Protein AF-0000000072581860 (afdb_homodimer)

Nearest PDB structures (foldseek):
  8js5-assembly1_B  TM=8.661E-01  e=1.898E-11  Bradyrhizobium diazoefficiens USDA 110
  1d06-assembly1_A  TM=8.920E-01  e=5.061E-11  Sinorhizobium meliloti
  9bkv-assembly1_A  TM=6.360E-01  e=1.213E-14  Escherichia coli
  1vb6-assembly1_A  TM=8.825E-01  e=1.194E-10  Escherichia coli K-12
  2vv6-assembly1_A  TM=8.727E-01  e=4.889E-10  Bradyrhizobium japonicum

Structure (mmCIF, N/CA/C/O backbone):
data_AF-0000000072581860-model_v1
#
loop_
_entity.id
_entity.type
_entity.pdbx_description
1 polymer 'Histidine kinase sensor protein'
#
loop_
_atom_site.group_PDB
_atom_site.id
_atom_site.type_symbol
_atom_site.label_atom_id
_atom_site.label_alt_id
_atom_site.label_comp_id
_atom_site.label_asym_id
_atom_site.label_entity_id
_atom_site.label_seq_id
_atom_site.pdbx_PDB_ins_code
_atom_site.Cartn_x
_atom_site.Cartn_y
_atom_site.Cartn_z
_atom_site.occupancy
_atom_site.B_iso_or_equiv
_atom_site.auth_seq_id
_atom_site.auth_comp_id
_atom_site.auth_asym_id
_atom_site.auth_atom_id
_atom_site.pdbx_PDB_model_num
ATOM 1 N N . MET A 1 1 ? -10.344 -34.844 -1.898 1 28.23 1 MET A N 1
ATOM 2 C CA . MET A 1 1 ? -9.594 -34.781 -3.148 1 28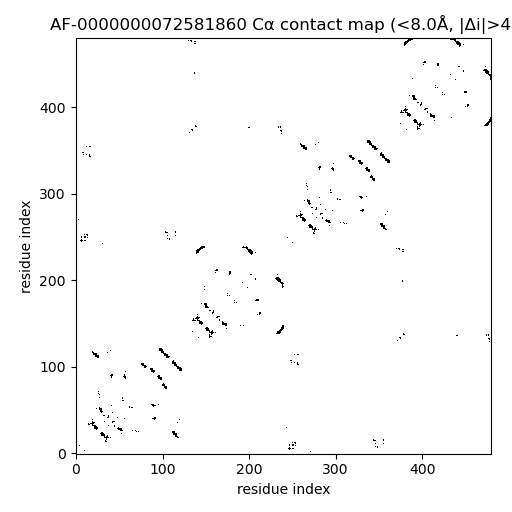.23 1 MET A CA 1
ATOM 3 C C . MET A 1 1 ? -8.805 -33.469 -3.258 1 28.23 1 MET A C 1
ATOM 5 O O . MET A 1 1 ? -9.391 -32.406 -3.234 1 28.23 1 MET A O 1
ATOM 9 N N . THR A 1 2 ? -7.711 -33.5 -2.703 1 37.47 2 THR A N 1
ATOM 10 C CA . THR A 1 2 ? -6.773 -32.406 -2.637 1 37.47 2 THR A CA 1
ATOM 11 C C . THR A 1 2 ? -6.559 -31.781 -4.02 1 37.47 2 THR A C 1
ATOM 13 O O . THR A 1 2 ? -6.109 -32.469 -4.941 1 37.47 2 THR A O 1
ATOM 16 N N . ILE A 1 3 ? -7.488 -31 -4.523 1 45.34 3 ILE A N 1
ATOM 17 C CA . ILE A 1 3 ? -7.477 -30.5 -5.895 1 45.34 3 ILE A CA 1
ATOM 18 C C . ILE A 1 3 ? -6.043 -30.219 -6.332 1 45.34 3 ILE A C 1
ATOM 20 O O . ILE A 1 3 ? -5.332 -29.438 -5.688 1 45.34 3 ILE A O 1
ATOM 24 N N . LYS A 1 4 ? -5.414 -31.25 -6.82 1 53.56 4 LYS A N 1
ATOM 25 C CA . LYS A 1 4 ? -4.145 -31.141 -7.535 1 53.56 4 LYS A CA 1
ATOM 26 C C . LYS A 1 4 ? -4.16 -29.969 -8.5 1 53.56 4 LYS A C 1
ATOM 28 O O . LYS A 1 4 ? -4.941 -29.938 -9.453 1 53.56 4 LYS A O 1
ATOM 33 N N . HIS A 1 5 ? -4.012 -28.812 -7.91 1 60.41 5 HIS A N 1
ATOM 34 C CA . HIS A 1 5 ? -4.027 -27.703 -8.859 1 60.41 5 HIS A CA 1
ATOM 35 C C . HIS A 1 5 ? -2.93 -27.859 -9.906 1 60.41 5 HIS A C 1
ATOM 37 O O . HIS A 1 5 ? -1.831 -28.328 -9.594 1 60.41 5 HIS A O 1
ATOM 43 N N . SER A 1 6 ? -3.408 -27.938 -11.203 1 69.94 6 SER A N 1
ATOM 44 C CA . SER A 1 6 ? -2.533 -28.125 -12.352 1 69.94 6 SER A CA 1
ATOM 45 C C . SER A 1 6 ? -1.514 -26.984 -12.453 1 69.94 6 SER A C 1
ATOM 47 O O . SER A 1 6 ? -1.664 -25.953 -11.812 1 69.94 6 SER A O 1
ATOM 49 N N . GLU A 1 7 ? -0.364 -27.328 -12.914 1 76 7 GLU A N 1
ATOM 50 C CA . GLU A 1 7 ? 0.67 -26.344 -13.242 1 76 7 GLU A CA 1
ATOM 51 C C . GLU A 1 7 ? 0.061 -25.078 -13.82 1 76 7 GLU A C 1
ATOM 53 O O . GLU A 1 7 ? 0.448 -23.969 -13.438 1 76 7 GLU A O 1
ATOM 58 N N . LEU A 1 8 ? -0.943 -25.281 -14.594 1 84.56 8 LEU A N 1
ATOM 59 C CA . LEU A 1 8 ? -1.575 -24.156 -15.266 1 84.56 8 LEU A CA 1
ATOM 60 C C . LEU A 1 8 ? -2.291 -23.25 -14.266 1 84.56 8 LEU A C 1
ATOM 62 O O . LEU A 1 8 ? -2.27 -22.031 -14.398 1 84.56 8 LEU A O 1
ATOM 66 N N . THR A 1 9 ? -2.816 -23.828 -13.297 1 87.81 9 THR A N 1
ATOM 67 C CA . THR A 1 9 ? -3.555 -23.047 -12.312 1 87.81 9 THR A CA 1
ATOM 68 C C . THR A 1 9 ? -2.617 -22.109 -11.547 1 87.81 9 THR A C 1
ATOM 70 O O . THR A 1 9 ? -2.908 -20.922 -11.375 1 87.81 9 THR A O 1
ATOM 73 N N . PHE A 1 10 ? -1.45 -22.578 -11.188 1 91.12 10 PHE A N 1
ATOM 74 C CA . PHE A 1 10 ? -0.504 -21.766 -10.422 1 91.12 10 PHE A CA 1
ATOM 75 C C . PHE A 1 10 ? 0.075 -20.656 -11.289 1 91.12 10 PHE A C 1
ATOM 77 O O . PHE A 1 10 ? 0.302 -19.547 -10.812 1 91.12 10 PHE A O 1
ATOM 84 N N . GLN A 1 11 ? 0.354 -21.016 -12.484 1 92.25 11 GLN A N 1
ATOM 85 C CA . GLN A 1 11 ? 0.83 -19.984 -13.398 1 92.25 11 GLN A CA 1
ATOM 86 C C . GLN A 1 11 ? -0.194 -18.859 -13.547 1 92.25 11 GLN A C 1
ATOM 88 O O . GLN A 1 11 ? 0.161 -17.672 -13.523 1 92.25 11 GLN A O 1
ATOM 93 N N . LEU A 1 12 ? -1.451 -19.219 -13.703 1 92 12 LEU A N 1
ATOM 94 C CA . LEU A 1 12 ? -2.521 -18.234 -13.836 1 92 12 LEU A CA 1
ATOM 95 C C . LEU A 1 12 ? -2.658 -17.406 -12.562 1 92 12 LEU A C 1
ATOM 97 O O . LEU A 1 12 ? -2.947 -16.203 -12.633 1 92 12 LEU A O 1
ATOM 101 N N . MET A 1 13 ? -2.414 -18 -11.445 1 93.38 13 MET A N 1
ATOM 102 C CA . MET A 1 13 ? -2.443 -17.266 -10.18 1 93.38 13 MET A CA 1
ATOM 103 C C . MET A 1 13 ? -1.354 -16.203 -10.148 1 93.38 13 MET A C 1
ATOM 105 O O . MET A 1 13 ? -1.616 -15.047 -9.797 1 93.38 13 MET A O 1
ATOM 109 N N . VAL A 1 14 ? -0.14 -16.562 -10.523 1 94.38 14 VAL A N 1
ATOM 110 C CA . VAL A 1 14 ? 0.977 -15.625 -10.531 1 94.38 14 VAL A CA 1
ATOM 111 C C . VAL A 1 14 ? 0.667 -14.461 -11.469 1 94.38 14 VAL A C 1
ATOM 113 O O . VAL A 1 14 ? 0.916 -13.297 -11.133 1 94.38 14 VAL A O 1
ATOM 116 N N . GLU A 1 15 ? 0.03 -14.781 -12.555 1 94 15 GLU A N 1
ATOM 117 C CA . GLU A 1 15 ? -0.323 -13.758 -13.539 1 94 15 GLU A CA 1
ATOM 118 C C . GLU A 1 15 ? -1.391 -12.812 -13 1 94 15 GLU A C 1
ATOM 120 O O . GLU A 1 15 ? -1.472 -11.656 -13.414 1 94 15 GLU A O 1
ATOM 125 N N . SER A 1 16 ? -2.135 -13.281 -12.062 1 91.94 16 SER A N 1
ATOM 126 C CA . SER A 1 16 ? -3.309 -12.539 -11.609 1 91.94 16 SER A CA 1
ATOM 127 C C . SER A 1 16 ? -2.998 -11.711 -10.367 1 91.94 16 SER A C 1
ATOM 129 O O . SER A 1 16 ? -3.809 -10.883 -9.945 1 91.94 16 SER A O 1
ATOM 131 N N . VAL A 1 17 ? -1.854 -11.953 -9.789 1 91.94 17 VAL A N 1
ATOM 132 C CA . VAL A 1 17 ? -1.47 -11.156 -8.625 1 91.94 17 VAL A CA 1
ATOM 133 C C . VAL A 1 17 ? -1.389 -9.68 -9.008 1 91.94 17 VAL A C 1
ATOM 135 O O . VAL A 1 17 ? -0.87 -9.336 -10.07 1 91.94 17 VAL A O 1
ATOM 138 N N . PRO A 1 18 ? -1.861 -8.812 -8.133 1 88.62 18 PRO A N 1
ATOM 139 C CA . PRO A 1 18 ? -1.9 -7.387 -8.484 1 88.62 18 PRO A CA 1
ATOM 140 C C . PRO A 1 18 ? -0.533 -6.715 -8.383 1 88.62 18 PRO A C 1
ATOM 142 O O . PRO A 1 18 ? -0.385 -5.547 -8.75 1 88.62 18 PRO A O 1
ATOM 145 N N . ASN A 1 19 ? 0.444 -7.363 -7.934 1 91.12 19 ASN A N 1
ATOM 146 C CA . ASN A 1 19 ? 1.793 -6.82 -7.828 1 91.12 19 ASN A CA 1
ATOM 147 C C . ASN A 1 19 ? 2.664 -7.246 -9.008 1 91.12 19 ASN A C 1
ATOM 149 O O . ASN A 1 19 ? 2.486 -8.336 -9.547 1 91.12 19 ASN A O 1
ATOM 153 N N . ALA A 1 20 ? 3.523 -6.355 -9.281 1 96.88 20 ALA A N 1
ATOM 154 C CA . ALA A 1 20 ? 4.52 -6.742 -10.273 1 96.88 20 ALA A CA 1
ATOM 155 C C . ALA A 1 20 ? 5.504 -7.758 -9.703 1 96.88 20 ALA A C 1
ATOM 157 O O . ALA A 1 20 ? 6.035 -7.562 -8.602 1 96.88 20 ALA A O 1
ATOM 158 N N . ILE A 1 21 ? 5.758 -8.781 -10.469 1 97.19 21 ILE A N 1
ATOM 159 C CA . ILE A 1 21 ? 6.617 -9.883 -10.031 1 97.19 21 ILE A CA 1
ATOM 160 C C . ILE A 1 21 ? 7.699 -10.141 -11.078 1 97.19 21 ILE A C 1
ATOM 162 O O . ILE A 1 21 ? 7.402 -10.242 -12.273 1 97.19 21 ILE A O 1
ATOM 166 N N . LEU A 1 22 ? 8.922 -10.242 -10.641 1 97.88 22 LEU A N 1
ATOM 167 C CA . LEU A 1 22 ? 10.055 -10.727 -11.422 1 97.88 22 LEU A CA 1
ATOM 168 C C . LEU A 1 22 ? 10.664 -11.977 -10.789 1 97.88 22 LEU A C 1
ATOM 170 O O . LEU A 1 22 ? 10.805 -12.047 -9.562 1 97.88 22 LEU A O 1
ATOM 174 N N . LEU A 1 23 ? 10.969 -12.906 -11.609 1 97.06 23 LEU A N 1
ATOM 175 C CA . LEU A 1 23 ? 11.781 -14.039 -11.172 1 97.06 23 LEU A CA 1
ATOM 176 C C . LEU A 1 23 ? 13.172 -13.969 -11.789 1 97.06 23 LEU A C 1
ATOM 178 O O . LEU A 1 23 ? 13.312 -13.852 -13.008 1 97.06 23 LEU A O 1
ATOM 182 N N . LEU A 1 24 ? 14.156 -14.039 -10.922 1 96.94 24 LEU A N 1
ATOM 183 C CA . LEU A 1 24 ? 15.531 -13.867 -11.367 1 96.94 24 LEU A CA 1
ATOM 184 C C . LEU A 1 24 ? 16.359 -15.109 -11.062 1 96.94 24 LEU A C 1
ATOM 186 O O . LEU A 1 24 ? 16.188 -15.734 -10.016 1 96.94 24 LEU A O 1
ATOM 190 N N . ASN A 1 25 ? 17.266 -15.414 -11.961 1 95.12 25 ASN A N 1
ATOM 191 C CA . ASN A 1 25 ? 18.234 -16.469 -11.648 1 95.12 25 ASN A CA 1
ATOM 192 C C . ASN A 1 25 ? 19.5 -15.891 -11 1 95.12 25 ASN A C 1
ATOM 194 O O . ASN A 1 25 ? 19.562 -14.695 -10.719 1 95.12 25 ASN A O 1
ATOM 198 N N . ARG A 1 26 ? 20.438 -16.688 -10.711 1 92.69 26 ARG A N 1
ATOM 199 C CA . ARG A 1 26 ? 21.625 -16.328 -9.945 1 92.69 26 ARG A CA 1
ATOM 200 C C . ARG A 1 26 ? 22.469 -15.305 -10.688 1 92.69 26 ARG A C 1
ATOM 202 O O . ARG A 1 26 ? 23.188 -14.516 -10.078 1 92.69 26 ARG A O 1
ATOM 209 N N . ASP A 1 27 ? 22.359 -15.305 -11.977 1 93.62 27 ASP A N 1
ATOM 210 C CA . ASP A 1 27 ? 23.141 -14.391 -12.797 1 93.62 27 ASP A CA 1
ATOM 211 C C . ASP A 1 27 ? 22.453 -13.031 -12.922 1 93.62 27 ASP A C 1
ATOM 213 O O . ASP A 1 27 ? 22.969 -12.117 -13.562 1 93.62 27 ASP A O 1
ATOM 217 N N . GLY A 1 28 ? 21.266 -12.891 -12.359 1 95.38 28 GLY A N 1
ATOM 218 C CA . GLY A 1 28 ? 20.531 -11.633 -12.414 1 95.38 28 GLY A CA 1
ATOM 219 C C . GLY A 1 28 ? 19.672 -11.5 -13.648 1 95.38 28 GLY A C 1
ATOM 220 O O . GLY A 1 28 ? 19.141 -10.422 -13.93 1 95.38 28 GLY A O 1
ATOM 221 N N . LYS A 1 29 ? 19.562 -12.594 -14.336 1 97.44 29 LYS A N 1
ATOM 222 C CA . LYS A 1 29 ? 18.719 -12.586 -15.531 1 97.44 29 LYS A CA 1
ATOM 223 C C . LYS A 1 29 ? 17.25 -12.812 -15.18 1 97.44 29 LYS A C 1
ATOM 225 O O . LYS A 1 29 ? 16.938 -13.641 -14.32 1 97.44 29 LYS A O 1
ATOM 230 N N . ILE A 1 30 ? 16.438 -12.086 -15.828 1 97.81 30 ILE A N 1
ATOM 231 C CA . ILE A 1 30 ? 14.992 -12.234 -15.641 1 97.81 30 ILE A CA 1
ATOM 232 C C . ILE A 1 30 ? 14.516 -13.492 -16.359 1 97.81 30 ILE A C 1
ATOM 234 O O . ILE A 1 30 ? 14.672 -13.617 -17.578 1 97.81 30 ILE A O 1
ATOM 238 N N . VAL A 1 31 ? 13.906 -14.406 -15.633 1 96.19 31 VAL A N 1
ATOM 239 C CA . VAL A 1 31 ? 13.5 -15.664 -16.25 1 96.19 31 VAL A CA 1
ATOM 240 C C . VAL A 1 31 ? 11.977 -15.734 -16.328 1 96.19 31 VAL A C 1
ATOM 242 O O . VAL A 1 31 ? 11.422 -16.578 -17.031 1 96.19 31 VAL A O 1
ATOM 245 N N . TYR A 1 32 ? 11.32 -14.812 -15.602 1 96.06 32 TYR A N 1
ATOM 246 C CA . TYR A 1 32 ? 9.867 -14.727 -15.656 1 96.06 32 TYR A CA 1
ATOM 247 C C . TYR A 1 32 ? 9.383 -13.352 -15.195 1 96.06 32 TYR A C 1
ATOM 249 O O . TYR A 1 32 ? 9.992 -12.734 -14.32 1 96.06 32 TYR A O 1
ATOM 257 N N . ILE A 1 33 ? 8.359 -12.867 -15.766 1 97.31 33 ILE A N 1
ATOM 258 C CA . ILE A 1 33 ? 7.633 -11.703 -15.273 1 97.31 33 ILE A CA 1
ATOM 259 C C . ILE A 1 33 ? 6.133 -11.93 -15.438 1 97.31 33 ILE A C 1
ATOM 261 O O . ILE A 1 33 ? 5.703 -12.688 -16.312 1 97.31 33 ILE A O 1
ATOM 265 N N . ASN A 1 34 ? 5.375 -11.359 -14.562 1 96.19 34 ASN A N 1
ATOM 266 C CA . ASN A 1 34 ? 3.93 -11.477 -14.727 1 96.19 34 ASN A CA 1
ATOM 267 C C . ASN A 1 34 ? 3.348 -10.281 -15.469 1 96.19 34 ASN A C 1
ATOM 269 O O . ASN A 1 34 ? 4.086 -9.383 -15.883 1 96.19 34 ASN A O 1
ATOM 273 N N . ASN A 1 35 ? 2.01 -10.273 -15.672 1 95.62 35 ASN A N 1
ATOM 274 C CA . ASN A 1 35 ? 1.307 -9.234 -16.422 1 95.62 35 ASN A CA 1
ATOM 275 C C . ASN A 1 35 ? 1.498 -7.859 -15.781 1 95.62 35 ASN A C 1
ATOM 277 O O . ASN A 1 35 ? 1.717 -6.871 -16.484 1 95.62 35 ASN A O 1
ATOM 281 N N . GLN A 1 36 ? 1.477 -7.832 -14.484 1 95.81 36 GLN A N 1
ATOM 282 C CA . GLN A 1 36 ? 1.598 -6.559 -13.781 1 95.81 36 GLN A CA 1
ATOM 283 C C . GLN A 1 36 ? 2.98 -5.945 -13.984 1 95.81 36 GLN A C 1
ATOM 285 O O . GLN A 1 36 ? 3.119 -4.723 -14.055 1 95.81 36 GLN A O 1
ATOM 290 N N . ALA A 1 37 ? 3.979 -6.766 -14.031 1 97.94 37 ALA A N 1
ATOM 291 C CA . ALA A 1 37 ? 5.328 -6.258 -14.281 1 97.94 37 ALA A CA 1
ATOM 292 C C . ALA A 1 37 ? 5.43 -5.625 -15.664 1 97.94 37 ALA A C 1
ATOM 294 O O . ALA A 1 37 ? 6.082 -4.594 -15.836 1 97.94 37 ALA A O 1
ATOM 295 N N . GLU A 1 38 ? 4.805 -6.293 -16.641 1 97.94 38 GLU A N 1
ATOM 296 C CA . GLU A 1 38 ? 4.77 -5.711 -17.984 1 97.94 38 GLU A CA 1
ATOM 297 C C . GLU A 1 38 ? 4.141 -4.32 -17.969 1 97.94 38 GLU A C 1
ATOM 299 O O . GLU A 1 38 ? 4.68 -3.383 -18.547 1 97.94 38 GLU A O 1
ATOM 304 N N . LYS A 1 39 ? 3.027 -4.227 -17.312 1 96.81 39 LYS A N 1
ATOM 305 C CA . LYS A 1 39 ? 2.301 -2.965 -17.25 1 96.81 39 LYS A CA 1
ATOM 306 C C . LYS A 1 39 ? 3.104 -1.906 -16.5 1 96.81 39 LYS A C 1
ATOM 308 O O . LYS A 1 39 ? 3.203 -0.762 -16.953 1 96.81 39 LYS A O 1
ATOM 313 N N . LEU A 1 40 ? 3.689 -2.277 -15.445 1 97.44 40 LEU A N 1
ATOM 314 C CA . LEU A 1 40 ? 4.406 -1.354 -14.57 1 97.44 40 LEU A CA 1
ATOM 315 C C . LEU A 1 40 ? 5.617 -0.762 -15.281 1 97.44 40 LEU A C 1
ATOM 317 O O . LEU A 1 40 ? 5.828 0.453 -15.242 1 97.44 40 LEU A O 1
ATOM 321 N N . PHE A 1 41 ? 6.359 -1.577 -15.93 1 98.25 41 PHE A N 1
ATOM 322 C CA . PHE A 1 41 ? 7.621 -1.14 -16.516 1 98.25 41 PHE A CA 1
ATOM 323 C C . PHE A 1 41 ? 7.445 -0.802 -17.984 1 98.25 41 PHE A C 1
ATOM 325 O O . PHE A 1 41 ? 8.352 -0.261 -18.625 1 98.25 41 PHE A O 1
ATOM 332 N N . LYS A 1 42 ? 6.246 -1.17 -18.547 1 98.06 42 LYS A N 1
ATOM 333 C CA . LYS A 1 42 ? 5.879 -0.866 -19.938 1 98.06 42 LYS A CA 1
ATOM 334 C C . LYS A 1 42 ? 6.766 -1.628 -20.922 1 98.06 42 LYS A C 1
ATOM 336 O O . LYS A 1 42 ? 7.227 -1.062 -21.906 1 98.06 42 LYS A O 1
ATOM 341 N N . TYR A 1 43 ? 7.094 -2.881 -20.562 1 97.69 43 TYR A N 1
ATOM 342 C CA . TYR A 1 43 ? 7.809 -3.818 -21.406 1 97.69 43 TYR A CA 1
ATOM 343 C C . TYR A 1 43 ? 6.93 -5.012 -21.766 1 97.69 43 TYR A C 1
ATOM 345 O O . TYR A 1 43 ? 6.125 -5.465 -20.953 1 97.69 43 TYR A O 1
ATOM 353 N N . GLU A 1 44 ? 7.117 -5.469 -22.938 1 96.69 44 GLU A N 1
ATOM 354 C CA . GLU A 1 44 ? 6.613 -6.812 -23.203 1 96.69 44 GLU A CA 1
ATOM 355 C C . GLU A 1 44 ? 7.504 -7.875 -22.578 1 96.69 44 GLU A C 1
ATOM 357 O O . GLU A 1 44 ? 8.727 -7.703 -22.5 1 96.69 44 GLU A O 1
ATOM 362 N N . ARG A 1 45 ? 6.883 -8.93 -22.203 1 95.81 45 ARG A N 1
ATOM 363 C CA . ARG A 1 45 ? 7.621 -10.008 -21.547 1 95.81 45 ARG A CA 1
ATOM 364 C C . ARG A 1 45 ? 8.781 -10.469 -22.422 1 95.81 45 ARG A C 1
ATOM 366 O O . ARG A 1 45 ? 9.859 -10.789 -21.906 1 95.81 45 ARG A O 1
ATOM 373 N N . THR A 1 46 ? 8.633 -10.492 -23.75 1 96.19 46 THR A N 1
ATOM 374 C CA . THR A 1 46 ? 9.641 -10.984 -24.688 1 96.19 46 THR A CA 1
ATOM 375 C C . THR A 1 46 ? 10.867 -10.07 -24.688 1 96.19 46 THR A C 1
ATOM 377 O O . THR A 1 46 ? 11.969 -10.508 -25.016 1 96.19 46 THR A O 1
ATOM 380 N N . GLU A 1 47 ? 10.672 -8.828 -24.266 1 97 47 GLU A N 1
ATOM 381 C CA . GLU A 1 47 ? 11.766 -7.863 -24.25 1 97 47 GLU A CA 1
ATOM 382 C C . GLU A 1 47 ? 12.602 -8.016 -22.984 1 97 47 GLU A C 1
ATOM 384 O O . GLU A 1 47 ? 13.789 -7.668 -22.969 1 97 47 GLU A O 1
ATOM 389 N N . LEU A 1 48 ? 12 -8.547 -21.938 1 96.75 48 LEU A N 1
ATOM 390 C CA . LEU A 1 48 ? 12.656 -8.516 -20.625 1 96.75 48 LEU A CA 1
ATOM 391 C C . LEU A 1 48 ? 13.258 -9.875 -20.297 1 96.75 48 LEU A C 1
ATOM 393 O O . LEU A 1 48 ? 14.273 -9.953 -19.594 1 96.75 48 LEU A O 1
ATOM 397 N N . ILE A 1 49 ? 12.648 -10.906 -20.781 1 96.81 49 ILE A N 1
ATOM 398 C CA . ILE A 1 49 ? 13.133 -12.242 -20.453 1 96.81 49 ILE A CA 1
ATOM 399 C C . ILE A 1 49 ? 14.539 -12.43 -21.016 1 96.81 49 ILE A C 1
ATOM 401 O O . ILE A 1 49 ? 14.781 -12.164 -22.203 1 96.81 49 ILE A O 1
ATOM 405 N N . GLY A 1 50 ? 15.422 -12.82 -20.219 1 97.06 50 GLY A N 1
ATOM 406 C CA . GLY A 1 50 ? 16.812 -13.023 -20.609 1 97.06 50 GLY A CA 1
ATOM 407 C C . GLY A 1 50 ? 17.703 -11.836 -20.312 1 97.06 50 GLY A C 1
ATOM 408 O O . GLY A 1 50 ? 18.922 -11.961 -20.312 1 97.06 50 GLY A O 1
ATOM 409 N N . GLN A 1 51 ? 17.125 -10.695 -20.094 1 97.56 51 GLN A N 1
ATOM 410 C CA . GLN A 1 51 ? 17.875 -9.492 -19.766 1 97.56 51 GLN A CA 1
ATOM 411 C C . GLN A 1 51 ? 18.266 -9.484 -18.281 1 97.56 51 GLN A C 1
ATOM 413 O O . GLN A 1 51 ? 17.656 -10.188 -17.469 1 97.56 51 GLN A O 1
ATOM 418 N N . VAL A 1 52 ? 19.312 -8.711 -18 1 97.69 52 VAL A N 1
ATOM 419 C CA . VAL A 1 52 ? 19.688 -8.539 -16.594 1 97.69 52 VAL A CA 1
ATOM 420 C C . VAL A 1 52 ? 18.734 -7.555 -15.922 1 97.69 52 VAL A C 1
ATOM 422 O O . VAL A 1 52 ? 18.281 -6.59 -16.547 1 97.69 52 VAL A O 1
ATOM 425 N N . VAL A 1 53 ? 18.438 -7.711 -14.648 1 98.12 53 VAL A N 1
ATOM 426 C CA . VAL A 1 53 ? 17.453 -6.926 -13.914 1 98.12 53 VAL A CA 1
ATOM 427 C C . VAL A 1 53 ? 17.906 -5.469 -13.844 1 98.12 53 VAL A C 1
ATOM 429 O O . VAL A 1 53 ? 17.094 -4.562 -13.711 1 98.12 53 VAL A O 1
ATOM 432 N N . GLU A 1 54 ? 19.188 -5.199 -13.914 1 97.75 54 GLU A N 1
ATOM 433 C CA . GLU A 1 54 ? 19.75 -3.85 -13.844 1 97.75 54 GLU A CA 1
ATOM 434 C C . GLU A 1 54 ? 19.188 -2.965 -14.953 1 97.75 54 GLU A C 1
ATOM 436 O O . GLU A 1 54 ? 19.234 -1.737 -14.859 1 97.75 54 GLU A O 1
ATOM 441 N N . GLU A 1 55 ? 18.641 -3.564 -16.016 1 97.44 55 GLU A N 1
ATOM 442 C CA . GLU A 1 55 ? 18 -2.797 -17.094 1 97.44 55 GLU A CA 1
ATOM 443 C C . GLU A 1 55 ? 16.797 -2.018 -16.578 1 97.44 55 GLU A C 1
ATOM 445 O O . GLU A 1 55 ? 16.375 -1.043 -17.203 1 97.44 55 GLU A O 1
ATOM 450 N N . LEU A 1 56 ? 16.266 -2.428 -15.438 1 98.25 56 LEU A N 1
ATOM 451 C CA . LEU A 1 56 ? 15.062 -1.808 -14.891 1 98.25 56 LEU A CA 1
ATOM 452 C C . LEU A 1 56 ? 15.422 -0.777 -13.828 1 98.25 56 LEU A C 1
ATOM 454 O O . LEU A 1 56 ? 14.539 -0.268 -13.133 1 98.25 56 LEU A O 1
ATOM 458 N N . LEU A 1 57 ? 16.672 -0.444 -13.688 1 97.38 57 LEU A N 1
ATOM 459 C CA . LEU A 1 57 ? 17.156 0.551 -12.734 1 97.38 57 LEU A CA 1
ATOM 460 C C . LEU A 1 57 ? 17.641 1.805 -13.461 1 97.38 57 LEU A C 1
ATOM 462 O O . LEU A 1 57 ? 18.188 1.721 -14.555 1 97.38 57 LEU A O 1
ATOM 466 N N . PRO A 1 58 ? 17.422 2.908 -12.758 1 97.44 58 PRO A N 1
ATOM 467 C CA . PRO A 1 58 ? 18.141 4.074 -13.281 1 97.44 58 PRO A CA 1
ATOM 468 C C . PRO A 1 58 ? 19.641 3.832 -13.438 1 97.44 58 PRO A C 1
ATOM 470 O O . PRO A 1 58 ? 20.234 3.127 -12.625 1 97.44 58 PRO A O 1
ATOM 473 N N . HIS A 1 59 ? 20.25 4.469 -14.398 1 96.75 59 HIS A N 1
ATOM 474 C CA . HIS A 1 59 ? 21.625 4.215 -14.781 1 96.75 59 HIS A CA 1
ATOM 475 C C . HIS A 1 59 ? 22.578 4.402 -13.594 1 96.75 59 HIS A C 1
ATOM 477 O O . HIS A 1 59 ? 23.516 3.625 -13.422 1 96.75 59 HIS A O 1
ATOM 483 N N . ARG A 1 60 ? 22.266 5.348 -12.797 1 95.44 60 ARG A N 1
ATOM 484 C CA . ARG A 1 60 ? 23.156 5.719 -11.695 1 95.44 60 ARG A CA 1
ATOM 485 C C . ARG A 1 60 ? 23.25 4.598 -10.672 1 95.44 60 ARG A C 1
ATOM 487 O O . ARG A 1 60 ? 24.172 4.559 -9.859 1 95.44 60 ARG A O 1
ATOM 494 N N . TYR A 1 61 ? 22.391 3.654 -10.664 1 94.56 61 TYR A N 1
ATOM 495 C CA . TYR A 1 61 ? 22.375 2.594 -9.664 1 94.56 61 TYR A CA 1
ATOM 496 C C . TYR A 1 61 ? 22.906 1.288 -10.242 1 94.56 61 TYR A C 1
ATOM 498 O O . TYR A 1 61 ? 23.125 0.315 -9.516 1 94.56 61 TYR A O 1
ATOM 506 N N . ARG A 1 62 ? 23.156 1.152 -11.531 1 96.38 62 ARG A N 1
ATOM 507 C CA . ARG A 1 62 ? 23.422 -0.1 -12.227 1 96.38 62 ARG A CA 1
ATOM 508 C C . ARG A 1 62 ? 24.797 -0.645 -11.859 1 96.38 62 ARG A C 1
ATOM 510 O O . ARG A 1 62 ? 24.984 -1.857 -11.727 1 96.38 62 ARG A O 1
ATOM 517 N N . LYS A 1 63 ? 25.703 0.21 -11.719 1 95.31 63 LYS A N 1
ATOM 518 C CA . LYS A 1 63 ? 27.094 -0.199 -11.516 1 95.31 63 LYS A CA 1
ATOM 519 C C . LYS A 1 63 ? 27.25 -0.981 -10.2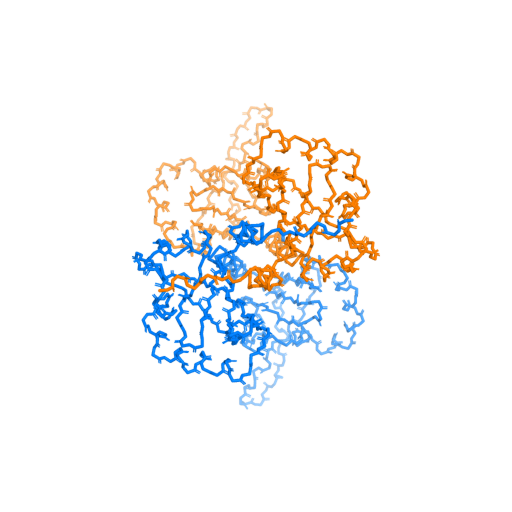19 1 95.31 63 LYS A C 1
ATOM 521 O O . LYS A 1 63 ? 27.938 -2.008 -10.18 1 95.31 63 LYS A O 1
ATOM 526 N N . ASN A 1 64 ? 26.609 -0.539 -9.18 1 93.75 64 ASN A N 1
ATOM 527 C CA . ASN A 1 64 ? 26.812 -1.132 -7.859 1 93.75 64 ASN A CA 1
ATOM 528 C C . ASN A 1 64 ? 25.797 -2.246 -7.594 1 93.75 64 ASN A C 1
ATOM 530 O O . ASN A 1 64 ? 26 -3.059 -6.688 1 93.75 64 ASN A O 1
ATOM 534 N N . HIS A 1 65 ? 24.797 -2.359 -8.32 1 94.44 65 HIS A N 1
ATOM 535 C CA . HIS A 1 65 ? 23.672 -3.248 -8.023 1 94.44 65 HIS A CA 1
ATOM 536 C C . HIS A 1 65 ? 24.109 -4.711 -8.07 1 94.44 65 HIS A C 1
ATOM 538 O O . HIS A 1 65 ? 23.672 -5.52 -7.25 1 94.44 65 HIS A O 1
ATOM 544 N N . PRO A 1 66 ? 25 -5.129 -9.016 1 95.12 66 PRO A N 1
ATOM 545 C CA . PRO A 1 66 ? 25.422 -6.531 -9.031 1 95.12 66 PRO A CA 1
ATOM 546 C C . PRO A 1 66 ? 26.062 -6.969 -7.719 1 95.12 66 PRO A C 1
ATOM 548 O O . PRO A 1 66 ? 25.906 -8.117 -7.301 1 95.12 66 PRO A O 1
ATOM 551 N N . THR A 1 67 ? 26.75 -6.07 -7.133 1 93.94 67 THR A N 1
ATOM 552 C CA . THR A 1 67 ? 27.359 -6.383 -5.844 1 93.94 67 THR A CA 1
ATOM 553 C C . THR A 1 67 ? 26.297 -6.699 -4.801 1 93.94 67 THR A C 1
ATOM 555 O O . THR A 1 67 ? 26.406 -7.672 -4.055 1 93.94 67 THR A O 1
ATOM 558 N N . PHE A 1 68 ? 25.25 -5.93 -4.785 1 90.94 68 PHE A N 1
ATOM 559 C CA . PHE A 1 68 ? 24.141 -6.16 -3.871 1 90.94 68 PHE A CA 1
ATOM 560 C C . PHE A 1 68 ? 23.422 -7.461 -4.207 1 90.94 68 PHE A C 1
ATOM 562 O O . PHE A 1 68 ? 23.094 -8.25 -3.314 1 90.94 68 PHE A O 1
ATOM 569 N N . ARG A 1 69 ? 23.172 -7.668 -5.43 1 92.19 69 ARG A N 1
ATOM 570 C CA . ARG A 1 69 ? 22.5 -8.875 -5.902 1 92.19 69 ARG A CA 1
ATOM 571 C C . ARG A 1 69 ? 23.266 -10.125 -5.516 1 92.19 69 ARG A C 1
ATOM 573 O O . ARG A 1 69 ? 22.703 -11.078 -4.984 1 92.19 69 ARG A O 1
ATOM 580 N N . ASN A 1 70 ? 24.578 -10.109 -5.77 1 92.38 70 ASN A N 1
ATOM 581 C CA . ASN A 1 70 ? 25.422 -11.242 -5.434 1 92.38 70 ASN A CA 1
ATOM 582 C C . ASN A 1 70 ? 25.438 -11.516 -3.934 1 92.38 70 ASN A C 1
ATOM 584 O O . ASN A 1 70 ? 25.422 -12.672 -3.508 1 92.38 70 ASN A O 1
ATOM 588 N N . SER A 1 71 ? 25.438 -10.414 -3.238 1 90.44 71 SER A N 1
ATOM 589 C CA . SER A 1 71 ? 25.406 -10.555 -1.786 1 90.44 71 SER A CA 1
ATOM 590 C C . SER A 1 71 ? 24.125 -11.234 -1.319 1 90.44 71 SER A C 1
ATOM 592 O O . SER A 1 71 ? 24.156 -12.047 -0.393 1 90.44 71 SER A O 1
ATOM 594 N N . PHE A 1 72 ? 23.031 -10.945 -1.885 1 90.25 72 PHE A N 1
ATOM 595 C CA . PHE A 1 72 ? 21.766 -11.586 -1.537 1 90.25 72 PHE A CA 1
ATOM 596 C C . PHE A 1 72 ? 21.844 -13.086 -1.789 1 90.25 72 PHE A C 1
ATOM 598 O O . PHE A 1 72 ? 21.375 -13.875 -0.962 1 90.25 72 PHE A O 1
ATOM 605 N N . PHE A 1 73 ? 22.406 -13.492 -2.871 1 90.38 73 PHE A N 1
ATOM 606 C CA . PHE A 1 73 ? 22.422 -14.898 -3.26 1 90.38 73 PHE A CA 1
ATOM 607 C C . PHE A 1 73 ? 23.344 -15.703 -2.346 1 90.38 73 PHE A C 1
ATOM 609 O O . PHE A 1 73 ? 23.219 -16.922 -2.256 1 90.38 73 PHE A O 1
ATOM 616 N N . LEU A 1 74 ? 24.234 -15.047 -1.699 1 89.19 74 LEU A N 1
ATOM 617 C CA . LEU A 1 74 ? 25.109 -15.711 -0.75 1 89.19 74 LEU A CA 1
ATOM 618 C C . LEU A 1 74 ? 24.359 -16.094 0.52 1 89.19 74 LEU A C 1
ATOM 620 O O . LEU A 1 74 ? 24.688 -17.094 1.168 1 89.19 74 LEU A O 1
ATOM 624 N N . SER A 1 75 ? 23.375 -15.273 0.859 1 89.88 75 SER A N 1
ATOM 625 C CA . SER A 1 75 ? 22.531 -15.547 2.012 1 89.88 75 SER A CA 1
ATOM 626 C C . SER A 1 75 ? 21.078 -15.164 1.732 1 89.88 75 SER A C 1
ATOM 628 O O . SER A 1 75 ? 20.562 -1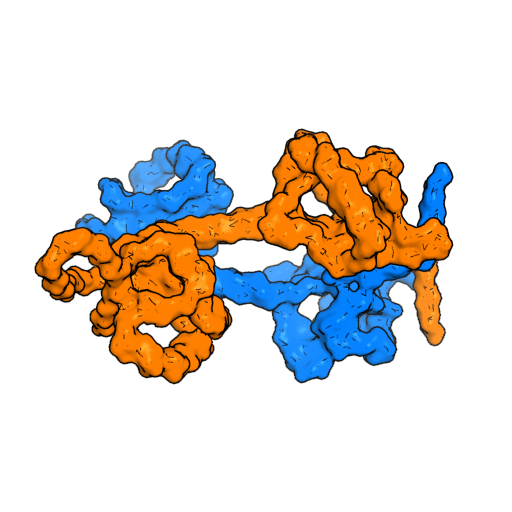4.195 2.303 1 89.88 75 SER A O 1
ATOM 630 N N . PRO A 1 76 ? 20.5 -16.016 0.948 1 87.5 76 PRO A N 1
ATOM 631 C CA . PRO A 1 76 ? 19.141 -15.664 0.53 1 87.5 76 PRO A CA 1
ATOM 632 C C . PRO A 1 76 ? 18.141 -15.75 1.672 1 87.5 76 PRO A C 1
ATOM 634 O O . PRO A 1 76 ? 18.109 -16.734 2.406 1 87.5 76 PRO A O 1
ATOM 637 N N . LYS A 1 77 ? 17.469 -14.641 1.914 1 88.69 77 LYS A N 1
ATOM 638 C CA . LYS A 1 77 ? 16.422 -14.586 2.926 1 88.69 77 LYS A CA 1
ATOM 639 C C . LYS A 1 77 ? 15.289 -13.648 2.5 1 88.69 77 LYS A C 1
ATOM 641 O O . LYS A 1 77 ? 15.508 -12.742 1.697 1 88.69 77 LYS A O 1
ATOM 646 N N . VAL A 1 78 ? 14.156 -13.945 3.023 1 87.56 78 VAL A N 1
ATOM 647 C CA . VAL A 1 78 ? 13.031 -13.047 2.795 1 87.56 78 VAL A CA 1
ATOM 648 C C . VAL A 1 78 ? 13.32 -11.688 3.438 1 87.56 78 VAL A C 1
ATOM 650 O O . VAL A 1 78 ? 13.602 -11.609 4.637 1 87.56 78 VAL A O 1
ATOM 653 N N . ARG A 1 79 ? 13.258 -10.688 2.643 1 84.69 79 ARG A N 1
ATOM 654 C CA . ARG A 1 79 ? 13.508 -9.359 3.201 1 84.69 79 ARG A CA 1
ATOM 655 C C . ARG A 1 79 ? 13.094 -8.266 2.229 1 84.69 79 ARG A C 1
ATOM 657 O O . ARG A 1 79 ? 13.047 -8.484 1.018 1 84.69 79 ARG A O 1
ATOM 664 N N . PRO A 1 80 ? 12.68 -7.094 2.883 1 81.81 80 PRO A N 1
ATOM 665 C CA . PRO A 1 80 ? 12.578 -5.926 2.004 1 81.81 80 PRO A CA 1
ATOM 666 C C . PRO A 1 80 ? 13.93 -5.473 1.461 1 81.81 80 PRO A C 1
ATOM 668 O O . PRO A 1 80 ? 14.961 -5.707 2.094 1 81.81 80 PRO A O 1
ATOM 671 N N . MET A 1 81 ? 13.812 -5.02 0.224 1 79.19 81 MET A N 1
ATOM 672 C CA . MET A 1 81 ? 15.031 -4.422 -0.314 1 79.19 81 MET A CA 1
ATOM 673 C C . MET A 1 81 ? 15.203 -2.992 0.19 1 79.19 81 MET A C 1
ATOM 675 O O . MET A 1 81 ? 14.227 -2.254 0.322 1 79.19 81 MET A O 1
ATOM 679 N N . GLY A 1 82 ? 16.438 -2.588 0.363 1 66.56 82 GLY A N 1
ATOM 680 C CA . GLY A 1 82 ? 16.812 -1.193 0.538 1 66.56 82 GLY A CA 1
ATOM 681 C C . GLY A 1 82 ? 16.422 -0.637 1.896 1 66.56 82 GLY A C 1
ATOM 682 O O . GLY A 1 82 ? 16.109 0.547 2.02 1 66.56 82 GLY A O 1
ATOM 683 N N . ALA A 1 83 ? 16.359 -1.488 2.904 1 64.12 83 ALA A N 1
ATOM 684 C CA . ALA A 1 83 ? 16.078 -0.946 4.23 1 64.12 83 ALA A CA 1
ATOM 685 C C . ALA A 1 83 ? 16.828 0.364 4.457 1 64.12 83 ALA A C 1
ATOM 687 O O . ALA A 1 83 ? 18.062 0.415 4.328 1 64.12 83 ALA A O 1
ATOM 688 N N . GLY A 1 84 ? 15.992 1.437 4.453 1 61.81 84 GLY A N 1
ATOM 689 C CA . GLY A 1 84 ? 16.484 2.764 4.797 1 61.81 84 GLY A CA 1
ATOM 690 C C . GLY A 1 84 ? 16.797 3.617 3.582 1 61.81 84 GLY A C 1
ATOM 691 O O . GLY A 1 84 ? 17.219 4.77 3.719 1 61.81 84 GLY A O 1
ATOM 692 N N . ARG A 1 85 ? 16.797 3.014 2.35 1 78.25 85 ARG A N 1
ATOM 693 C CA . ARG A 1 85 ? 17.125 3.809 1.172 1 78.25 85 ARG A CA 1
ATOM 694 C C . ARG A 1 85 ? 15.953 3.865 0.204 1 78.25 85 ARG A C 1
ATOM 696 O O . ARG A 1 85 ? 15.148 2.936 0.147 1 78.25 85 ARG A O 1
ATOM 703 N N . ASP A 1 86 ? 15.953 4.957 -0.501 1 88.56 86 ASP A N 1
ATOM 704 C CA . ASP A 1 86 ? 14.953 5.094 -1.558 1 88.56 86 ASP A CA 1
ATOM 705 C C . ASP A 1 86 ? 15.344 4.281 -2.789 1 88.56 86 ASP A C 1
ATOM 707 O O . ASP A 1 86 ? 16.5 4.312 -3.223 1 88.56 86 ASP A O 1
ATOM 711 N N . LEU A 1 87 ? 14.461 3.545 -3.264 1 95.69 87 LEU A N 1
ATOM 712 C CA . LEU A 1 87 ? 14.648 2.75 -4.473 1 95.69 87 LEU A CA 1
ATOM 713 C C . LEU A 1 87 ? 13.836 3.318 -5.629 1 95.69 87 LEU A C 1
ATOM 715 O O . LEU A 1 87 ? 12.766 3.885 -5.422 1 95.69 87 LEU A O 1
ATOM 719 N N . PHE A 1 88 ? 14.406 3.131 -6.816 1 97.19 88 PHE A N 1
ATOM 720 C CA . PHE A 1 88 ? 13.719 3.625 -8 1 97.19 88 PHE A CA 1
ATOM 721 C C . PHE A 1 88 ? 13.734 2.58 -9.109 1 97.19 88 PHE A C 1
ATOM 723 O O . PHE A 1 88 ? 14.727 1.871 -9.297 1 97.19 88 PHE A O 1
ATOM 730 N N . GLY A 1 89 ? 12.648 2.498 -9.828 1 97.75 89 GLY A N 1
ATOM 731 C CA . GLY A 1 89 ? 12.57 1.741 -11.062 1 97.75 89 GLY A CA 1
ATOM 732 C C . GLY A 1 89 ? 12.656 2.613 -12.305 1 97.75 89 GLY A C 1
ATOM 733 O O . GLY A 1 89 ? 12.516 3.836 -12.219 1 97.75 89 GLY A O 1
ATOM 734 N N . LEU A 1 90 ? 12.914 1.98 -13.391 1 98.5 90 LEU A N 1
ATOM 735 C CA . LEU A 1 90 ? 13 2.658 -14.68 1 98.5 90 LEU A CA 1
ATOM 736 C C . LEU A 1 90 ? 12.078 2.004 -15.703 1 98.5 90 LEU A C 1
ATOM 738 O O . LEU A 1 90 ? 12.242 0.825 -16.031 1 98.5 90 LEU A O 1
ATOM 742 N N . LYS A 1 91 ? 11.141 2.764 -16.172 1 98.25 91 LYS A N 1
ATOM 743 C CA . LYS A 1 91 ? 10.25 2.268 -17.219 1 98.25 91 LYS A CA 1
ATOM 744 C C . LYS A 1 91 ? 10.938 2.293 -18.578 1 98.25 91 LYS A C 1
ATOM 746 O O . LYS A 1 91 ? 11.961 2.959 -18.75 1 98.25 91 LYS A O 1
ATOM 751 N N . LYS A 1 92 ? 10.367 1.604 -19.484 1 97.81 92 LYS A N 1
ATOM 752 C CA . LYS A 1 92 ? 10.914 1.541 -20.844 1 97.81 92 LYS A CA 1
ATOM 753 C C . LYS A 1 92 ? 11.031 2.934 -21.453 1 97.81 92 LYS A C 1
ATOM 755 O O . LYS A 1 92 ? 11.961 3.209 -22.219 1 97.81 92 LYS A O 1
ATOM 760 N N . ASP A 1 93 ? 10.141 3.891 -21.125 1 97.06 93 ASP A N 1
ATOM 761 C CA . ASP A 1 93 ? 10.109 5.223 -21.719 1 97.06 93 ASP A CA 1
ATOM 762 C C . ASP A 1 93 ? 11.078 6.164 -21 1 97.06 93 ASP A C 1
ATOM 764 O O . ASP A 1 93 ? 11.133 7.355 -21.312 1 97.06 93 ASP A O 1
ATOM 768 N N . GLY A 1 94 ? 11.75 5.633 -20.031 1 97.12 94 GLY A N 1
ATOM 769 C CA . GLY A 1 94 ? 12.758 6.434 -19.359 1 97.12 94 GLY A CA 1
ATOM 770 C C . GLY A 1 94 ? 12.258 7.078 -18.094 1 97.12 94 GLY A C 1
ATOM 771 O O . GLY A 1 94 ? 13.031 7.711 -17.359 1 97.12 94 GLY A O 1
ATOM 772 N N . THR A 1 95 ? 11.047 6.844 -17.766 1 97.44 95 THR A N 1
ATOM 773 C CA . THR A 1 95 ? 10.484 7.422 -16.547 1 97.44 95 THR A CA 1
ATOM 774 C C . THR A 1 95 ? 10.984 6.684 -15.312 1 97.44 95 THR A C 1
ATOM 776 O O . THR A 1 95 ? 10.891 5.457 -15.242 1 97.44 95 THR A O 1
ATOM 779 N N . GLU A 1 96 ? 11.539 7.469 -14.367 1 98.06 96 GLU A N 1
ATOM 780 C CA . GLU A 1 96 ? 11.898 6.906 -13.062 1 98.06 96 GLU A CA 1
ATOM 781 C C . GLU A 1 96 ? 10.742 7.027 -12.078 1 98.06 96 GLU A C 1
ATOM 783 O O . GLU A 1 96 ? 10.008 8.016 -12.086 1 98.06 96 GLU A O 1
ATOM 788 N N . PHE A 1 97 ? 10.625 6.039 -11.281 1 97.38 97 PHE A N 1
ATOM 789 C CA . PHE A 1 97 ? 9.578 6.09 -10.273 1 97.38 97 PHE A CA 1
ATOM 790 C C . PHE A 1 97 ? 10 5.352 -9.008 1 97.38 97 PHE A C 1
ATOM 792 O O . PHE A 1 97 ? 10.75 4.371 -9.078 1 97.38 97 PHE A O 1
ATOM 799 N N . PRO A 1 98 ? 9.594 5.879 -7.801 1 96.69 98 PRO A N 1
ATOM 800 C CA . PRO A 1 98 ? 9.953 5.215 -6.547 1 96.69 98 PRO A CA 1
ATOM 801 C C . PRO A 1 98 ? 9.266 3.861 -6.375 1 96.69 98 PRO A C 1
ATOM 803 O O . PRO A 1 98 ? 8.102 3.707 -6.75 1 96.69 98 PRO A O 1
ATOM 806 N N . ILE A 1 99 ? 10.039 2.914 -5.785 1 96.06 99 ILE A N 1
ATOM 807 C CA . ILE A 1 99 ? 9.477 1.573 -5.652 1 96.06 99 ILE A CA 1
ATOM 808 C C . ILE A 1 99 ? 9.852 0.992 -4.289 1 96.06 99 ILE A C 1
ATOM 810 O O . ILE A 1 99 ? 10.773 1.479 -3.633 1 96.06 99 ILE A O 1
ATOM 814 N N . GLU A 1 100 ? 9.109 0.13 -3.85 1 93.94 100 GLU A N 1
ATOM 815 C CA . GLU A 1 100 ? 9.422 -0.811 -2.779 1 93.94 100 GLU A CA 1
ATOM 816 C C . GLU A 1 100 ? 9.57 -2.232 -3.318 1 93.94 100 GLU A C 1
ATOM 818 O O . GLU A 1 100 ? 8.789 -2.656 -4.176 1 93.94 100 GLU A O 1
ATOM 823 N N . ILE A 1 101 ? 10.539 -2.93 -2.848 1 95.44 101 ILE A N 1
ATOM 824 C CA . ILE A 1 101 ? 10.805 -4.262 -3.379 1 95.44 101 ILE A CA 1
ATOM 825 C C . ILE A 1 101 ? 10.875 -5.27 -2.236 1 95.44 101 ILE A C 1
ATOM 827 O O . ILE A 1 101 ? 11.531 -5.023 -1.221 1 95.44 101 ILE A O 1
ATOM 831 N N . GLY A 1 102 ? 10.148 -6.301 -2.367 1 94.19 102 GLY A N 1
ATOM 832 C CA . GLY A 1 102 ? 10.336 -7.48 -1.534 1 94.19 102 GLY A CA 1
ATOM 833 C C . GLY A 1 102 ? 11.07 -8.602 -2.242 1 94.19 102 GLY A C 1
ATOM 834 O O . GLY A 1 102 ? 10.734 -8.953 -3.377 1 94.19 102 GLY A O 1
ATOM 835 N N . LEU A 1 103 ? 12.086 -9.133 -1.573 1 95 103 LEU A N 1
ATOM 836 C CA . LEU A 1 103 ? 12.859 -10.227 -2.148 1 95 103 LEU A CA 1
ATOM 837 C C . LEU A 1 103 ? 12.578 -11.531 -1.423 1 95 103 LEU A C 1
ATOM 839 O O . LEU A 1 103 ? 12.602 -11.586 -0.191 1 95 103 LEU A O 1
ATOM 843 N N . ASN A 1 104 ? 12.312 -12.516 -2.184 1 94.88 104 ASN A N 1
ATOM 844 C CA . ASN A 1 104 ? 12.008 -13.836 -1.637 1 94.88 104 ASN A CA 1
ATOM 845 C C . ASN A 1 104 ? 12.742 -14.938 -2.385 1 94.88 104 ASN A C 1
ATOM 847 O O . ASN A 1 104 ? 12.547 -15.117 -3.586 1 94.88 104 ASN A O 1
ATOM 851 N N . PRO A 1 105 ? 13.539 -15.711 -1.702 1 94.5 105 PRO A N 1
ATOM 852 C CA . PRO A 1 105 ? 14.18 -16.844 -2.377 1 94.5 105 PRO A CA 1
ATOM 853 C C . PRO A 1 105 ? 13.195 -17.938 -2.76 1 94.5 105 PRO A C 1
ATOM 855 O O . PRO A 1 105 ? 12.266 -18.234 -2.008 1 94.5 105 PRO A O 1
ATOM 858 N N . VAL A 1 106 ? 13.328 -18.391 -3.959 1 93.88 106 VAL A N 1
ATOM 859 C CA . VAL A 1 106 ? 12.578 -19.531 -4.477 1 93.88 106 VAL A CA 1
ATOM 860 C C . VAL A 1 106 ? 13.531 -20.688 -4.762 1 93.88 106 VAL A C 1
ATOM 862 O O . VAL A 1 106 ? 14.234 -20.688 -5.773 1 93.88 106 VAL A O 1
ATOM 865 N N . VAL A 1 107 ? 13.477 -21.656 -3.93 1 90.44 107 VAL A N 1
ATOM 866 C CA . VAL A 1 107 ? 14.43 -22.75 -4.027 1 90.44 107 VAL A CA 1
ATOM 867 C C . VAL A 1 107 ? 13.852 -23.875 -4.895 1 90.44 107 VAL A C 1
ATOM 869 O O . VAL A 1 107 ? 12.828 -24.469 -4.539 1 90.44 107 VAL A O 1
ATOM 872 N N . THR A 1 108 ? 14.484 -24.094 -5.992 1 87 108 THR A N 1
ATOM 873 C CA . THR A 1 108 ? 14.078 -25.156 -6.902 1 87 108 THR A CA 1
ATOM 874 C C . THR A 1 108 ? 15.125 -26.266 -6.957 1 87 108 THR A C 1
ATOM 876 O O . THR A 1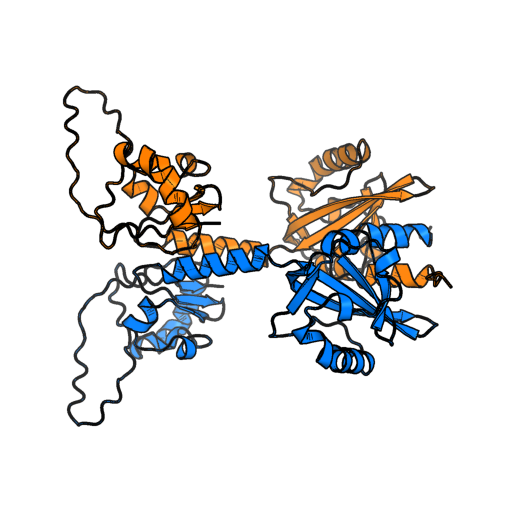 108 ? 16.188 -26.141 -6.34 1 87 108 THR A O 1
ATOM 879 N N . ALA A 1 109 ? 14.758 -27.391 -7.672 1 83.81 109 ALA A N 1
ATOM 880 C CA . ALA A 1 109 ? 15.703 -28.484 -7.824 1 83.81 109 ALA A CA 1
ATOM 881 C C . ALA A 1 109 ? 16.922 -28.047 -8.617 1 83.81 109 ALA A C 1
ATOM 883 O O . ALA A 1 109 ? 18.031 -28.562 -8.398 1 83.81 109 ALA A O 1
ATOM 884 N N . ASP A 1 110 ? 16.75 -27.062 -9.531 1 83.06 110 ASP A N 1
ATOM 885 C CA . ASP A 1 110 ? 17.812 -26.625 -10.422 1 83.06 110 ASP A CA 1
ATOM 886 C C . ASP A 1 110 ? 18.609 -25.484 -9.797 1 83.06 110 ASP A C 1
ATOM 888 O O . ASP A 1 110 ? 19.594 -25.016 -10.375 1 83.06 110 ASP A O 1
ATOM 892 N N . GLY A 1 111 ? 18.219 -25.062 -8.625 1 87.69 111 GLY A N 1
ATOM 893 C CA . GLY A 1 111 ? 18.906 -23.969 -7.957 1 87.69 111 GLY A CA 1
ATOM 894 C C . GLY A 1 111 ? 17.969 -22.953 -7.332 1 87.69 111 GLY A C 1
ATOM 895 O O . GLY A 1 111 ? 16.75 -23.109 -7.418 1 87.69 111 GLY A O 1
ATOM 896 N N . THR A 1 112 ? 18.656 -21.953 -6.75 1 92.06 112 THR A N 1
ATOM 897 C CA . THR A 1 112 ? 17.875 -20.938 -6.062 1 92.06 112 THR A CA 1
ATOM 898 C C . THR A 1 112 ? 17.594 -19.75 -6.992 1 92.06 112 THR A C 1
ATOM 900 O O . THR A 1 112 ? 18.5 -19.234 -7.648 1 92.06 112 THR A O 1
ATOM 903 N N . LEU A 1 113 ? 16.328 -19.438 -7.129 1 95.12 113 LEU A N 1
ATOM 904 C CA . LEU A 1 113 ? 15.875 -18.219 -7.797 1 95.12 113 LEU A CA 1
ATOM 905 C C . LEU A 1 113 ? 15.453 -17.156 -6.785 1 95.12 113 LEU A C 1
ATOM 907 O O . LEU A 1 113 ? 15.406 -17.438 -5.582 1 95.12 113 LEU A O 1
ATOM 911 N N . VAL A 1 114 ? 15.195 -15.961 -7.277 1 95.62 114 VAL A N 1
ATOM 912 C CA . VAL A 1 114 ? 14.711 -14.891 -6.414 1 95.62 114 VAL A CA 1
ATOM 913 C C . VAL A 1 114 ? 13.453 -14.273 -7.02 1 95.62 114 VAL A C 1
ATOM 915 O O . VAL A 1 114 ? 13.445 -13.898 -8.195 1 95.62 114 VAL A O 1
ATOM 918 N N . LEU A 1 115 ? 12.438 -14.273 -6.242 1 96.62 115 LEU A N 1
ATOM 919 C CA . LEU A 1 115 ? 11.234 -13.539 -6.617 1 96.62 115 LEU A CA 1
ATOM 920 C C . LEU A 1 115 ? 11.273 -12.117 -6.07 1 96.62 115 LEU A C 1
ATOM 922 O O . LEU A 1 115 ? 11.391 -11.914 -4.859 1 96.62 115 LEU A O 1
ATOM 926 N N . ALA A 1 116 ? 11.258 -11.164 -6.918 1 96.88 116 ALA A N 1
ATOM 927 C CA . ALA A 1 116 ? 11.164 -9.758 -6.539 1 96.88 116 ALA A CA 1
ATOM 928 C C . ALA A 1 116 ? 9.742 -9.234 -6.746 1 96.88 116 ALA A C 1
ATOM 930 O O . ALA A 1 116 ? 9.219 -9.273 -7.859 1 96.88 116 ALA A O 1
ATOM 931 N N . SER A 1 117 ? 9.133 -8.828 -5.707 1 96.38 117 SER A N 1
ATOM 932 C CA . SER A 1 117 ? 7.855 -8.125 -5.773 1 96.38 117 SER A CA 1
ATOM 933 C C . SER A 1 117 ? 8.055 -6.613 -5.758 1 96.38 117 SER A C 1
ATOM 935 O O . SER A 1 117 ? 8.695 -6.074 -4.859 1 96.38 117 SER A O 1
ATOM 937 N N . ILE A 1 118 ? 7.473 -5.93 -6.727 1 96.38 118 ILE A N 1
ATOM 938 C CA . ILE A 1 118 ? 7.727 -4.504 -6.898 1 96.38 118 ILE A CA 1
ATOM 939 C C . ILE A 1 118 ? 6.426 -3.725 -6.727 1 96.38 118 ILE A C 1
ATOM 941 O O . ILE A 1 118 ? 5.406 -4.059 -7.336 1 96.38 118 ILE A O 1
ATOM 945 N N . ILE A 1 119 ? 6.527 -2.701 -5.973 1 93.25 119 ILE A N 1
ATOM 946 C CA . ILE A 1 119 ? 5.371 -1.843 -5.738 1 93.25 119 ILE A CA 1
ATOM 947 C C . ILE A 1 119 ? 5.715 -0.402 -6.109 1 93.25 119 ILE A C 1
ATOM 949 O O . ILE A 1 119 ? 6.73 0.135 -5.664 1 93.25 119 ILE A O 1
ATOM 953 N N . ASP A 1 120 ? 4.883 0.162 -6.98 1 95.75 120 ASP A N 1
ATOM 954 C CA . ASP A 1 120 ? 4.977 1.594 -7.25 1 95.75 120 ASP A CA 1
ATOM 955 C C . ASP A 1 120 ? 4.434 2.406 -6.074 1 95.75 120 ASP A C 1
ATOM 957 O O . ASP A 1 120 ? 3.238 2.35 -5.773 1 95.75 120 ASP A O 1
ATOM 961 N N . ILE A 1 121 ? 5.336 3.166 -5.457 1 93.44 121 ILE A N 1
ATOM 962 C CA . ILE A 1 121 ? 4.887 3.885 -4.27 1 93.44 121 ILE A CA 1
ATOM 963 C C . ILE A 1 121 ? 4.805 5.379 -4.57 1 93.44 121 ILE A C 1
ATOM 965 O O . ILE A 1 121 ? 4.949 6.211 -3.67 1 93.44 121 ILE A O 1
ATOM 969 N N . THR A 1 122 ? 4.625 5.723 -5.809 1 93.81 122 THR A N 1
ATOM 970 C CA . THR A 1 122 ? 4.539 7.113 -6.242 1 93.81 122 THR A CA 1
ATOM 971 C C . THR A 1 122 ? 3.441 7.852 -5.48 1 93.81 122 THR A C 1
ATOM 973 O O . THR A 1 122 ? 3.689 8.906 -4.898 1 93.81 122 THR A O 1
ATOM 976 N N . GLU A 1 123 ? 2.268 7.293 -5.453 1 88.12 123 GLU A N 1
ATOM 977 C CA . GLU A 1 123 ? 1.135 7.953 -4.809 1 88.12 123 GLU A CA 1
ATOM 978 C C . GLU A 1 123 ? 1.341 8.055 -3.301 1 88.12 123 GLU A C 1
ATOM 980 O O . GLU A 1 123 ? 0.953 9.055 -2.684 1 88.12 123 GLU A O 1
ATOM 985 N N . ARG A 1 124 ? 1.934 7.094 -2.783 1 88.31 124 ARG A N 1
ATOM 986 C CA . ARG A 1 124 ? 2.232 7.121 -1.354 1 88.31 124 ARG A CA 1
ATOM 987 C C .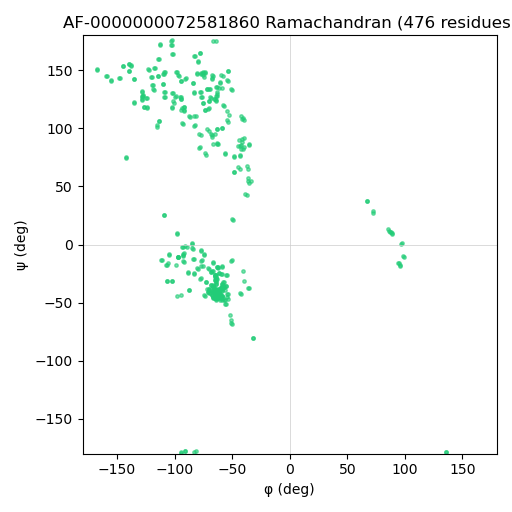 ARG A 1 124 ? 3.225 8.234 -1.023 1 88.31 124 ARG A C 1
ATOM 989 O O . ARG A 1 124 ? 3.039 8.969 -0.052 1 88.31 124 ARG A O 1
ATOM 996 N N . LYS A 1 125 ? 4.23 8.312 -1.793 1 90.38 125 LYS A N 1
ATOM 997 C CA . LYS A 1 125 ? 5.227 9.359 -1.584 1 90.38 125 LYS A CA 1
ATOM 998 C C . LYS A 1 125 ? 4.605 10.75 -1.733 1 90.38 125 LYS A C 1
ATOM 1000 O O . LYS A 1 125 ? 4.918 11.664 -0.964 1 90.38 125 LYS A O 1
ATOM 1005 N N . LYS A 1 126 ? 3.756 10.898 -2.641 1 85.5 126 LYS A N 1
ATOM 1006 C CA . LYS A 1 126 ? 3.059 12.164 -2.836 1 85.5 126 LYS A CA 1
ATOM 1007 C C . LYS A 1 126 ? 2.193 12.508 -1.627 1 85.5 126 LYS A C 1
ATOM 1009 O O . LYS A 1 126 ? 2.184 13.648 -1.168 1 85.5 126 LYS A O 1
ATOM 1014 N N . ALA A 1 127 ? 1.496 11.562 -1.182 1 82.81 127 ALA A N 1
ATOM 1015 C CA . ALA A 1 127 ? 0.647 11.758 -0.009 1 82.81 127 ALA A CA 1
ATOM 1016 C C . ALA A 1 127 ? 1.478 12.156 1.209 1 82.81 127 ALA A C 1
ATOM 1018 O O . ALA A 1 127 ? 1.096 13.047 1.965 1 82.81 127 ALA A O 1
ATOM 1019 N N . GLU A 1 128 ? 2.572 11.5 1.385 1 84.25 128 GLU A N 1
ATOM 1020 C CA . GLU A 1 128 ? 3.473 11.805 2.492 1 84.25 128 GLU A CA 1
ATOM 1021 C C . GLU A 1 128 ? 4.008 13.234 2.395 1 84.25 128 GLU A C 1
ATOM 1023 O O . GLU A 1 128 ? 4.082 13.945 3.398 1 84.25 128 GLU A O 1
ATOM 1028 N N . GLN A 1 129 ? 4.371 13.555 1.278 1 84.44 129 GLN A N 1
ATOM 1029 C CA . GLN A 1 129 ? 4.875 14.906 1.053 1 84.44 129 GLN A CA 1
ATOM 1030 C C . GLN A 1 129 ? 3.797 15.945 1.342 1 84.44 129 GLN A C 1
ATOM 1032 O O . GLN A 1 129 ? 4.074 16.984 1.96 1 84.44 129 GLN A O 1
ATOM 1037 N N . ARG A 1 130 ? 2.643 15.641 0.897 1 78.56 130 ARG A N 1
ATOM 1038 C CA . ARG A 1 130 ? 1.528 16.547 1.163 1 78.56 130 ARG A CA 1
ATOM 1039 C C . ARG A 1 130 ? 1.296 16.703 2.662 1 78.56 130 ARG A C 1
ATOM 1041 O O . ARG A 1 130 ? 1.068 17.812 3.146 1 78.56 130 ARG A O 1
ATOM 1048 N N . PHE A 1 131 ? 1.363 15.695 3.309 1 82.31 131 PHE A N 1
ATOM 1049 C CA . PHE A 1 131 ? 1.207 15.703 4.758 1 82.31 131 PHE A CA 1
ATOM 1050 C C . PHE A 1 131 ? 2.266 16.578 5.41 1 82.31 131 PHE A C 1
ATOM 1052 O O . PHE A 1 131 ? 1.949 17.422 6.258 1 82.31 131 PHE A O 1
ATOM 1059 N N . ARG A 1 132 ? 3.414 16.438 5.023 1 83.56 132 ARG A N 1
ATOM 1060 C CA . ARG A 1 132 ? 4.512 17.219 5.578 1 83.56 132 ARG A CA 1
ATOM 1061 C C . ARG A 1 132 ? 4.312 18.703 5.309 1 83.56 132 ARG A C 1
ATOM 1063 O O . ARG A 1 132 ? 4.566 19.547 6.18 1 83.56 132 ARG A O 1
ATOM 1070 N N . LEU A 1 133 ? 3.881 18.953 4.176 1 80.06 133 LEU A N 1
ATOM 1071 C CA . LEU A 1 133 ? 3.67 20.344 3.793 1 80.06 133 LEU A CA 1
ATOM 1072 C C . LEU A 1 133 ? 2.561 20.969 4.629 1 80.06 133 LEU A C 1
ATOM 1074 O O . LEU A 1 133 ? 2.668 22.141 5.039 1 80.06 133 LEU A O 1
ATOM 1078 N N . VAL A 1 134 ? 1.59 20.25 4.832 1 77.56 134 VAL A N 1
ATOM 1079 C CA . VAL A 1 134 ? 0.479 20.734 5.641 1 77.56 134 VAL A CA 1
ATOM 1080 C C . VAL A 1 134 ? 0.964 21.031 7.055 1 77.56 134 VAL A C 1
ATOM 1082 O O . VAL A 1 134 ? 0.668 22.094 7.605 1 77.56 134 VAL A O 1
ATOM 1085 N N . VAL A 1 135 ? 1.698 20.172 7.625 1 81.56 135 VAL A N 1
ATOM 1086 C CA . VAL A 1 135 ? 2.227 20.344 8.977 1 81.56 135 VAL A CA 1
ATOM 1087 C C . VAL A 1 135 ? 3.154 21.562 9.008 1 81.56 135 VAL A C 1
ATOM 1089 O O . VAL A 1 135 ? 3.059 22.391 9.914 1 81.56 135 VAL A O 1
ATOM 1092 N N . GLU A 1 136 ? 3.928 21.656 8.039 1 82.56 136 GLU A N 1
ATOM 1093 C CA . GLU A 1 136 ? 4.906 22.734 7.953 1 82.56 136 GLU A CA 1
ATOM 1094 C C . GLU A 1 136 ? 4.219 24.094 7.82 1 82.56 136 GLU A C 1
ATOM 1096 O O . GLU A 1 136 ? 4.727 25.094 8.312 1 82.56 136 GLU A O 1
ATOM 1101 N N . SER A 1 137 ? 3.104 24.062 7.227 1 73.75 137 SER A N 1
ATOM 1102 C CA . SER A 1 137 ? 2.432 25.328 6.902 1 73.75 137 SER A CA 1
ATOM 1103 C C . SER A 1 137 ? 1.639 25.844 8.094 1 73.75 137 SER A C 1
ATOM 1105 O O . SER A 1 137 ? 1.21 27 8.102 1 73.75 137 SER A O 1
ATOM 1107 N N . ALA A 1 138 ? 1.469 25.047 9.031 1 73.5 138 ALA A N 1
ATOM 1108 C CA . ALA A 1 138 ? 0.7 25.469 10.195 1 73.5 138 ALA A CA 1
ATOM 1109 C C . ALA A 1 138 ? 1.396 26.625 10.922 1 73.5 138 ALA A C 1
ATOM 1111 O O . ALA A 1 138 ? 2.617 26.594 11.109 1 73.5 138 ALA A O 1
ATOM 1112 N N . PRO A 1 139 ? 0.676 27.656 11.32 1 69.12 139 PRO A N 1
ATOM 1113 C CA . PRO A 1 139 ? 1.269 28.797 12 1 69.12 139 PRO A CA 1
ATOM 1114 C C . PRO A 1 139 ? 1.638 28.5 13.453 1 69.12 139 PRO A C 1
ATOM 1116 O O . PRO A 1 139 ? 2.289 29.328 14.109 1 69.12 139 PRO A O 1
ATOM 1119 N N . ASN A 1 140 ? 1.24 27.391 13.906 1 70.38 140 ASN A N 1
ATOM 1120 C CA . ASN A 1 140 ? 1.536 27 15.281 1 70.38 140 ASN A CA 1
ATOM 1121 C C . ASN A 1 140 ? 2.469 25.797 15.328 1 70.38 140 ASN A C 1
ATOM 1123 O O . ASN A 1 140 ? 2.588 25.062 14.344 1 70.38 140 ASN A O 1
ATOM 1127 N N . ALA A 1 141 ? 3.078 25.672 16.453 1 73.94 141 ALA A N 1
ATOM 1128 C CA . ALA A 1 141 ? 3.938 24.516 16.656 1 73.94 141 ALA A CA 1
ATOM 1129 C C . ALA A 1 141 ? 3.129 23.219 16.594 1 73.94 141 ALA A C 1
ATOM 1131 O O . ALA A 1 141 ? 2.045 23.125 17.172 1 73.94 141 ALA A O 1
ATOM 1132 N N . MET A 1 142 ? 3.604 22.344 15.82 1 80.19 142 MET A N 1
ATOM 1133 C CA . MET A 1 142 ? 2.977 21.031 15.727 1 80.19 142 MET A CA 1
ATOM 1134 C C . MET A 1 142 ? 4 19.922 15.938 1 80.19 142 MET A C 1
ATOM 1136 O O . MET A 1 142 ? 5.07 19.938 15.336 1 80.19 142 MET A O 1
ATOM 1140 N N . VAL A 1 143 ? 3.668 19.016 16.875 1 80.44 143 VAL A N 1
ATOM 1141 C CA . VAL A 1 143 ? 4.504 17.859 17.172 1 80.44 143 VAL A CA 1
ATOM 1142 C C . VAL A 1 143 ? 3.691 16.578 17.016 1 80.44 143 VAL A C 1
ATOM 1144 O O . VAL A 1 143 ? 2.645 16.422 17.656 1 80.44 143 VAL A O 1
ATOM 1147 N N . LEU A 1 144 ? 4.137 15.789 16.109 1 83.06 144 LEU A N 1
ATOM 1148 C CA . LEU A 1 144 ? 3.512 14.477 15.953 1 83.06 144 LEU A CA 1
ATOM 1149 C C . LEU A 1 144 ? 4.332 13.398 16.641 1 83.06 144 LEU A C 1
ATOM 1151 O O . LEU A 1 144 ? 5.539 13.289 16.422 1 83.06 144 LEU A O 1
ATOM 1155 N N . VAL A 1 145 ? 3.645 12.656 17.484 1 79.56 145 VAL A N 1
ATOM 1156 C CA . VAL A 1 145 ? 4.328 11.617 18.25 1 79.56 145 VAL A CA 1
ATOM 1157 C C . VAL A 1 145 ? 3.688 10.266 17.969 1 79.56 145 VAL A C 1
ATOM 1159 O O . VAL A 1 145 ? 2.52 10.188 17.578 1 79.56 145 VAL A O 1
ATOM 1162 N N . ASN A 1 146 ? 4.527 9.234 18.062 1 74.56 146 ASN A N 1
ATOM 1163 C CA . ASN A 1 146 ? 3.971 7.895 17.953 1 74.56 146 ASN A CA 1
ATOM 1164 C C . ASN A 1 146 ? 3.375 7.426 19.281 1 74.56 146 ASN A C 1
ATOM 1166 O O . ASN A 1 146 ? 3.279 8.203 20.234 1 74.56 146 ASN A O 1
ATOM 1170 N N . SER A 1 147 ? 2.898 6.172 19.219 1 70.94 147 SER A N 1
ATOM 1171 C CA . SER A 1 147 ? 2.182 5.641 20.375 1 70.94 147 SER A CA 1
ATOM 1172 C C . SER A 1 147 ? 3.086 5.566 21.594 1 70.94 147 SER A C 1
ATOM 1174 O O . SER A 1 147 ? 2.602 5.559 22.734 1 70.94 147 SER A O 1
ATOM 1176 N N . GLU A 1 148 ? 4.355 5.582 21.359 1 73.81 148 GLU A N 1
ATOM 1177 C CA . GLU A 1 148 ? 5.309 5.488 22.469 1 73.81 148 GLU A CA 1
ATOM 1178 C C . GLU A 1 148 ? 5.73 6.875 22.953 1 73.81 148 GLU A C 1
ATOM 1180 O O . GLU A 1 148 ? 6.523 6.996 23.891 1 73.81 148 GLU A O 1
ATOM 1185 N N . GLY A 1 149 ? 5.246 7.902 22.312 1 76.88 149 GLY A N 1
ATOM 1186 C CA . GLY A 1 149 ? 5.566 9.266 22.703 1 76.88 149 GLY A CA 1
ATOM 1187 C C . GLY A 1 149 ? 6.82 9.797 22.031 1 76.88 149 GLY A C 1
ATOM 1188 O O . GLY A 1 149 ? 7.355 10.828 22.453 1 76.88 149 GLY A O 1
ATOM 1189 N N . THR A 1 150 ? 7.289 9.078 21.125 1 85.69 150 THR A N 1
ATOM 1190 C CA . THR A 1 150 ? 8.469 9.5 20.391 1 85.69 150 THR A CA 1
ATOM 1191 C C . THR A 1 150 ? 8.094 10.461 19.266 1 85.69 150 THR A C 1
ATOM 1193 O O . THR A 1 150 ? 7.145 10.211 18.516 1 85.69 150 THR A O 1
ATOM 1196 N N . ILE A 1 151 ? 8.82 11.555 19.234 1 85.5 151 ILE A N 1
ATOM 1197 C CA . ILE A 1 151 ? 8.523 12.594 18.25 1 85.5 151 ILE A CA 1
ATOM 1198 C C . ILE A 1 151 ? 8.875 12.094 16.844 1 85.5 151 ILE A C 1
ATOM 1200 O O . ILE A 1 151 ? 10.008 11.672 16.594 1 85.5 151 ILE A O 1
ATOM 1204 N N . ALA A 1 152 ? 7.906 12.188 15.961 1 85.25 152 ALA A N 1
ATOM 1205 C CA . ALA A 1 152 ? 8.078 11.688 14.594 1 85.25 152 ALA A CA 1
ATOM 1206 C C . ALA A 1 152 ? 8.227 12.844 13.609 1 85.25 152 ALA A C 1
ATOM 1208 O O . ALA A 1 152 ? 8.859 12.688 12.562 1 85.25 152 ALA A O 1
ATOM 1209 N N . LEU A 1 153 ? 7.59 13.898 13.945 1 85.94 153 LEU A N 1
ATOM 1210 C CA . LEU A 1 153 ? 7.586 15.047 13.039 1 85.94 153 LEU A CA 1
ATOM 1211 C C . LEU A 1 153 ? 7.344 16.344 13.805 1 85.94 153 LEU A C 1
ATOM 1213 O O . LEU A 1 153 ? 6.543 16.375 14.742 1 85.94 153 LEU A O 1
ATOM 1217 N N . VAL A 1 154 ? 8.039 17.375 13.391 1 86.31 154 VAL A N 1
ATOM 1218 C CA . VAL A 1 154 ? 7.82 18.703 13.922 1 86.31 154 VAL A CA 1
ATOM 1219 C C . VAL A 1 154 ? 7.855 19.734 12.789 1 86.31 154 VAL A C 1
ATOM 1221 O O . VAL A 1 154 ? 8.438 19.469 11.734 1 86.31 154 VAL A O 1
ATOM 1224 N N . ASN A 1 155 ? 7.203 20.766 13 1 84.19 155 ASN A N 1
ATOM 1225 C CA . ASN A 1 155 ? 7.273 21.828 11.992 1 84.19 155 ASN A CA 1
ATOM 1226 C C . ASN A 1 155 ? 8.195 22.953 12.43 1 84.19 155 ASN A C 1
ATOM 1228 O O . ASN A 1 155 ? 8.758 22.922 13.531 1 84.19 155 ASN A O 1
ATOM 1232 N N . THR A 1 156 ? 8.375 23.891 11.539 1 87.81 156 THR A N 1
ATOM 1233 C CA . THR A 1 156 ? 9.289 25 11.758 1 87.81 156 THR A CA 1
ATOM 1234 C C . THR A 1 156 ? 8.883 25.797 12.992 1 87.81 156 THR A C 1
ATOM 1236 O O . THR A 1 156 ? 9.734 26.25 13.758 1 87.81 156 THR A O 1
ATOM 1239 N N . GLN A 1 157 ? 7.602 25.938 13.227 1 79.19 157 GLN A N 1
ATOM 1240 C CA . GLN A 1 157 ? 7.109 26.703 14.375 1 79.19 157 GLN A CA 1
ATOM 1241 C C . GLN A 1 157 ? 7.527 26.047 15.688 1 79.19 157 GLN A C 1
ATOM 1243 O O . GLN A 1 157 ? 7.793 26.734 16.672 1 79.19 157 GLN A O 1
ATOM 1248 N N . THR A 1 158 ? 7.625 24.781 15.664 1 82.31 158 THR A N 1
ATOM 1249 C CA . THR A 1 158 ? 8.086 24.047 16.844 1 82.31 158 THR A CA 1
ATOM 1250 C C . THR A 1 158 ? 9.555 24.375 17.125 1 82.31 158 THR A C 1
ATOM 1252 O O . THR A 1 158 ? 9.93 24.609 18.281 1 82.31 158 THR A O 1
ATOM 1255 N N . GLU A 1 159 ? 10.305 24.359 16.078 1 87.88 159 GLU A N 1
ATOM 1256 C CA . GLU A 1 159 ? 11.711 24.703 16.234 1 87.88 159 GLU A CA 1
ATOM 1257 C C . GLU A 1 159 ? 11.875 26.109 16.812 1 87.88 159 GLU A C 1
ATOM 1259 O O . GLU A 1 159 ? 12.664 26.312 17.734 1 87.88 159 GLU A O 1
ATOM 1264 N N . LYS A 1 160 ? 11.156 26.984 16.328 1 81.94 160 LYS A N 1
ATOM 1265 C CA . LYS A 1 160 ? 11.242 28.391 16.75 1 81.94 160 LYS A CA 1
ATOM 1266 C C . LYS A 1 160 ? 10.766 28.547 18.188 1 81.94 160 LYS A C 1
ATOM 1268 O O . LYS A 1 160 ? 11.398 29.25 18.984 1 81.94 160 LYS A O 1
ATOM 1273 N N . LEU A 1 161 ? 9.789 27.875 18.469 1 78.31 161 LEU A N 1
ATOM 1274 C CA . LEU A 1 161 ? 9.164 28 19.781 1 78.31 161 LEU A CA 1
ATOM 1275 C C . LEU A 1 161 ? 10.055 27.422 20.875 1 78.31 161 LEU A C 1
ATOM 1277 O O . LEU A 1 161 ? 10.211 28.016 21.938 1 78.31 161 LEU A O 1
ATOM 1281 N N . PHE A 1 162 ? 10.672 26.312 20.516 1 80.12 162 PHE A N 1
ATOM 1282 C CA . PHE A 1 162 ? 11.367 25.594 21.578 1 80.12 162 PHE A CA 1
ATOM 1283 C C . PHE A 1 162 ? 12.875 25.75 21.438 1 80.12 162 PHE A C 1
ATOM 1285 O O . PHE A 1 162 ? 13.625 25.438 22.359 1 80.12 162 PHE A O 1
ATOM 1292 N N . GLY A 1 163 ? 13.281 26.141 20.281 1 84.69 163 GLY A N 1
ATOM 1293 C CA . GLY A 1 163 ? 14.695 26.453 20.078 1 84.69 163 GLY A CA 1
ATOM 1294 C C . GLY A 1 163 ? 15.531 25.234 19.75 1 84.69 163 GLY A C 1
ATOM 1295 O O . GLY A 1 163 ? 16.75 25.25 19.906 1 84.69 163 GLY A O 1
ATOM 1296 N N . TYR A 1 164 ? 14.922 24.156 19.422 1 87.56 164 TYR A N 1
ATOM 1297 C CA . TYR A 1 164 ? 15.617 22.938 19 1 87.56 164 TYR A CA 1
ATOM 1298 C C . TYR A 1 164 ? 15.672 22.844 17.484 1 87.56 164 TYR A C 1
ATOM 1300 O O . TYR A 1 164 ? 14.758 23.297 16.797 1 87.56 164 TYR A O 1
ATOM 1308 N N . GLU A 1 165 ? 16.719 22.312 17.047 1 92.31 165 GLU A N 1
ATOM 1309 C CA . GLU A 1 165 ? 16.703 21.875 15.664 1 92.31 165 GLU A CA 1
ATOM 1310 C C . GLU A 1 165 ? 15.852 20.609 15.492 1 92.31 165 GLU A C 1
ATOM 1312 O O . GLU A 1 165 ? 15.812 19.766 16.375 1 92.31 165 GLU A O 1
ATOM 1317 N N . ARG A 1 166 ? 15.234 20.531 14.328 1 91.62 166 ARG A N 1
ATOM 1318 C CA . ARG A 1 166 ? 14.328 19.406 14.109 1 91.62 166 ARG A CA 1
ATOM 1319 C C . ARG A 1 166 ? 15.055 18.078 14.258 1 91.62 166 ARG A C 1
ATOM 1321 O O . ARG A 1 166 ? 14.484 17.109 14.75 1 91.62 166 ARG A O 1
ATOM 1328 N N . GLU A 1 167 ? 16.297 18.047 13.875 1 92.56 167 GLU A N 1
ATOM 1329 C CA . GLU A 1 167 ? 17.078 16.812 13.961 1 92.56 167 GLU A CA 1
ATOM 1330 C C . GLU A 1 167 ? 17.25 16.375 15.406 1 92.56 167 GLU A C 1
ATOM 1332 O O . GLU A 1 167 ? 17.406 15.188 15.688 1 92.56 167 GLU A O 1
ATOM 1337 N N . GLU A 1 168 ? 17.219 17.375 16.266 1 91.56 168 GLU A N 1
ATOM 1338 C CA . GLU A 1 168 ? 17.344 17.078 17.703 1 91.56 168 GLU A CA 1
ATOM 1339 C C . GLU A 1 168 ? 16.047 16.531 18.266 1 91.56 168 GLU A C 1
ATOM 1341 O O . GLU A 1 168 ? 16.047 15.812 19.266 1 91.56 168 GLU A O 1
ATOM 1346 N N . LEU A 1 169 ? 15.039 16.906 17.719 1 89.5 169 LEU A N 1
ATOM 1347 C CA . LEU A 1 169 ? 13.719 16.578 18.25 1 89.5 169 LEU A CA 1
ATOM 1348 C C . LEU A 1 169 ? 13.227 15.25 17.719 1 89.5 169 LEU A C 1
ATOM 1350 O O . LEU A 1 169 ? 12.656 14.445 18.453 1 89.5 169 LEU A O 1
ATOM 1354 N N . ILE A 1 170 ? 13.477 14.945 16.438 1 91.44 170 ILE A N 1
ATOM 1355 C CA . ILE A 1 170 ? 12.969 13.734 15.805 1 91.44 170 ILE A CA 1
ATOM 1356 C C . ILE A 1 170 ? 13.609 12.508 16.453 1 91.44 170 ILE A C 1
ATOM 1358 O O . ILE A 1 170 ? 14.836 12.422 16.562 1 91.44 170 ILE A O 1
ATOM 1362 N N . GLY A 1 171 ? 12.789 11.648 16.906 1 90.69 171 GLY A N 1
ATOM 1363 C CA . GLY A 1 171 ? 13.273 10.445 17.578 1 90.69 171 GLY A CA 1
ATOM 1364 C C . GLY A 1 171 ? 13.344 10.586 19.078 1 90.69 171 GLY A C 1
ATOM 1365 O O . GLY A 1 171 ? 13.445 9.586 19.797 1 90.69 171 GLY A O 1
ATOM 1366 N N . ALA A 1 172 ? 13.289 11.758 19.578 1 88.25 172 ALA A N 1
ATOM 1367 C CA . ALA A 1 172 ? 13.312 12.008 21.016 1 88.25 172 ALA A CA 1
ATOM 1368 C C . ALA A 1 172 ? 11.914 11.852 21.625 1 88.25 172 ALA A C 1
ATOM 1370 O O . ALA A 1 172 ? 10.922 11.82 20.906 1 88.25 172 ALA A O 1
ATOM 1371 N N . LYS A 1 173 ? 11.922 11.695 22.969 1 85.44 173 LYS A N 1
ATOM 1372 C CA . LYS A 1 173 ? 10.648 11.664 23.688 1 85.44 173 LYS A CA 1
ATOM 1373 C C . LYS A 1 173 ? 10.039 13.062 23.797 1 85.44 173 LYS A C 1
ATOM 1375 O O . LYS A 1 173 ? 10.766 14.047 23.953 1 85.44 173 LYS A O 1
ATOM 1380 N N . LEU A 1 174 ? 8.773 13.164 23.734 1 83.56 174 LEU A N 1
ATOM 1381 C CA . LEU A 1 174 ? 8.023 14.414 23.797 1 83.56 174 LEU A CA 1
ATOM 1382 C C . LEU A 1 174 ? 8.383 15.203 25.047 1 83.56 174 LEU A C 1
ATOM 1384 O O . LEU A 1 174 ? 8.359 16.438 25.031 1 83.56 174 LEU A O 1
ATOM 1388 N N . GLU A 1 175 ? 8.812 14.57 26.078 1 75.38 175 GLU A N 1
ATOM 1389 C CA . GLU A 1 175 ? 9.109 15.164 27.391 1 75.38 175 GLU A CA 1
ATOM 1390 C C . GLU A 1 175 ? 10.227 16.203 27.281 1 75.38 175 GLU A C 1
ATOM 1392 O O . GLU A 1 175 ? 10.352 17.062 28.141 1 75.38 175 GLU A O 1
ATOM 1397 N N . ILE A 1 176 ? 11.031 16.047 26.266 1 80.75 176 ILE A N 1
ATOM 1398 C CA . ILE A 1 176 ? 12.133 16.984 26.078 1 80.75 176 ILE A CA 1
ATOM 1399 C C . ILE A 1 176 ? 11.578 18.406 25.922 1 80.75 176 ILE A C 1
ATOM 1401 O O . ILE A 1 176 ? 12.289 19.375 26.188 1 80.75 176 ILE A O 1
ATOM 1405 N N . LEU A 1 177 ? 10.367 18.516 25.484 1 76.94 177 LEU A N 1
ATOM 1406 C CA . LEU A 1 177 ? 9.758 19.812 25.219 1 76.94 177 LEU A CA 1
ATOM 1407 C C . LEU A 1 177 ? 8.992 20.312 26.453 1 76.94 177 LEU A C 1
ATOM 1409 O O . LEU A 1 177 ? 8.523 21.453 26.469 1 76.94 177 LEU A O 1
ATOM 1413 N N . LEU A 1 178 ? 8.852 19.469 27.391 1 71.25 178 LEU A N 1
ATOM 1414 C CA . LEU A 1 178 ? 8.086 19.828 28.578 1 71.25 178 LEU A CA 1
ATOM 1415 C C . LEU A 1 178 ? 9 20.359 29.688 1 71.25 178 LEU A C 1
ATOM 1417 O O . LEU A 1 178 ? 10.141 19.891 29.812 1 71.25 178 LEU A O 1
ATOM 1421 N N . PRO A 1 179 ? 8.461 21.391 30.344 1 54.12 179 PRO A N 1
ATOM 1422 C CA . PRO A 1 179 ? 9.25 21.844 31.5 1 54.12 179 PRO A CA 1
ATOM 1423 C C . PRO A 1 179 ? 9.547 20.719 32.469 1 54.12 179 PRO A C 1
ATOM 1425 O O . PRO A 1 179 ? 8.781 19.75 32.594 1 54.12 179 PRO A O 1
ATOM 1428 N N . GLU A 1 180 ? 10.789 20.734 33.031 1 52.22 180 GLU A N 1
ATOM 1429 C CA . GLU A 1 180 ? 11.305 19.734 33.969 1 52.22 180 GLU A CA 1
ATOM 1430 C C . GLU A 1 180 ? 10.242 19.344 35 1 52.22 180 GLU A C 1
ATOM 1432 O O . GLU A 1 180 ? 10.109 18.172 35.375 1 52.22 180 GLU A O 1
ATOM 1437 N N . ARG A 1 181 ? 9.555 20.359 35.469 1 48.5 181 ARG A N 1
ATOM 1438 C CA . ARG A 1 181 ? 8.617 20.062 36.562 1 48.5 181 ARG A CA 1
ATOM 1439 C C . ARG A 1 181 ? 7.508 19.141 36.094 1 48.5 181 ARG A C 1
ATOM 1441 O O . ARG A 1 181 ? 6.914 18.406 36.875 1 48.5 181 ARG A O 1
ATOM 1448 N N . PHE A 1 182 ? 7.215 19.219 34.875 1 46.03 182 PHE A N 1
ATOM 1449 C CA . PHE A 1 182 ? 6.105 18.422 34.375 1 46.03 182 PHE A CA 1
ATOM 1450 C C . PHE A 1 182 ? 6.598 17.078 33.844 1 46.03 182 PHE A C 1
ATOM 1452 O O . PHE A 1 182 ? 5.797 16.203 33.5 1 46.03 182 PHE A O 1
ATOM 1459 N N . ARG A 1 183 ? 7.82 16.906 33.75 1 49.25 183 ARG A N 1
ATOM 1460 C CA . ARG A 1 183 ? 8.398 15.664 33.219 1 49.25 183 ARG A CA 1
ATOM 1461 C C . ARG A 1 183 ? 8.008 14.477 34.094 1 49.25 183 ARG A C 1
ATOM 1463 O O . ARG A 1 183 ? 7.789 13.375 33.594 1 49.25 183 ARG A O 1
ATOM 1470 N N . GLU A 1 184 ? 8.117 14.734 35.312 1 48.97 184 GLU A N 1
ATOM 1471 C CA . GLU A 1 184 ? 7.891 13.625 36.219 1 48.97 184 GLU A CA 1
ATOM 1472 C C . GLU A 1 184 ? 6.43 13.18 36.188 1 48.97 184 GLU A C 1
ATOM 1474 O O . GLU A 1 184 ? 6.137 11.992 36.344 1 48.97 184 GLU A O 1
ATOM 1479 N N . ALA A 1 185 ? 5.551 14.109 36.188 1 44.28 185 ALA A N 1
ATOM 1480 C CA . ALA A 1 185 ? 4.141 13.75 36.281 1 44.28 185 ALA A CA 1
ATOM 1481 C C . ALA A 1 185 ? 3.594 13.227 34.969 1 44.28 185 ALA A C 1
ATOM 1483 O O . ALA A 1 185 ? 2.545 12.578 34.938 1 44.28 185 ALA A O 1
ATOM 1484 N N . HIS A 1 186 ? 4.121 13.328 34 1 49.03 186 HIS A N 1
ATOM 1485 C CA . HIS A 1 186 ? 3.555 13.125 32.688 1 49.03 186 HIS A CA 1
ATOM 1486 C C . HIS A 1 186 ? 3.67 11.672 32.25 1 49.03 186 HIS A C 1
ATOM 1488 O O . HIS A 1 186 ? 3.133 11.281 31.203 1 49.03 186 HIS A O 1
ATOM 1494 N N . PRO A 1 187 ? 4.652 10.992 32.844 1 46.75 187 PRO A N 1
ATOM 1495 C CA . PRO A 1 187 ? 4.496 9.633 32.312 1 46.75 187 PRO A CA 1
ATOM 1496 C C . PRO A 1 187 ? 3.109 9.055 32.594 1 46.75 187 PRO A C 1
ATOM 1498 O O . PRO A 1 187 ? 2.578 8.305 31.766 1 46.75 187 PRO A O 1
ATOM 1501 N N . ASP A 1 188 ? 2.648 9.336 33.656 1 44.44 188 ASP A N 1
ATOM 1502 C CA . ASP A 1 188 ? 1.337 8.828 34.062 1 44.44 188 ASP A CA 1
ATOM 1503 C C . ASP A 1 188 ? 0.228 9.477 33.219 1 44.44 188 ASP A C 1
ATOM 1505 O O . ASP A 1 188 ? -0.753 8.812 32.875 1 44.44 188 ASP A O 1
ATOM 1509 N N . ARG A 1 189 ? 0.341 10.703 33 1 40.44 189 ARG A N 1
ATOM 1510 C CA . ARG A 1 189 ? -0.666 11.43 32.25 1 40.44 189 ARG A CA 1
ATOM 1511 C C . ARG A 1 189 ? -0.521 11.156 30.75 1 40.44 189 ARG A C 1
ATOM 1513 O O . ARG A 1 189 ? -1.423 11.461 29.969 1 40.44 189 ARG A O 1
ATOM 1520 N N . ARG A 1 190 ? 0.601 10.695 30.391 1 45.47 190 ARG A N 1
ATOM 1521 C CA . ARG A 1 190 ? 0.804 10.195 29.031 1 45.47 190 ARG A CA 1
ATOM 1522 C C . ARG A 1 190 ? -0.231 9.133 28.688 1 45.47 190 ARG A C 1
ATOM 1524 O O . ARG A 1 190 ? -0.721 9.086 27.547 1 45.47 190 ARG A O 1
ATOM 1531 N N . ASN A 1 191 ? -0.344 8.273 29.703 1 42.56 191 ASN A N 1
ATOM 1532 C CA . ASN A 1 191 ? -1.303 7.191 29.484 1 42.56 191 ASN A CA 1
ATOM 1533 C C . ASN A 1 191 ? -2.678 7.734 29.109 1 42.56 191 ASN A C 1
ATOM 1535 O O . ASN A 1 191 ? -3.371 7.145 28.281 1 42.56 191 ASN A O 1
ATOM 1539 N N . GLN A 1 192 ? -2.961 8.719 29.828 1 37.72 192 GLN A N 1
ATOM 1540 C CA . GLN A 1 192 ? -4.281 9.258 29.5 1 37.72 192 GLN A CA 1
ATOM 1541 C C . GLN A 1 192 ? -4.258 10.023 28.188 1 37.72 192 GLN A C 1
ATOM 1543 O O . GLN A 1 192 ? -5.227 9.984 27.422 1 37.72 192 GLN A O 1
ATOM 1548 N N . PHE A 1 193 ? -3.236 10.758 28.109 1 39.09 193 PHE A N 1
ATOM 1549 C CA . PHE A 1 193 ? -3.064 11.562 26.906 1 39.09 193 PHE A CA 1
ATOM 1550 C C . PHE A 1 193 ? -3.008 10.68 25.656 1 39.09 193 PHE A C 1
ATOM 1552 O O . PHE A 1 193 ? -3.504 11.062 24.594 1 39.09 193 PHE A O 1
ATOM 1559 N N . PHE A 1 194 ? -2.336 9.531 25.734 1 39.72 194 PHE A N 1
ATOM 1560 C CA . PHE A 1 194 ? -2.08 8.656 24.594 1 39.72 194 PHE A CA 1
ATOM 1561 C C . PHE A 1 194 ? -3.301 7.797 24.297 1 39.72 194 PHE A C 1
ATOM 1563 O O . PHE A 1 194 ? -3.33 7.082 23.297 1 39.72 194 PHE A O 1
ATOM 1570 N N . LEU A 1 195 ? -4.09 7.676 25.203 1 37.28 195 LEU A N 1
ATOM 1571 C CA . LEU A 1 195 ? -5.195 6.77 24.906 1 37.28 195 LEU A CA 1
ATOM 1572 C C . LEU A 1 195 ? -6.082 7.324 23.797 1 37.28 195 LEU A C 1
ATOM 1574 O O . LEU A 1 195 ? -6.812 6.574 23.156 1 37.28 195 LEU A O 1
ATOM 1578 N N . SER A 1 196 ? -6.281 8.789 23.781 1 36.28 196 SER A N 1
ATOM 1579 C CA . SER A 1 196 ? -7.145 9.297 22.719 1 36.28 196 SER A CA 1
ATOM 1580 C C . SER A 1 196 ? -6.371 10.188 21.766 1 36.28 196 SER A C 1
ATOM 1582 O O . SER A 1 196 ? -5.707 11.141 22.172 1 36.28 196 SER A O 1
ATOM 1584 N N . PRO A 1 197 ? -6.012 9.672 20.594 1 38.78 197 PRO A N 1
ATOM 1585 C CA . PRO A 1 197 ? -5.406 10.547 19.594 1 38.78 197 PRO A CA 1
ATOM 1586 C C . PRO A 1 197 ? -5.98 11.961 19.609 1 38.78 197 PRO A C 1
ATOM 1588 O O . PRO A 1 197 ? -7.164 12.156 19.328 1 38.78 197 PRO A O 1
ATOM 1591 N N . THR A 1 198 ? -6.012 12.625 20.672 1 40.66 198 THR A N 1
ATOM 1592 C CA . THR A 1 198 ? -6.641 13.945 20.734 1 40.66 198 THR A CA 1
ATOM 1593 C C . THR A 1 198 ? -5.695 15.023 20.203 1 40.66 198 THR A C 1
ATOM 1595 O O . THR A 1 198 ? -4.477 14.922 20.375 1 40.66 198 THR A O 1
ATOM 1598 N N . VAL A 1 199 ? -6.07 15.586 19.016 1 42.97 199 VAL A N 1
ATOM 1599 C CA . VAL A 1 199 ? -5.551 16.906 18.672 1 42.97 199 VAL A CA 1
ATOM 1600 C C . VAL A 1 199 ? -5.656 17.828 19.891 1 42.97 199 VAL A C 1
ATOM 1602 O O . VAL A 1 199 ? -6.734 17.969 20.469 1 42.97 199 VAL A O 1
ATOM 1605 N N . ARG A 1 200 ? -4.773 17.859 20.797 1 42.12 200 ARG A N 1
ATOM 1606 C CA . ARG A 1 200 ? -4.891 18.812 21.906 1 42.12 200 ARG A CA 1
ATOM 1607 C C . ARG A 1 200 ? -4.129 20.094 21.594 1 42.12 200 ARG A C 1
ATOM 1609 O O . ARG A 1 200 ? -3.066 20.062 20.969 1 42.12 200 ARG A O 1
ATOM 1616 N N . SER A 1 201 ? -4.973 21.062 21.547 1 38.91 201 SER A N 1
ATOM 1617 C CA . SER A 1 201 ? -4.34 22.375 21.609 1 38.91 201 SER A CA 1
ATOM 1618 C C . SER A 1 201 ? -3.479 22.516 22.859 1 38.91 201 SER A C 1
ATOM 1620 O O . SER A 1 201 ? -3.957 22.312 23.969 1 38.91 201 SER A O 1
ATOM 1622 N N . MET A 1 202 ? -2.344 21.984 22.875 1 36.44 202 MET A N 1
ATOM 1623 C CA . MET A 1 202 ? -1.611 22.156 24.141 1 36.44 202 MET A CA 1
ATOM 1624 C C . MET A 1 202 ? -1.823 23.547 24.703 1 36.44 202 MET A C 1
ATOM 1626 O O . MET A 1 202 ? -1.681 23.766 25.906 1 36.44 202 MET A O 1
ATOM 1630 N N . GLY A 1 203 ? -2.021 24.578 23.875 1 33.06 203 GLY A N 1
ATOM 1631 C CA . GLY A 1 203 ? -1.977 25.953 24.328 1 33.06 203 GLY A CA 1
ATOM 1632 C C . GLY A 1 203 ? -3.352 26.547 24.594 1 33.06 203 GLY A C 1
ATOM 1633 O O . GLY A 1 203 ? -3.477 27.719 24.922 1 33.06 203 GLY A O 1
ATOM 1634 N N . ALA A 1 204 ? -4.398 26.047 24.141 1 35.09 204 ALA A N 1
ATOM 1635 C CA . ALA A 1 204 ? -5.523 26.953 24.328 1 35.09 204 ALA A CA 1
ATOM 1636 C C . ALA A 1 204 ? -5.621 27.422 25.781 1 35.09 204 ALA A C 1
ATOM 1638 O O . ALA A 1 204 ? -5.902 28.594 26.047 1 35.09 204 ALA A O 1
ATOM 1639 N N . GLY A 1 205 ? -5.793 26.547 26.688 1 31.64 205 GLY A N 1
ATOM 1640 C CA . GLY A 1 205 ? -6.062 27 28.047 1 31.64 205 GLY A CA 1
ATOM 1641 C C . GLY A 1 205 ? -4.828 27.016 28.922 1 31.64 205 GLY A C 1
ATOM 1642 O O . GLY A 1 205 ? -4.828 27.625 30 1 31.64 205 GLY A O 1
ATOM 1643 N N . ARG A 1 206 ? -3.986 25.969 28.891 1 33.09 206 ARG A N 1
ATOM 1644 C CA . ARG A 1 206 ? -2.941 25.984 29.906 1 33.09 206 ARG A CA 1
ATOM 1645 C C . ARG A 1 206 ? -1.618 26.469 29.328 1 33.09 206 ARG A C 1
ATOM 1647 O O . ARG A 1 206 ? -1.336 26.25 28.141 1 33.09 206 ARG A O 1
ATOM 1654 N N . ASP A 1 207 ? -0.998 27.531 29.844 1 32.59 207 ASP A N 1
ATOM 1655 C CA . ASP A 1 207 ? 0.332 28.094 29.641 1 32.59 207 ASP A CA 1
ATOM 1656 C C . ASP A 1 207 ? 1.375 27 29.438 1 32.59 207 ASP A C 1
ATOM 1658 O O . ASP A 1 207 ? 1.63 26.203 30.344 1 32.59 207 ASP A O 1
ATOM 1662 N N . LEU A 1 208 ? 1.277 26.281 28.406 1 37.12 208 LEU A N 1
ATOM 1663 C CA . LEU A 1 208 ? 2.385 25.344 28.266 1 37.12 208 LEU A CA 1
ATOM 1664 C C . LEU A 1 208 ? 3.717 26.078 28.188 1 37.12 208 LEU A C 1
ATOM 1666 O O . LEU A 1 208 ? 3.85 27.047 27.438 1 37.12 208 LEU A O 1
ATOM 1670 N N . PHE A 1 209 ? 4.5 26.172 29.25 1 34.69 209 PHE A N 1
ATOM 1671 C CA . PHE A 1 209 ? 5.852 26.719 29.312 1 34.69 209 PHE A CA 1
ATOM 1672 C C . PHE A 1 209 ? 6.809 25.891 28.453 1 34.69 209 PHE A C 1
ATOM 1674 O O . PHE A 1 209 ? 6.898 24.672 28.609 1 34.69 209 PHE A O 1
ATOM 1681 N N . ALA A 1 210 ? 6.902 26.203 27.219 1 43.41 210 ALA A N 1
ATOM 1682 C CA . ALA A 1 210 ? 7.895 25.609 26.344 1 43.41 210 ALA A CA 1
ATOM 1683 C C . ALA A 1 210 ? 9.297 25.734 26.922 1 43.41 210 ALA A C 1
ATOM 1685 O O . ALA A 1 210 ? 9.641 26.766 27.5 1 43.41 210 ALA A O 1
ATOM 1686 N N . ARG A 1 211 ? 9.984 24.797 27.328 1 45.5 211 ARG A N 1
ATOM 1687 C CA . ARG A 1 211 ? 11.398 24.875 27.672 1 45.5 211 ARG A CA 1
ATOM 1688 C C . ARG A 1 211 ? 12.242 25.188 26.438 1 45.5 211 ARG A C 1
ATOM 1690 O O . ARG A 1 211 ? 12.289 24.391 25.5 1 45.5 211 ARG A O 1
ATOM 1697 N N . LYS A 1 212 ? 12.516 26.469 26.266 1 45.75 212 LYS A N 1
ATOM 1698 C CA . LYS A 1 212 ? 13.477 26.812 25.219 1 45.75 212 LYS A CA 1
ATOM 1699 C C . LYS A 1 212 ? 14.836 26.188 25.5 1 45.75 212 LYS A C 1
ATOM 1701 O O . LYS A 1 212 ? 15.219 25.984 26.656 1 45.75 212 LYS A O 1
ATOM 1706 N N . LYS A 1 213 ? 15.383 25.609 24.438 1 48.44 213 LYS A N 1
ATOM 1707 C CA . LYS A 1 213 ? 16.766 25.156 24.547 1 48.44 213 LYS A CA 1
ATOM 1708 C C . LYS A 1 213 ? 17.625 26.188 25.297 1 48.44 213 LYS A C 1
ATOM 1710 O O . LYS A 1 213 ? 17.531 27.375 25.016 1 48.44 213 LYS A O 1
ATOM 1715 N N . LYS A 1 214 ? 18.047 25.953 26.5 1 45.88 214 LYS A N 1
ATOM 1716 C CA . LYS A 1 214 ? 19 26.812 27.188 1 45.88 214 LYS A CA 1
ATOM 1717 C C . LYS A 1 214 ? 20.109 27.266 26.25 1 45.88 214 LYS A C 1
ATOM 1719 O O . LYS A 1 214 ? 20.797 26.438 25.641 1 45.88 214 LYS A O 1
ATOM 1724 N N . ARG A 1 215 ? 19.953 28.375 25.516 1 40.31 215 ARG A N 1
ATOM 1725 C CA . ARG A 1 215 ? 21.156 28.953 24.922 1 40.31 215 ARG A CA 1
ATOM 1726 C C . ARG A 1 215 ? 22.328 28.922 25.891 1 40.31 215 ARG A C 1
ATOM 1728 O O . ARG A 1 215 ? 22.219 29.453 27 1 40.31 215 ARG A O 1
ATOM 1735 N N . LEU A 1 216 ? 23.156 27.891 25.906 1 37.44 216 LEU A N 1
ATOM 1736 C CA . LEU A 1 216 ? 24.422 28.141 26.578 1 37.44 216 LEU A CA 1
ATOM 1737 C C . LEU A 1 216 ? 25.047 29.438 26.109 1 37.44 216 LEU A C 1
ATOM 1739 O O . LEU A 1 216 ? 25.594 29.5 25 1 37.44 216 LEU A O 1
ATOM 1743 N N . ARG A 1 217 ? 24.469 30.688 26.281 1 34.62 217 ARG A N 1
ATOM 1744 C CA . ARG A 1 217 ? 25.344 31.844 26.094 1 34.62 217 ARG A CA 1
ATOM 1745 C C . ARG A 1 217 ? 26.625 31.688 26.906 1 34.62 217 ARG A C 1
ATOM 1747 O O . ARG A 1 217 ? 26.625 31.078 27.984 1 34.62 217 ARG A O 1
ATOM 1754 N N . SER A 1 218 ? 27.875 31.938 26.359 1 33.94 218 SER A N 1
ATOM 1755 C CA . SER A 1 218 ? 29.109 32.188 27.094 1 33.94 218 SER A CA 1
ATOM 1756 C C . SER A 1 218 ? 28.844 32.906 28.406 1 33.94 218 SER A C 1
ATOM 1758 O O . SER A 1 218 ? 29.484 32.625 29.422 1 33.94 218 SER A O 1
ATOM 1760 N N . SER A 1 219 ? 28.625 34.375 28.406 1 34.06 219 SER A N 1
ATOM 1761 C CA . SER A 1 219 ? 28.812 35.125 29.641 1 34.06 219 SER A CA 1
ATOM 1762 C C . SER A 1 219 ? 27.812 34.719 30.703 1 34.06 219 SER A C 1
ATOM 1764 O O . SER A 1 219 ? 26.812 34.062 30.406 1 34.06 219 SER A O 1
ATOM 1766 N N . GLY A 1 220 ? 27.875 35.281 32.125 1 35.38 220 GLY A N 1
ATOM 1767 C CA . GLY A 1 220 ? 27.422 35.188 33.5 1 35.38 220 GLY A CA 1
ATOM 1768 C C . GLY A 1 220 ? 25.906 35.125 33.625 1 35.38 220 GLY A C 1
ATOM 1769 O O . GLY A 1 220 ? 25.375 34.469 34.5 1 35.38 220 GLY A O 1
ATOM 1770 N N . ARG A 1 221 ? 25.125 36.312 33.25 1 33.44 221 ARG A N 1
ATOM 1771 C CA . ARG A 1 221 ? 23.859 36.594 33.938 1 33.44 221 ARG A CA 1
ATOM 1772 C C . ARG A 1 221 ? 22.75 35.719 33.375 1 33.44 221 ARG A C 1
ATOM 1774 O O . ARG A 1 221 ? 22.391 35.812 32.188 1 33.44 221 ARG A O 1
ATOM 1781 N N . ASN A 1 222 ? 22.562 34.469 33.781 1 36.12 222 ASN A N 1
ATOM 1782 C CA . ASN A 1 222 ? 21.625 33.375 33.562 1 36.12 222 ASN A CA 1
ATOM 1783 C C . ASN A 1 222 ? 20.172 33.844 33.719 1 36.12 222 ASN A C 1
ATOM 1785 O O . ASN A 1 222 ? 19.562 33.688 34.75 1 36.12 222 ASN A O 1
ATOM 1789 N N . ARG A 1 223 ? 19.766 35.156 33.594 1 32.19 223 ARG A N 1
ATOM 1790 C CA . ARG A 1 223 ? 18.391 35.406 34.062 1 32.19 223 ARG A CA 1
ATOM 1791 C C . ARG A 1 223 ? 17.391 34.719 33.156 1 32.19 223 ARG A C 1
ATOM 1793 O O . ARG A 1 223 ? 17.391 34.938 31.938 1 32.19 223 ARG A O 1
ATOM 1800 N N . SER A 1 224 ? 16.984 33.469 33.5 1 35.31 224 SER A N 1
ATOM 1801 C CA . SER A 1 224 ? 15.844 32.75 32.969 1 35.31 224 SER A CA 1
ATOM 1802 C C . SER A 1 224 ? 14.68 33.719 32.688 1 35.31 224 SER A C 1
ATOM 1804 O O . SER A 1 224 ? 14.156 34.344 33.594 1 35.31 224 SER A O 1
ATOM 1806 N N . GLN A 1 225 ? 14.797 34.781 31.875 1 28.7 225 GLN A N 1
ATOM 1807 C CA . GLN A 1 225 ? 13.594 35.594 31.703 1 28.7 225 GLN A CA 1
ATOM 1808 C C . GLN A 1 225 ? 12.414 34.719 31.25 1 28.7 225 GLN A C 1
ATOM 1810 O O . GLN A 1 225 ? 12.547 33.938 30.312 1 28.7 225 GLN A O 1
ATOM 1815 N N . PRO A 1 226 ? 11.43 34.438 32.125 1 34 226 PRO A N 1
ATOM 1816 C CA . PRO A 1 226 ? 10.172 33.75 31.766 1 34 226 PRO A CA 1
ATOM 1817 C C . PRO A 1 226 ? 9.57 34.312 30.484 1 34 226 PRO A C 1
ATOM 1819 O O . PRO A 1 226 ? 9.383 35.5 30.344 1 34 226 PRO A O 1
ATOM 1822 N N . ASP A 1 227 ? 10.18 34.156 29.375 1 33.69 227 ASP A N 1
ATOM 1823 C CA . ASP A 1 227 ? 9.562 34.719 28.188 1 33.69 227 ASP A CA 1
ATOM 1824 C C . ASP A 1 227 ? 8.055 34.469 28.172 1 33.69 227 ASP A C 1
ATOM 1826 O O . ASP A 1 227 ? 7.613 33.312 28.219 1 33.69 227 ASP A O 1
ATOM 1830 N N . ARG A 1 228 ? 7.207 35.281 28.781 1 31.66 228 ARG A N 1
ATOM 1831 C CA . ARG A 1 228 ? 5.766 35.406 28.953 1 31.66 228 ARG A CA 1
ATOM 1832 C C . ARG A 1 228 ? 5.047 35.344 27.609 1 31.66 228 ARG A C 1
ATOM 1834 O O . ARG A 1 228 ? 3.869 35.688 27.516 1 31.66 228 ARG A O 1
ATOM 1841 N N . HIS A 1 229 ? 5.707 35.469 26.516 1 29.83 229 HIS A N 1
ATOM 1842 C CA . HIS A 1 229 ? 4.785 35.531 25.391 1 29.83 229 HIS A CA 1
ATOM 1843 C C . HIS A 1 229 ? 3.977 34.25 25.25 1 29.83 229 HIS A C 1
ATOM 1845 O O . HIS A 1 229 ? 4.543 33.156 25.125 1 29.83 229 HIS A O 1
ATOM 1851 N N . ARG A 1 230 ? 2.855 34.125 25.938 1 29.69 230 ARG A N 1
ATOM 1852 C CA . ARG A 1 230 ? 1.782 33.156 25.859 1 29.69 230 ARG A CA 1
ATOM 1853 C C . ARG A 1 230 ? 1.499 32.75 24.422 1 29.69 230 ARG A C 1
ATOM 1855 O O . ARG A 1 230 ? 0.738 33.438 23.719 1 29.69 230 ARG A O 1
ATOM 1862 N N . ARG A 1 231 ? 2.521 32.531 23.672 1 33.34 231 ARG A N 1
ATOM 1863 C CA . ARG A 1 231 ? 2.152 32.156 22.312 1 33.34 231 ARG A CA 1
ATOM 1864 C C . ARG A 1 231 ? 1.386 30.844 22.312 1 33.34 231 ARG A C 1
ATOM 1866 O O . ARG A 1 231 ? 1.785 29.875 22.969 1 33.34 231 ARG A O 1
ATOM 1873 N N . ARG A 1 232 ? 0.063 30.906 22.234 1 30.53 232 ARG A N 1
ATOM 1874 C CA . ARG A 1 232 ? -0.886 29.812 22.078 1 30.53 232 ARG A CA 1
ATOM 1875 C C . ARG A 1 232 ? -0.375 28.797 21.047 1 30.53 232 ARG A C 1
ATOM 1877 O O . ARG A 1 232 ? -0.026 29.172 19.922 1 30.53 232 ARG A O 1
ATOM 1884 N N . TYR A 1 233 ? 0.501 27.953 21.641 1 32.22 233 TYR A N 1
ATOM 1885 C CA . TYR A 1 233 ? 1.057 26.922 20.781 1 32.22 233 TYR A CA 1
ATOM 1886 C C . TYR A 1 233 ? 0.046 25.797 20.547 1 32.22 233 TYR A C 1
ATOM 1888 O O . TYR A 1 233 ? -0.681 25.406 21.469 1 32.22 233 TYR A O 1
ATOM 1896 N N . TYR A 1 234 ? -0.64 25.906 19.516 1 32.31 234 TYR A N 1
ATOM 1897 C CA . TYR A 1 234 ? -1.494 24.781 19.156 1 32.31 234 TYR A CA 1
ATOM 1898 C C . TYR A 1 234 ? -0.666 23.625 18.625 1 32.31 234 TYR A C 1
ATOM 1900 O O . TYR A 1 234 ? 0.17 23.797 17.734 1 32.31 234 TYR A O 1
ATOM 1908 N N . GLY A 1 235 ? -0.029 22.938 19.656 1 36.28 235 GLY A N 1
ATOM 1909 C CA . GLY A 1 235 ? 0.671 21.766 19.188 1 36.28 235 GLY A CA 1
ATOM 1910 C C . GLY A 1 235 ? -0.237 20.547 19.031 1 36.28 235 GLY A C 1
ATOM 1911 O O . GLY A 1 235 ? -1.188 20.375 19.797 1 36.28 235 GLY A O 1
ATOM 1912 N N . SER A 1 236 ? -0.62 20.234 17.906 1 35.34 236 SER A N 1
ATOM 1913 C CA . SER A 1 236 ? -1.342 18.984 17.719 1 35.34 236 SER A CA 1
ATOM 1914 C C . SER A 1 236 ? -0.416 17.781 17.906 1 35.34 236 SER A C 1
ATOM 1916 O O . SER A 1 236 ? 0.692 17.766 17.359 1 35.34 236 SER A O 1
ATOM 1918 N N . CYS A 1 237 ? -0.427 17.172 19.141 1 34.28 237 CYS A N 1
ATOM 1919 C CA . CYS A 1 237 ? 0.296 15.922 19.359 1 34.28 237 CYS A CA 1
ATOM 1920 C C . CYS A 1 237 ? -0.562 14.727 18.984 1 34.28 237 CYS A C 1
ATOM 1922 O O . CYS A 1 237 ? -1.747 14.672 19.312 1 34.28 237 CYS A O 1
ATOM 1924 N N . PHE A 1 238 ? -0.195 14.047 17.875 1 32.81 238 PHE A N 1
ATOM 1925 C CA . PHE A 1 238 ? -0.961 12.883 17.453 1 32.81 238 PHE A CA 1
ATOM 1926 C C . PHE A 1 238 ? -0.372 11.602 18.031 1 32.81 238 PHE A C 1
ATOM 1928 O O . PHE A 1 238 ? 0.845 11.406 18.016 1 32.81 238 PHE A O 1
ATOM 1935 N N . ASP A 1 239 ? -0.968 11.047 19.031 1 33.22 239 ASP A N 1
ATOM 1936 C CA . ASP A 1 239 ? -0.506 9.82 19.672 1 33.22 239 ASP A CA 1
ATOM 1937 C C . ASP A 1 239 ? -0.707 8.617 18.75 1 33.22 239 ASP A C 1
ATOM 1939 O O . ASP A 1 239 ? -1.69 8.555 18.016 1 33.22 239 ASP A O 1
ATOM 1943 N N . HIS A 1 240 ? 0.26 7.859 18.281 1 33.44 240 HIS A N 1
ATOM 1944 C CA . HIS A 1 240 ? 0.145 6.57 17.609 1 33.44 240 HIS A CA 1
ATOM 1945 C C . HIS A 1 240 ? -0.281 5.48 18.578 1 33.44 240 HIS A C 1
ATOM 1947 O O . HIS A 1 240 ? 0.13 5.484 19.75 1 33.44 240 HIS A O 1
ATOM 1953 N N . MET B 1 1 ? 15.875 -21.891 -24.812 1 28.23 1 MET B N 1
ATOM 1954 C CA . MET B 1 1 ? 15.234 -22.906 -23.984 1 28.23 1 MET B CA 1
ATOM 1955 C C . MET B 1 1 ? 14.289 -22.266 -22.969 1 28.23 1 MET B C 1
ATOM 1957 O O . MET B 1 1 ? 14.719 -21.469 -22.141 1 28.23 1 MET B O 1
ATOM 1961 N N . THR B 1 2 ? 13.188 -22 -23.422 1 37.78 2 THR B N 1
ATOM 1962 C CA . THR B 1 2 ? 12.102 -21.359 -22.672 1 37.78 2 THR B CA 1
ATOM 1963 C C . THR B 1 2 ? 11.891 -22.047 -21.328 1 37.78 2 THR B C 1
ATOM 1965 O O . THR B 1 2 ? 11.578 -23.25 -21.281 1 37.78 2 THR B O 1
ATOM 1968 N N . ILE B 1 3 ? 12.758 -21.812 -20.344 1 45.62 3 ILE B N 1
ATOM 1969 C CA . ILE B 1 3 ? 12.773 -22.531 -19.078 1 45.62 3 ILE B CA 1
ATOM 1970 C C . ILE B 1 3 ? 11.344 -22.875 -18.656 1 45.62 3 ILE B C 1
ATOM 1972 O O . ILE B 1 3 ? 10.492 -21.984 -18.547 1 45.62 3 ILE B O 1
ATOM 1976 N N . LYS B 1 4 ? 10.891 -24 -19.172 1 54.44 4 LYS B N 1
ATOM 1977 C CA . LYS B 1 4 ? 9.664 -24.641 -18.703 1 54.44 4 LYS B CA 1
ATOM 1978 C C . LYS B 1 4 ? 9.578 -24.641 -17.172 1 54.44 4 LYS B C 1
ATOM 1980 O O . LYS B 1 4 ? 10.406 -25.25 -16.5 1 54.44 4 LYS B O 1
ATOM 1985 N N . HIS B 1 5 ? 9.242 -23.5 -16.688 1 60.41 5 HIS B N 1
ATOM 1986 C CA . HIS B 1 5 ? 9.164 -23.516 -15.227 1 60.41 5 HIS B CA 1
ATOM 1987 C C . HIS B 1 5 ? 8.18 -24.578 -14.742 1 60.41 5 HIS B C 1
ATOM 1989 O O . HIS B 1 5 ? 7.141 -24.797 -15.367 1 60.41 5 HIS B O 1
ATOM 1995 N N . SER B 1 6 ? 8.75 -25.562 -13.938 1 70.44 6 SER B N 1
ATOM 1996 C CA . SER B 1 6 ? 8 -26.672 -13.383 1 70.44 6 SER B CA 1
ATOM 1997 C C . SER B 1 6 ? 6.832 -26.188 -12.523 1 70.44 6 SER B C 1
ATOM 1999 O O . SER B 1 6 ? 6.785 -25.031 -12.133 1 70.44 6 SER B O 1
ATOM 2001 N N . GLU B 1 7 ? 5.766 -26.922 -12.57 1 76.12 7 GLU B N 1
ATOM 2002 C CA . GLU B 1 7 ? 4.625 -26.703 -11.688 1 76.12 7 GLU B CA 1
ATOM 2003 C C . GLU B 1 7 ? 5.074 -26.25 -10.305 1 76.12 7 GLU B C 1
ATOM 2005 O O . GLU B 1 7 ? 4.504 -25.312 -9.734 1 76.12 7 GLU B O 1
ATOM 2010 N N . LEU B 1 8 ? 6.148 -26.828 -9.898 1 84.81 8 LEU B N 1
ATOM 2011 C CA . LEU B 1 8 ? 6.652 -26.531 -8.562 1 84.81 8 LEU B CA 1
ATOM 2012 C C . LEU B 1 8 ? 7.156 -25.094 -8.477 1 84.81 8 LEU B C 1
ATOM 2014 O O . LEU B 1 8 ? 6.957 -24.422 -7.461 1 84.81 8 LEU B O 1
ATOM 2018 N N . THR B 1 9 ? 7.695 -24.641 -9.5 1 87.94 9 THR B N 1
ATOM 2019 C CA . THR B 1 9 ? 8.234 -23.281 -9.484 1 87.94 9 THR B CA 1
ATOM 2020 C C . THR B 1 9 ? 7.121 -22.25 -9.336 1 87.94 9 THR B C 1
ATOM 2022 O O . THR B 1 9 ? 7.219 -21.328 -8.523 1 87.94 9 THR B O 1
ATOM 2025 N N . PHE B 1 10 ? 6.016 -22.438 -10 1 91.25 10 PHE B N 1
ATOM 2026 C CA . PHE B 1 10 ? 4.906 -21.484 -9.945 1 91.25 10 PHE B CA 1
ATOM 2027 C C . PHE B 1 10 ? 4.23 -21.531 -8.578 1 91.25 10 PHE B C 1
ATOM 2029 O O . PHE B 1 10 ? 3.809 -20.5 -8.055 1 91.25 10 PHE B O 1
ATOM 2036 N N . GLN B 1 11 ? 4.094 -22.719 -8.102 1 92.38 11 GLN B N 1
ATOM 2037 C CA . GLN B 1 11 ? 3.535 -22.828 -6.758 1 92.38 11 GLN B CA 1
ATOM 2038 C C . GLN B 1 11 ? 4.391 -22.078 -5.738 1 92.38 11 GLN B C 1
ATOM 2040 O O . GLN B 1 11 ? 3.859 -21.375 -4.879 1 92.38 11 GLN B O 1
ATOM 2045 N N . LEU B 1 12 ? 5.688 -22.234 -5.824 1 92.12 12 LEU B N 1
ATOM 2046 C CA . LEU B 1 12 ? 6.605 -21.562 -4.918 1 92.12 12 LEU B CA 1
ATOM 2047 C C . LEU B 1 12 ? 6.523 -20.047 -5.098 1 92.12 12 LEU B C 1
ATOM 2049 O O . LEU B 1 12 ? 6.633 -19.297 -4.125 1 92.12 12 LEU B O 1
ATOM 2053 N N . MET B 1 13 ? 6.297 -19.594 -6.289 1 93.5 13 MET B N 1
ATOM 2054 C CA . MET B 1 13 ? 6.129 -18.172 -6.543 1 93.5 13 MET B CA 1
ATOM 2055 C C . MET B 1 13 ? 4.891 -17.641 -5.828 1 93.5 13 MET B C 1
ATOM 2057 O O . MET B 1 13 ? 4.953 -16.594 -5.168 1 93.5 13 MET B O 1
ATOM 2061 N N . VAL B 1 14 ? 3.777 -18.328 -5.949 1 94.44 14 VAL B N 1
ATOM 2062 C CA . VAL B 1 14 ? 2.537 -17.906 -5.309 1 94.44 14 VAL B CA 1
ATOM 2063 C C . VAL B 1 14 ? 2.734 -17.844 -3.795 1 94.44 14 VAL B C 1
ATOM 2065 O O . VAL B 1 14 ? 2.289 -16.891 -3.146 1 94.44 14 VAL B O 1
ATOM 2068 N N . GLU B 1 15 ? 3.488 -18.781 -3.285 1 94 15 GLU B N 1
ATOM 2069 C CA . GLU B 1 15 ? 3.754 -18.828 -1.852 1 94 15 GLU B CA 1
ATOM 2070 C C . GLU B 1 15 ? 4.625 -17.656 -1.41 1 94 15 GLU B C 1
ATOM 2072 O O . GLU B 1 15 ? 4.562 -17.234 -0.257 1 94 15 GLU B O 1
ATOM 2077 N N . SER B 1 16 ? 5.359 -17.125 -2.322 1 92.06 16 SER B N 1
ATOM 2078 C CA . SER B 1 16 ? 6.375 -16.141 -1.969 1 92.06 16 SER B CA 1
ATOM 2079 C C . SER B 1 16 ? 5.859 -14.719 -2.168 1 92.06 16 SER B C 1
ATOM 2081 O O . SER B 1 16 ? 6.504 -13.758 -1.746 1 92.06 16 SER B O 1
ATOM 2083 N N . VAL B 1 17 ? 4.73 -14.602 -2.797 1 92.12 17 VAL B N 1
ATOM 2084 C CA . VAL B 1 17 ? 4.152 -13.273 -2.973 1 92.12 17 VAL B CA 1
ATOM 2085 C C . VAL B 1 17 ? 3.875 -12.648 -1.61 1 92.12 17 VAL B C 1
ATOM 2087 O O . VAL B 1 17 ? 3.379 -13.312 -0.7 1 92.12 17 VAL B O 1
ATOM 2090 N N . PRO B 1 18 ? 4.152 -11.359 -1.467 1 88.88 18 PRO B N 1
ATOM 2091 C CA . PRO B 1 18 ? 4.004 -10.727 -0.154 1 88.88 18 PRO B CA 1
ATOM 2092 C C . PRO B 1 18 ? 2.549 -10.43 0.194 1 88.88 18 PRO B C 1
ATOM 2094 O O . PRO B 1 18 ? 2.252 -9.992 1.311 1 88.88 18 PRO B O 1
ATOM 2097 N N . ASN B 1 19 ? 1.644 -10.648 -0.65 1 91.25 19 ASN B N 1
ATOM 2098 C CA . ASN B 1 19 ? 0.224 -10.422 -0.397 1 91.25 19 ASN B CA 1
ATOM 2099 C C . ASN B 1 19 ? -0.492 -11.711 -0.025 1 91.25 19 ASN B C 1
ATOM 2101 O O . ASN B 1 19 ? -0.116 -12.789 -0.489 1 91.25 19 ASN B O 1
ATOM 2105 N N . ALA B 1 20 ? -1.446 -11.484 0.765 1 96.88 20 ALA B N 1
ATOM 2106 C CA . ALA B 1 20 ? -2.305 -12.633 1.045 1 96.88 20 ALA B CA 1
ATOM 2107 C C . ALA B 1 20 ? -3.164 -12.984 -0.167 1 96.88 20 ALA B C 1
ATOM 2109 O O . ALA B 1 20 ? -3.795 -12.109 -0.763 1 96.88 20 ALA B O 1
ATOM 2110 N N . ILE B 1 21 ? -3.209 -14.258 -0.468 1 97.12 21 ILE B N 1
ATOM 2111 C CA . ILE B 1 21 ? -3.92 -14.742 -1.644 1 97.12 21 ILE B CA 1
ATOM 2112 C C . ILE B 1 21 ? -4.871 -15.867 -1.24 1 97.12 21 ILE B C 1
ATOM 2114 O O . ILE B 1 21 ? -4.484 -16.797 -0.521 1 97.12 21 ILE B O 1
ATOM 2118 N N . LEU B 1 22 ? -6.102 -15.781 -1.696 1 97.88 22 LEU B N 1
ATOM 2119 C CA . LEU B 1 22 ? -7.086 -16.859 -1.636 1 97.88 22 LEU B CA 1
ATOM 2120 C C . LEU B 1 22 ? -7.547 -17.25 -3.035 1 97.88 22 LEU B C 1
ATOM 2122 O O . LEU B 1 22 ? -7.762 -16.391 -3.889 1 97.88 22 LEU B O 1
ATOM 2126 N N . LEU B 1 23 ? -7.637 -18.5 -3.232 1 97.06 23 LEU B N 1
ATOM 2127 C CA . LEU B 1 23 ? -8.297 -19.016 -4.43 1 97.06 23 LEU B CA 1
ATOM 2128 C C . LEU B 1 23 ? -9.641 -19.641 -4.082 1 97.06 23 LEU B C 1
ATOM 2130 O O . LEU B 1 23 ? -9.711 -20.516 -3.215 1 97.06 23 LEU B O 1
ATOM 2134 N N . LEU B 1 24 ? -10.664 -19.188 -4.766 1 96.94 24 LEU B N 1
ATOM 2135 C CA . LEU B 1 24 ? -12.016 -19.625 -4.445 1 96.94 24 LEU B CA 1
ATOM 2136 C C . LEU B 1 24 ? -12.672 -20.297 -5.645 1 96.94 24 LEU B C 1
ATOM 2138 O O . LEU B 1 24 ? -12.477 -19.875 -6.785 1 96.94 24 LEU B O 1
ATOM 2142 N N . ASN B 1 25 ? -13.469 -21.312 -5.355 1 95.12 25 ASN B N 1
ATOM 2143 C CA . ASN B 1 25 ? -14.289 -21.875 -6.422 1 95.12 25 ASN B CA 1
ATOM 2144 C C . ASN B 1 25 ? -15.656 -21.203 -6.496 1 95.12 25 ASN B C 1
ATOM 2146 O O . ASN B 1 25 ? -15.922 -20.25 -5.766 1 95.12 25 ASN B O 1
ATOM 2150 N N . ARG B 1 26 ? -16.484 -21.641 -7.359 1 92.62 26 ARG B N 1
ATOM 2151 C CA . ARG B 1 26 ? -17.766 -21 -7.656 1 92.62 26 ARG B CA 1
ATOM 2152 C C . ARG B 1 26 ? -18.688 -21.047 -6.449 1 92.62 26 ARG B C 1
ATOM 2154 O O . ARG B 1 26 ? -19.562 -20.188 -6.293 1 92.62 26 ARG B O 1
ATOM 2161 N N . ASP B 1 27 ? -18.5 -22.016 -5.617 1 93.69 27 ASP B N 1
ATOM 2162 C CA . ASP B 1 27 ? -19.344 -22.172 -4.438 1 93.69 27 ASP B CA 1
ATOM 2163 C C . ASP B 1 27 ? -18.859 -21.312 -3.283 1 93.69 27 ASP B C 1
ATOM 2165 O O . ASP B 1 27 ? -19.453 -21.297 -2.207 1 93.69 27 ASP B O 1
ATOM 2169 N N . GLY B 1 28 ? -17.75 -20.625 -3.459 1 95.38 28 GLY B N 1
ATOM 2170 C CA . GLY B 1 28 ? -17.219 -19.75 -2.422 1 95.38 28 GLY B CA 1
ATOM 2171 C C . GLY B 1 28 ? -16.297 -20.484 -1.459 1 95.38 28 GLY B C 1
ATOM 2172 O O . GLY B 1 28 ? -15.922 -19.938 -0.419 1 95.38 28 GLY B O 1
ATOM 2173 N N . LYS B 1 29 ? -15.969 -21.688 -1.843 1 97.44 29 LYS B N 1
ATOM 2174 C CA . LYS B 1 29 ? -15.055 -22.453 -1.002 1 97.44 29 LYS B CA 1
ATOM 2175 C C . LYS B 1 29 ? -13.602 -22.109 -1.304 1 97.44 29 LYS B C 1
ATOM 2177 O O . LYS B 1 29 ? -13.227 -21.953 -2.467 1 97.44 29 LYS B O 1
ATOM 2182 N N . ILE B 1 30 ? -12.867 -22.016 -0.274 1 97.81 30 ILE B N 1
ATOM 2183 C CA . ILE B 1 30 ? -11.438 -21.766 -0.406 1 97.81 30 ILE B CA 1
ATOM 2184 C C . ILE B 1 30 ? -10.719 -23.031 -0.865 1 97.81 30 ILE B C 1
ATOM 2186 O O . ILE B 1 30 ? -10.773 -24.062 -0.187 1 97.81 30 ILE B O 1
ATOM 2190 N N . VAL B 1 31 ? -10.031 -22.953 -1.988 1 96.12 31 VAL B N 1
ATOM 2191 C CA . VAL B 1 31 ? -9.398 -24.156 -2.52 1 96.12 31 VAL B CA 1
ATOM 2192 C C . VAL B 1 31 ? -7.879 -24.031 -2.416 1 96.12 31 VAL B C 1
ATOM 2194 O O . VAL B 1 31 ? -7.156 -25.016 -2.568 1 96.12 31 VAL B O 1
ATOM 2197 N N . TYR B 1 32 ? -7.418 -22.797 -2.137 1 96 32 TYR B N 1
ATOM 2198 C CA . TYR B 1 32 ? -5.992 -22.562 -1.938 1 96 32 TYR B CA 1
ATOM 2199 C C . TYR B 1 32 ? -5.758 -21.281 -1.154 1 96 32 TYR B C 1
ATOM 2201 O O . TYR B 1 32 ? -6.516 -20.312 -1.284 1 96 32 TYR B O 1
ATOM 2209 N N . ILE B 1 33 ? -4.781 -21.25 -0.346 1 97.31 33 ILE B N 1
ATOM 2210 C CA . ILE B 1 33 ? -4.273 -20.031 0.276 1 97.31 33 ILE B CA 1
ATOM 2211 C C . ILE B 1 33 ? -2.746 -20.078 0.314 1 97.31 33 ILE B C 1
ATOM 2213 O O . ILE B 1 33 ? -2.146 -21.156 0.33 1 97.31 33 ILE B O 1
ATOM 2217 N N . ASN B 1 34 ? -2.146 -18.938 0.234 1 96.19 34 ASN B N 1
ATOM 2218 C CA . ASN B 1 34 ? -0.692 -18.922 0.349 1 96.19 34 ASN B CA 1
ATOM 2219 C C . ASN B 1 34 ? -0.247 -18.641 1.782 1 96.19 34 ASN B C 1
ATOM 2221 O O . ASN B 1 34 ? -1.08 -18.5 2.68 1 96.19 34 ASN B O 1
ATOM 2225 N N . ASN B 1 35 ? 1.087 -18.578 2.012 1 95.69 35 ASN B N 1
ATOM 2226 C CA . ASN B 1 35 ? 1.677 -18.391 3.332 1 95.69 35 ASN B CA 1
ATOM 2227 C C . ASN B 1 35 ? 1.235 -17.062 3.953 1 95.69 35 ASN B C 1
ATOM 2229 O O . ASN B 1 35 ? 0.919 -17 5.141 1 95.69 35 ASN B O 1
ATOM 2233 N N . GLN B 1 36 ? 1.162 -16.062 3.141 1 95.81 36 GLN B N 1
ATOM 2234 C CA . GLN B 1 36 ? 0.802 -14.734 3.648 1 95.81 36 GLN B CA 1
ATOM 2235 C C . GLN B 1 36 ? -0.64 -14.711 4.148 1 95.81 36 GLN B C 1
ATOM 2237 O O . GLN B 1 36 ? -0.956 -14.016 5.113 1 95.81 36 GLN B O 1
ATOM 2242 N N . ALA B 1 37 ? -1.491 -15.414 3.49 1 97.88 37 ALA B N 1
ATOM 2243 C CA . ALA B 1 37 ? -2.879 -15.492 3.941 1 97.88 37 ALA B CA 1
ATOM 2244 C C . ALA B 1 37 ? -2.977 -16.156 5.309 1 97.88 37 ALA B C 1
ATOM 2246 O O . ALA B 1 37 ? -3.764 -15.734 6.16 1 97.88 37 ALA B O 1
ATOM 2247 N N . GLU B 1 38 ? -2.195 -17.234 5.477 1 97.94 38 GLU B N 1
ATOM 2248 C CA . GLU B 1 38 ? -2.152 -17.875 6.785 1 97.94 38 GLU B CA 1
ATOM 2249 C C . GLU B 1 38 ? -1.742 -16.891 7.875 1 97.94 38 GLU B C 1
ATOM 2251 O O . GLU B 1 38 ? -2.377 -16.828 8.93 1 97.94 38 GLU B O 1
ATOM 2256 N N . LYS B 1 39 ? -0.715 -16.172 7.602 1 96.75 39 LYS B N 1
ATOM 2257 C CA . LYS B 1 39 ? -0.192 -15.211 8.57 1 96.75 39 LYS B CA 1
ATOM 2258 C C . LYS B 1 39 ? -1.196 -14.094 8.836 1 96.75 39 LYS B C 1
ATOM 2260 O O . LYS B 1 39 ? -1.433 -13.719 9.984 1 96.75 39 LYS B O 1
ATOM 2265 N N . LEU B 1 40 ? -1.788 -13.609 7.832 1 97.5 40 LEU B N 1
ATOM 2266 C CA . LEU B 1 40 ? -2.695 -12.469 7.922 1 97.5 40 LEU B CA 1
ATOM 2267 C C . LEU B 1 40 ? -3.928 -12.82 8.75 1 97.5 40 LEU B C 1
ATOM 2269 O O . LEU B 1 40 ? -4.324 -12.062 9.633 1 97.5 40 LEU B O 1
ATOM 2273 N N . PHE B 1 41 ? -4.496 -13.945 8.5 1 98.25 41 PHE B N 1
ATOM 2274 C CA . PHE B 1 41 ? -5.762 -14.305 9.117 1 98.25 41 PHE B CA 1
ATOM 2275 C C . PHE B 1 41 ? -5.535 -15.188 10.344 1 98.25 41 PHE B C 1
ATOM 2277 O O . PHE B 1 41 ? -6.469 -15.461 11.102 1 98.25 41 PHE B O 1
ATOM 2284 N N . LYS B 1 42 ? -4.258 -15.664 10.5 1 98.06 42 LYS B N 1
ATOM 2285 C CA . LYS B 1 42 ? -3.846 -16.469 11.648 1 98.06 42 LYS B CA 1
ATOM 2286 C C . LYS B 1 42 ? -4.531 -17.828 11.648 1 98.06 42 LYS B C 1
ATOM 2288 O O . LYS B 1 42 ? -5 -18.297 12.688 1 98.06 42 LYS B O 1
ATOM 2293 N N . TYR B 1 43 ? -4.703 -18.406 10.445 1 97.69 43 TYR B N 1
ATOM 2294 C CA . TYR B 1 43 ? -5.207 -19.75 10.234 1 97.69 43 TYR B CA 1
ATOM 2295 C C . TYR B 1 43 ? -4.137 -20.641 9.625 1 97.69 43 TYR B C 1
ATOM 2297 O O . TYR B 1 43 ? -3.33 -20.188 8.812 1 97.69 43 TYR B O 1
ATOM 2305 N N . GLU B 1 44 ? -4.156 -21.844 10 1 96.69 44 GLU B N 1
ATOM 2306 C CA . GLU B 1 44 ? -3.439 -22.828 9.195 1 96.69 44 GLU B CA 1
ATOM 2307 C C . GLU B 1 44 ? -4.207 -23.156 7.914 1 96.69 44 GLU B C 1
ATOM 2309 O O . GLU B 1 44 ? -5.438 -23.156 7.91 1 96.69 44 GLU B O 1
ATOM 2314 N N . ARG B 1 45 ? -3.471 -23.438 6.91 1 95.75 45 ARG B N 1
ATOM 2315 C CA . ARG B 1 45 ? -4.086 -23.734 5.621 1 95.75 45 ARG B CA 1
ATOM 2316 C C . ARG B 1 45 ? -5.098 -24.875 5.75 1 95.75 45 ARG B C 1
ATOM 2318 O O . ARG B 1 45 ? -6.148 -24.844 5.105 1 95.75 45 ARG B O 1
ATOM 2325 N N . THR B 1 46 ? -4.848 -25.875 6.605 1 96.12 46 THR B N 1
ATOM 2326 C CA . THR B 1 46 ? -5.703 -27.047 6.77 1 96.12 46 THR B CA 1
ATOM 2327 C C . THR B 1 46 ? -7.051 -26.656 7.371 1 96.12 46 THR B C 1
ATOM 2329 O O . THR B 1 46 ? -8.055 -27.344 7.172 1 96.12 46 THR B O 1
ATOM 2332 N N . GLU B 1 47 ? -7.066 -25.516 8.055 1 97 47 GLU B N 1
ATOM 2333 C CA . GLU B 1 47 ? -8.289 -25.047 8.695 1 97 47 GLU B CA 1
ATOM 2334 C C . GLU B 1 47 ? -9.188 -24.312 7.707 1 97 47 GLU B C 1
ATOM 2336 O O . GLU B 1 47 ? -10.406 -24.266 7.883 1 97 47 GLU B O 1
ATOM 2341 N N . LEU B 1 48 ? -8.578 -23.766 6.672 1 96.69 48 LEU B N 1
ATOM 2342 C CA . LEU B 1 48 ? -9.328 -22.844 5.812 1 96.69 48 LEU B CA 1
ATOM 2343 C C . LEU B 1 48 ? -9.742 -23.547 4.52 1 96.69 48 LEU B C 1
ATOM 2345 O O . LEU B 1 48 ? -10.781 -23.219 3.939 1 96.69 48 LEU B O 1
ATOM 2349 N N . ILE B 1 49 ? -8.953 -24.469 4.082 1 96.81 49 ILE B N 1
ATOM 2350 C CA . ILE B 1 49 ? -9.258 -25.141 2.824 1 96.81 49 ILE B CA 1
ATOM 2351 C C . ILE B 1 49 ? -10.57 -25.891 2.951 1 96.81 49 ILE B C 1
ATOM 2353 O O . ILE B 1 49 ? -10.766 -26.672 3.896 1 96.81 49 ILE B O 1
ATOM 2357 N N . GLY B 1 50 ? -11.445 -25.672 2.074 1 97 50 GLY B N 1
ATOM 2358 C CA . GLY B 1 50 ? -12.742 -26.312 2.08 1 97 50 GLY B CA 1
ATOM 2359 C C . GLY B 1 50 ? -13.828 -25.469 2.729 1 97 50 GLY B C 1
ATOM 2360 O O . GLY B 1 50 ? -15.016 -25.734 2.553 1 97 50 GLY B O 1
ATOM 2361 N N . GLN B 1 51 ? -13.445 -24.5 3.5 1 97.56 51 GLN B N 1
ATOM 2362 C CA . GLN B 1 51 ? -14.398 -23.594 4.145 1 97.56 51 GLN B CA 1
ATOM 2363 C C . GLN B 1 51 ? -14.891 -22.531 3.176 1 97.56 51 GLN B C 1
ATOM 2365 O O . GLN B 1 51 ? -14.242 -22.266 2.158 1 97.56 51 GLN B O 1
ATOM 2370 N N . VAL B 1 52 ? -16.047 -21.969 3.498 1 97.69 52 VAL B N 1
ATOM 2371 C CA . VAL B 1 52 ? -16.547 -20.844 2.709 1 97.69 52 VAL B CA 1
ATOM 2372 C C . VAL B 1 52 ? -15.805 -19.578 3.088 1 97.69 52 VAL B C 1
ATOM 2374 O O . VAL B 1 52 ? -15.461 -19.375 4.254 1 97.69 52 VAL B O 1
ATOM 2377 N N . VAL B 1 53 ? -15.586 -18.672 2.168 1 98.12 53 VAL B N 1
ATOM 2378 C CA . VAL B 1 53 ? -14.781 -17.469 2.357 1 98.12 53 VAL B CA 1
ATOM 2379 C C . VAL B 1 53 ? -15.453 -16.562 3.391 1 98.12 53 VAL B C 1
ATOM 2381 O O . VAL B 1 53 ? -14.781 -15.758 4.047 1 98.12 53 VAL B O 1
ATOM 2384 N N . GLU B 1 54 ? -16.75 -16.641 3.555 1 97.75 54 GLU B N 1
ATOM 2385 C CA . GLU B 1 54 ? -17.5 -15.812 4.496 1 97.75 54 GLU B CA 1
ATOM 2386 C C . GLU B 1 54 ? -17 -16.016 5.926 1 97.75 54 GLU B C 1
ATOM 2388 O O . GLU B 1 54 ? -17.25 -15.18 6.797 1 97.75 54 GLU B O 1
ATOM 2393 N N . GLU B 1 55 ? -16.297 -17.109 6.188 1 97.38 55 GLU B N 1
ATOM 2394 C CA . GLU B 1 55 ? -15.711 -17.344 7.508 1 97.38 55 GLU B CA 1
ATOM 2395 C C . GLU B 1 55 ? -14.672 -16.281 7.852 1 97.38 55 GLU B C 1
ATOM 2397 O O . GLU B 1 55 ? -14.359 -16.062 9.023 1 97.38 55 GLU B O 1
ATOM 2402 N N . LEU B 1 56 ? -14.172 -15.594 6.848 1 98.19 56 LEU B N 1
ATOM 2403 C CA . LEU B 1 56 ? -13.117 -14.609 7.051 1 98.19 56 LEU B CA 1
ATOM 2404 C C . LEU B 1 56 ? -13.695 -13.203 7.129 1 98.19 56 LEU B C 1
ATOM 2406 O O . LEU B 1 56 ? -12.953 -12.219 7.141 1 98.19 56 LEU B O 1
ATOM 2410 N N . LEU B 1 57 ? -14.992 -13.078 7.199 1 97.31 57 LEU B N 1
ATOM 2411 C CA . LEU B 1 57 ? -15.688 -11.805 7.309 1 97.31 57 LEU B CA 1
ATOM 2412 C C . LEU B 1 57 ? -16.297 -11.633 8.695 1 97.31 57 LEU B C 1
ATOM 2414 O O . LEU B 1 57 ? -16.75 -12.602 9.305 1 97.31 57 LEU B O 1
ATOM 2418 N N . PRO B 1 58 ? -16.297 -10.375 9.086 1 97.44 58 PRO B N 1
ATOM 2419 C CA . PRO B 1 58 ? -17.141 -10.141 10.266 1 97.44 58 PRO B CA 1
ATOM 2420 C C . PRO B 1 58 ? -18.562 -10.641 10.086 1 97.44 58 PRO B C 1
ATOM 2422 O O . PRO B 1 58 ? -19.125 -10.555 8.984 1 97.44 58 PRO B O 1
ATOM 2425 N N . HIS B 1 59 ? -19.188 -11.055 11.148 1 96.69 59 HIS B N 1
ATOM 2426 C CA . HIS B 1 59 ? -20.484 -11.719 11.109 1 96.69 59 HIS B CA 1
ATOM 2427 C C . HIS B 1 59 ? -21.531 -10.844 10.422 1 96.69 59 HIS B C 1
ATOM 2429 O O . HIS B 1 59 ? -22.359 -11.336 9.656 1 96.69 59 HIS B O 1
ATOM 2435 N N . ARG B 1 60 ? -21.438 -9.594 10.648 1 95.38 60 ARG B N 1
ATOM 2436 C CA . ARG B 1 60 ? -22.453 -8.656 10.156 1 95.38 60 ARG B CA 1
ATOM 2437 C C . ARG B 1 60 ? -22.438 -8.594 8.633 1 95.38 60 ARG B C 1
ATOM 2439 O O . ARG B 1 60 ? -23.406 -8.148 8.016 1 95.38 60 ARG B O 1
ATOM 2446 N N . TYR B 1 61 ? -21.469 -9.047 7.965 1 94.62 61 TYR B N 1
ATOM 2447 C CA . TYR B 1 61 ? -21.375 -8.953 6.516 1 94.62 61 TYR B CA 1
ATOM 2448 C C . TYR B 1 61 ? -21.656 -10.297 5.855 1 94.62 61 TYR B C 1
ATOM 2450 O O . TYR B 1 61 ? -21.75 -10.391 4.633 1 94.62 61 TYR B O 1
ATOM 2458 N N . ARG B 1 62 ? -21.766 -11.406 6.574 1 96.44 62 ARG B N 1
ATOM 2459 C CA . ARG B 1 62 ? -21.797 -12.766 6.051 1 96.44 62 ARG B CA 1
ATOM 2460 C C . ARG B 1 62 ? -23.094 -13.031 5.301 1 96.44 62 ARG B C 1
ATOM 2462 O O . ARG B 1 62 ? -23.109 -13.727 4.281 1 96.44 62 ARG B O 1
ATOM 2469 N N . LYS B 1 63 ? -24.125 -12.523 5.793 1 95.38 63 LYS B N 1
ATOM 2470 C CA . LYS B 1 63 ? -25.453 -12.836 5.254 1 95.38 63 LYS B CA 1
ATOM 2471 C C . LYS B 1 63 ? -25.578 -12.359 3.809 1 95.38 63 LYS B C 1
ATOM 2473 O O . LYS B 1 63 ? -26.094 -13.086 2.957 1 95.38 63 LYS B O 1
ATOM 2478 N N . ASN B 1 64 ? -25.094 -11.195 3.527 1 93.81 64 ASN B N 1
ATOM 2479 C CA . ASN B 1 64 ? -25.297 -10.594 2.213 1 93.81 64 ASN B CA 1
ATOM 2480 C C . ASN B 1 64 ? -24.156 -10.945 1.262 1 93.81 64 ASN B C 1
ATOM 2482 O O . ASN B 1 64 ? -24.281 -10.797 0.045 1 93.81 64 ASN B O 1
ATOM 2486 N N . HIS B 1 65 ? -23.094 -11.422 1.72 1 94.5 65 HIS B N 1
ATOM 2487 C CA . HIS B 1 65 ? -21.875 -11.586 0.926 1 94.5 65 HIS B CA 1
ATOM 2488 C C . HIS B 1 65 ? -22.078 -12.617 -0.184 1 94.5 65 HIS B C 1
ATOM 2490 O O . HIS B 1 65 ? -21.578 -12.43 -1.3 1 94.5 65 HIS B O 1
ATOM 2496 N N . PRO B 1 66 ? -22.828 -13.734 0.033 1 95.19 66 PRO B N 1
ATOM 2497 C CA . PRO B 1 66 ? -23.047 -14.695 -1.051 1 95.19 66 PRO B CA 1
ATOM 2498 C C . PRO B 1 66 ? -23.703 -14.062 -2.277 1 95.19 66 PRO B C 1
ATOM 2500 O O . PRO B 1 66 ? -23.406 -14.453 -3.41 1 95.19 66 PRO B O 1
ATOM 2503 N N . THR B 1 67 ? -24.547 -13.156 -2.021 1 94 67 THR B N 1
ATOM 2504 C CA . THR B 1 67 ? -25.188 -12.469 -3.135 1 94 67 THR B CA 1
ATOM 2505 C C . THR B 1 67 ? -24.172 -11.711 -3.971 1 94 67 THR B C 1
ATOM 2507 O O . THR B 1 67 ? -24.188 -11.773 -5.203 1 94 67 THR B O 1
ATOM 2510 N N . PHE B 1 68 ? -23.266 -11.047 -3.318 1 91.06 68 PHE B N 1
ATOM 2511 C CA . PHE B 1 68 ? -22.203 -10.328 -4.004 1 91.06 68 PHE B CA 1
ATOM 2512 C C . PHE B 1 68 ? -21.266 -11.297 -4.727 1 91.06 68 PHE B C 1
ATOM 2514 O O . PHE B 1 68 ? -20.906 -11.07 -5.879 1 91.06 68 PHE B O 1
ATOM 2521 N N . ARG B 1 69 ? -20.922 -12.32 -4.074 1 92.38 69 ARG B N 1
ATOM 2522 C CA . ARG B 1 69 ? -20.031 -13.336 -4.637 1 92.38 69 ARG B CA 1
ATOM 2523 C C . ARG B 1 69 ? -20.641 -13.961 -5.887 1 92.38 69 ARG B C 1
ATOM 2525 O O . ARG B 1 69 ? -19.969 -14.078 -6.914 1 92.38 69 ARG B O 1
ATOM 2532 N N . ASN B 1 70 ? -21.891 -14.344 -5.812 1 92.5 70 ASN B N 1
ATOM 2533 C CA . ASN B 1 70 ? -22.578 -14.938 -6.949 1 92.5 70 ASN B CA 1
ATOM 2534 C C . ASN B 1 70 ? -22.656 -13.977 -8.133 1 92.5 70 ASN B C 1
ATOM 2536 O O . ASN B 1 70 ? -22.5 -14.383 -9.281 1 92.5 70 ASN B O 1
ATOM 2540 N N . SER B 1 71 ? -22.875 -12.75 -7.742 1 90.44 71 SER B N 1
ATOM 2541 C CA . SER B 1 71 ? -22.938 -11.734 -8.789 1 90.44 71 SER B CA 1
ATOM 2542 C C . SER B 1 71 ? -21.609 -11.617 -9.516 1 90.44 71 SER B C 1
ATOM 2544 O O . SER B 1 71 ? -21.578 -11.438 -10.734 1 90.44 71 SER B O 1
ATOM 2546 N N . PHE B 1 72 ? -20.531 -11.695 -8.859 1 90.25 72 PHE B N 1
ATOM 2547 C CA . PHE B 1 72 ? -19.219 -11.648 -9.477 1 90.25 72 PHE B CA 1
ATOM 2548 C C . PHE B 1 72 ? -19.031 -12.805 -10.453 1 90.25 72 PHE B C 1
ATOM 2550 O O . PHE B 1 72 ? -18.516 -12.609 -11.562 1 90.25 72 PHE B O 1
ATOM 2557 N N . PHE B 1 73 ? -19.438 -13.969 -10.109 1 90.38 73 PHE B N 1
ATOM 2558 C CA . PHE B 1 73 ? -19.219 -15.156 -10.922 1 90.38 73 PHE B CA 1
ATOM 2559 C C . PHE B 1 73 ? -20.062 -15.117 -12.188 1 90.38 73 PHE B C 1
ATOM 2561 O O . PHE B 1 73 ? -19.766 -15.805 -13.164 1 90.38 73 PHE B O 1
ATOM 2568 N N . LEU B 1 74 ? -21.094 -14.344 -12.172 1 89.19 74 LEU B N 1
ATOM 2569 C CA . LEU B 1 74 ? -21.938 -14.188 -13.352 1 89.19 74 LEU B CA 1
ATOM 2570 C C . LEU B 1 74 ? -21.219 -13.352 -14.414 1 89.19 74 LEU B C 1
ATOM 2572 O O . LEU B 1 74 ? -21.453 -13.539 -15.609 1 89.19 74 LEU B O 1
ATOM 2576 N N . SER B 1 75 ? -20.406 -12.43 -13.938 1 89.75 75 SER B N 1
ATOM 2577 C CA . SER B 1 75 ? -19.625 -11.602 -14.836 1 89.75 75 SER B CA 1
ATOM 2578 C C . SER B 1 75 ? -18.234 -11.344 -14.266 1 89.75 75 SER B C 1
ATOM 2580 O O . SER B 1 75 ? -17.906 -10.219 -13.875 1 89.75 75 SER B O 1
ATOM 2582 N N . PRO B 1 76 ? -17.484 -12.391 -14.383 1 87.5 76 PRO B N 1
ATOM 2583 C CA . PRO B 1 76 ? -16.172 -12.281 -13.75 1 87.5 76 PRO B CA 1
ATOM 2584 C C . PRO B 1 76 ? -15.242 -11.312 -14.484 1 87.5 76 PRO B C 1
ATOM 2586 O O . PRO B 1 76 ? -15.125 -11.375 -15.711 1 87.5 76 PRO B O 1
ATOM 2589 N N . LYS B 1 77 ? -14.758 -10.328 -13.766 1 88.56 77 LYS B N 1
ATOM 2590 C CA . LYS B 1 77 ? -13.805 -9.359 -14.305 1 88.56 77 LYS B CA 1
ATOM 2591 C C . LYS B 1 77 ? -12.797 -8.922 -13.234 1 88.56 77 LYS B C 1
ATOM 2593 O O . LYS B 1 77 ? -13.094 -8.984 -12.039 1 88.56 77 LYS B O 1
ATOM 2598 N N . VAL B 1 78 ? -11.68 -8.539 -13.711 1 87.56 78 VAL B N 1
ATOM 2599 C CA . VAL B 1 78 ? -10.688 -7.973 -12.805 1 87.56 78 VAL B CA 1
ATOM 2600 C C . VAL B 1 78 ? -11.219 -6.672 -12.203 1 87.56 78 VAL B C 1
ATOM 2602 O O . VAL B 1 78 ? -11.594 -5.75 -12.938 1 87.56 78 VAL B O 1
ATOM 2605 N N . ARG B 1 79 ? -11.242 -6.633 -10.93 1 84.62 79 ARG B N 1
ATOM 2606 C CA . ARG B 1 79 ? -11.734 -5.41 -10.297 1 84.62 79 ARG B CA 1
ATOM 2607 C C . ARG B 1 79 ? -11.414 -5.391 -8.812 1 84.62 79 ARG B C 1
ATOM 2609 O O . ARG B 1 79 ? -11.242 -6.445 -8.188 1 84.62 79 ARG B O 1
ATOM 2616 N N . PRO B 1 80 ? -11.25 -4.098 -8.305 1 81.5 80 PRO B N 1
ATOM 2617 C CA . PRO B 1 80 ? -11.258 -4.012 -6.84 1 81.5 80 PRO B CA 1
ATOM 2618 C C . PRO B 1 80 ? -12.617 -4.34 -6.238 1 81.5 80 PRO B C 1
ATOM 2620 O O . PRO B 1 80 ? -13.648 -4.172 -6.898 1 81.5 80 PRO B O 1
ATOM 2623 N N . MET B 1 81 ? -12.484 -4.961 -5.074 1 79.44 81 MET B N 1
ATOM 2624 C CA . MET B 1 81 ? -13.734 -5.172 -4.352 1 79.44 81 MET B CA 1
ATOM 2625 C C . MET B 1 81 ? -14.156 -3.912 -3.605 1 79.44 81 MET B C 1
ATOM 2627 O O . MET B 1 81 ? -13.305 -3.201 -3.061 1 79.44 81 MET B O 1
ATOM 2631 N N . GLY B 1 82 ? -15.43 -3.719 -3.502 1 66.56 82 GLY B N 1
ATOM 2632 C CA . GLY B 1 82 ? -16.016 -2.758 -2.584 1 66.56 82 GLY B CA 1
ATOM 2633 C C . GLY B 1 82 ? -15.812 -1.317 -3.016 1 66.56 82 GLY B C 1
ATOM 2634 O O . GLY B 1 82 ? -15.68 -0.425 -2.176 1 66.56 82 GLY B O 1
ATOM 2635 N N . ALA B 1 83 ? -15.68 -1.096 -4.297 1 64 83 ALA B N 1
ATOM 2636 C CA . ALA B 1 83 ? -15.578 0.292 -4.738 1 64 83 ALA B CA 1
ATOM 2637 C C . ALA B 1 83 ? -16.531 1.188 -3.959 1 64 83 ALA B C 1
ATOM 2639 O O . ALA B 1 83 ? -17.75 0.94 -3.932 1 64 83 ALA B O 1
ATOM 2640 N N . GLY B 1 84 ? -15.875 1.985 -3.057 1 61.88 84 GLY B N 1
ATOM 2641 C CA . GLY B 1 84 ? -16.578 3.016 -2.309 1 61.88 84 GLY B CA 1
ATOM 2642 C C . GLY B 1 84 ? -16.938 2.59 -0.898 1 61.88 84 GLY B C 1
ATOM 2643 O O . GLY B 1 84 ? -17.547 3.354 -0.151 1 61.88 84 GLY B O 1
ATOM 2644 N N . ARG B 1 85 ? -16.781 1.277 -0.552 1 77.88 85 ARG B N 1
ATOM 2645 C CA . ARG B 1 85 ? -17.141 0.836 0.791 1 77.88 85 ARG B CA 1
ATOM 2646 C C . ARG B 1 85 ? -15.922 0.311 1.542 1 77.88 85 ARG B C 1
ATOM 2648 O O . ARG B 1 85 ? -14.984 -0.204 0.931 1 77.88 85 ARG B O 1
ATOM 2655 N N . ASP B 1 86 ? -16.047 0.459 2.826 1 88.5 86 ASP B N 1
ATOM 2656 C CA . ASP B 1 86 ? -15 -0.107 3.682 1 88.5 86 ASP B CA 1
ATOM 2657 C C . ASP B 1 86 ? -15.18 -1.617 3.83 1 88.5 86 ASP B C 1
ATOM 2659 O O . ASP B 1 86 ? -16.297 -2.102 4.047 1 88.5 86 ASP B O 1
ATOM 2663 N N . LEU B 1 87 ? -14.164 -2.311 3.635 1 95.69 87 LEU B N 1
ATOM 2664 C CA . LEU B 1 87 ? -14.141 -3.76 3.795 1 95.69 87 LEU B CA 1
ATOM 2665 C C . LEU B 1 87 ? -13.344 -4.156 5.035 1 95.69 87 LEU B C 1
ATOM 2667 O O . LEU B 1 87 ? -12.383 -3.477 5.398 1 95.69 87 LEU B O 1
ATOM 2671 N N . PHE B 1 88 ? -13.789 -5.262 5.629 1 97.19 88 PHE B N 1
ATOM 2672 C CA . PHE B 1 88 ? -13.094 -5.746 6.82 1 97.19 88 PHE B CA 1
ATOM 2673 C C . PHE B 1 88 ? -12.875 -7.25 6.742 1 97.19 88 PHE B C 1
ATOM 2675 O O . PHE B 1 88 ? -13.727 -7.984 6.246 1 97.19 88 PHE B O 1
ATOM 2682 N N . GLY B 1 89 ? -11.75 -7.68 7.219 1 97.81 89 GLY B N 1
ATOM 2683 C CA . GLY B 1 89 ? -11.469 -9.086 7.449 1 97.81 89 GLY B CA 1
ATOM 2684 C C . GLY B 1 89 ? -11.586 -9.484 8.906 1 97.81 89 GLY B C 1
ATOM 2685 O O . GLY B 1 89 ? -11.641 -8.625 9.789 1 97.81 89 GLY B O 1
ATOM 2686 N N . LEU B 1 90 ? -11.664 -10.742 9.125 1 98.5 90 LEU B N 1
ATOM 2687 C CA . LEU B 1 90 ? -11.758 -11.305 10.461 1 98.5 90 LEU B CA 1
ATOM 2688 C C . LEU B 1 90 ? -10.672 -12.359 10.688 1 98.5 90 LEU B C 1
ATOM 2690 O O . LEU B 1 90 ? -10.641 -13.375 9.992 1 98.5 90 LEU B O 1
ATOM 2694 N N . LYS B 1 91 ? -9.836 -12.094 11.641 1 98.25 91 LYS B N 1
ATOM 2695 C CA . LYS B 1 91 ? -8.812 -13.07 12 1 98.25 91 LYS B CA 1
ATOM 2696 C C . LYS B 1 91 ? -9.398 -14.195 12.844 1 98.25 91 LYS B C 1
ATOM 2698 O O . LYS B 1 91 ? -10.492 -14.055 13.398 1 98.25 91 LYS B O 1
ATOM 2703 N N . LYS B 1 92 ? -8.664 -15.242 12.953 1 97.81 92 LYS B N 1
ATOM 2704 C CA . LYS B 1 92 ? -9.102 -16.391 13.742 1 97.81 92 LYS B CA 1
ATOM 2705 C C . LYS B 1 92 ? -9.383 -15.984 15.188 1 97.81 92 LYS B C 1
ATOM 2707 O O . LYS B 1 92 ? -10.289 -16.531 15.82 1 97.81 92 LYS B O 1
ATOM 2712 N N . ASP B 1 93 ? -8.664 -14.992 15.758 1 97.12 93 ASP B N 1
ATOM 2713 C CA . ASP B 1 93 ? -8.797 -14.602 17.156 1 97.12 93 ASP B CA 1
ATOM 2714 C C . ASP B 1 93 ? -9.938 -13.609 17.344 1 97.12 93 ASP B C 1
ATOM 2716 O O . ASP B 1 93 ? -10.141 -13.086 18.438 1 97.12 93 ASP B O 1
ATOM 2720 N N . GLY B 1 94 ? -10.594 -13.305 16.281 1 97.12 94 GLY B N 1
ATOM 2721 C CA . GLY B 1 94 ? -11.758 -12.445 16.391 1 97.12 94 GLY B CA 1
ATOM 2722 C C . GLY B 1 94 ? -11.445 -10.984 16.078 1 97.12 94 GLY B C 1
ATOM 2723 O O . GLY B 1 94 ? -12.352 -10.148 16.047 1 97.12 94 GLY B O 1
ATOM 2724 N N . THR B 1 95 ? -10.25 -10.719 15.75 1 97.44 95 THR B N 1
ATOM 2725 C CA . THR B 1 95 ? -9.859 -9.344 15.445 1 97.44 95 THR B CA 1
ATOM 2726 C C . THR B 1 95 ? -10.336 -8.945 14.055 1 97.44 95 THR B C 1
ATOM 2728 O O . THR B 1 95 ? -10.07 -9.648 13.078 1 97.44 95 THR B O 1
ATOM 2731 N N . GLU B 1 96 ? -11.062 -7.816 14 1 98 96 GLU B N 1
ATOM 2732 C CA . GLU B 1 96 ? -11.43 -7.238 12.711 1 98 96 GLU B CA 1
ATOM 2733 C C . GLU B 1 96 ? -10.383 -6.234 12.242 1 98 96 GLU B C 1
ATOM 2735 O O . GLU B 1 96 ? -9.812 -5.504 13.047 1 98 96 GLU B O 1
ATOM 2740 N N . PHE B 1 97 ? -10.164 -6.238 10.984 1 97.38 97 PHE B N 1
ATOM 2741 C CA . PHE B 1 97 ? -9.219 -5.277 10.438 1 97.38 97 PHE B CA 1
ATOM 2742 C C . PHE B 1 97 ? -9.617 -4.852 9.039 1 97.38 97 PHE B C 1
ATOM 2744 O O . PHE B 1 97 ? -10.203 -5.637 8.281 1 97.38 97 PHE B O 1
ATOM 2751 N N . PRO B 1 98 ? -9.391 -3.535 8.68 1 96.75 98 PRO B N 1
ATOM 2752 C CA . PRO B 1 98 ? -9.734 -3.059 7.336 1 96.75 98 PRO B CA 1
ATOM 2753 C C . PRO B 1 98 ? -8.867 -3.682 6.25 1 96.75 98 PRO B C 1
ATOM 2755 O O . PRO B 1 98 ? -7.664 -3.887 6.453 1 96.75 98 PRO B O 1
ATOM 2758 N N . ILE B 1 99 ? -9.516 -3.951 5.102 1 96.06 99 ILE B N 1
ATOM 2759 C CA . ILE B 1 99 ? -8.773 -4.609 4.031 1 96.06 99 ILE B CA 1
ATOM 2760 C C . ILE B 1 99 ? -9.156 -4.004 2.686 1 96.06 99 ILE B C 1
ATOM 2762 O O . ILE B 1 99 ? -10.188 -3.332 2.568 1 96.06 99 ILE B O 1
ATOM 2766 N N . GLU B 1 100 ? -8.328 -4.102 1.795 1 93.88 100 GLU B N 1
ATOM 2767 C CA . GLU B 1 100 ? -8.57 -3.932 0.366 1 93.88 100 GLU B CA 1
ATOM 2768 C C . GLU B 1 100 ? -8.461 -5.262 -0.377 1 93.88 100 GLU B C 1
ATOM 2770 O O . GLU B 1 100 ? -7.57 -6.062 -0.09 1 93.88 100 GLU B O 1
ATOM 2775 N N . ILE B 1 101 ? -9.336 -5.484 -1.281 1 95.44 101 ILE B N 1
ATOM 2776 C CA . ILE B 1 101 ? -9.359 -6.773 -1.97 1 95.44 101 ILE B CA 1
ATOM 2777 C C . ILE B 1 101 ? -9.359 -6.551 -3.48 1 95.44 101 ILE B C 1
ATOM 2779 O O . ILE B 1 101 ? -10.117 -5.723 -3.992 1 95.44 101 ILE B O 1
ATOM 2783 N N . GLY B 1 102 ? -8.477 -7.18 -4.125 1 94.12 102 GLY B N 1
ATOM 2784 C CA . GLY B 1 102 ? -8.539 -7.32 -5.57 1 94.12 102 GLY B CA 1
ATOM 2785 C C . GLY B 1 102 ? -9.039 -8.68 -6.016 1 94.12 102 GLY B C 1
ATOM 2786 O O . GLY B 1 102 ? -8.578 -9.711 -5.527 1 94.12 102 GLY B O 1
ATOM 2787 N N . LEU B 1 103 ? -10.016 -8.672 -6.926 1 94.94 103 LEU B N 1
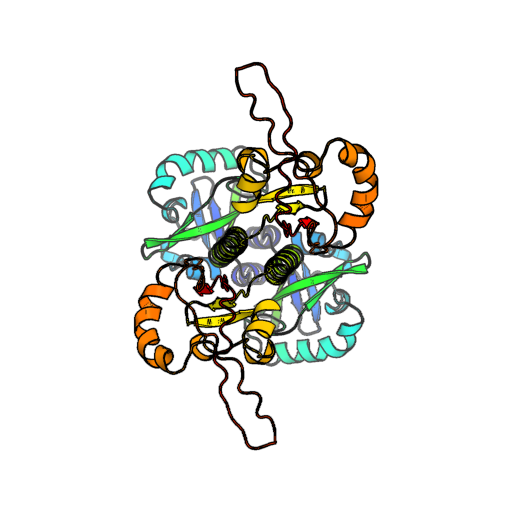ATOM 2788 C CA . LEU B 1 103 ? -10.578 -9.914 -7.434 1 94.94 103 LEU B CA 1
ATOM 2789 C C . LEU B 1 103 ? -10.148 -10.148 -8.883 1 94.94 103 LEU B C 1
ATOM 2791 O O . LEU B 1 103 ? -10.266 -9.25 -9.719 1 94.94 103 LEU B O 1
ATOM 2795 N N . ASN B 1 104 ? -9.695 -11.312 -9.117 1 94.75 104 ASN B N 1
ATOM 2796 C CA . ASN B 1 104 ? -9.227 -11.68 -10.445 1 94.75 104 ASN B CA 1
ATOM 2797 C C . ASN B 1 104 ? -9.742 -13.062 -10.852 1 94.75 104 ASN B C 1
ATOM 2799 O O . ASN B 1 104 ? -9.43 -14.055 -10.203 1 94.75 104 ASN B O 1
ATOM 2803 N N . PRO B 1 105 ? -10.445 -13.148 -11.945 1 94.44 105 PRO B N 1
ATOM 2804 C CA . PRO B 1 105 ? -10.867 -14.469 -12.406 1 94.44 105 PRO B CA 1
ATOM 2805 C C . PRO B 1 105 ? -9.703 -15.305 -12.93 1 94.44 105 PRO B C 1
ATOM 2807 O O . PRO B 1 105 ? -8.789 -14.773 -13.562 1 94.44 105 PRO B O 1
ATOM 2810 N N . VAL B 1 106 ? -9.68 -16.516 -12.5 1 93.81 106 VAL B N 1
ATOM 2811 C CA . VAL B 1 106 ? -8.734 -17.516 -12.984 1 93.81 106 VAL B CA 1
ATOM 2812 C C . VAL B 1 106 ? -9.484 -18.609 -13.75 1 93.81 106 VAL B C 1
ATOM 2814 O O . VAL B 1 106 ? -10.102 -19.484 -13.141 1 93.81 106 VAL B O 1
ATOM 2817 N N . VAL B 1 107 ? -9.336 -18.578 -15.023 1 90.25 107 VAL B N 1
ATOM 2818 C CA . VAL B 1 107 ? -10.102 -19.484 -15.867 1 90.25 107 VAL B CA 1
ATOM 2819 C C . VAL B 1 107 ? -9.297 -20.766 -16.109 1 90.25 107 VAL B C 1
ATOM 2821 O O . VAL B 1 107 ? -8.234 -20.719 -16.734 1 90.25 107 VAL B O 1
ATOM 2824 N N . THR B 1 108 ? -9.828 -21.828 -15.617 1 87 108 THR B N 1
ATOM 2825 C CA . THR B 1 108 ? -9.203 -23.141 -15.805 1 87 108 THR B CA 1
ATOM 2826 C C . THR B 1 108 ? -10.062 -24.031 -16.688 1 87 108 THR B C 1
ATOM 2828 O O . THR B 1 108 ? -11.172 -23.641 -17.078 1 87 108 THR B O 1
ATOM 2831 N N . ALA B 1 109 ? -9.477 -25.219 -17.062 1 83.56 109 ALA B N 1
ATOM 2832 C CA . ALA B 1 109 ? -10.227 -26.172 -17.875 1 83.56 109 ALA B CA 1
ATOM 2833 C C . ALA B 1 109 ? -11.453 -26.688 -17.125 1 83.56 109 ALA B C 1
ATOM 2835 O O . ALA B 1 109 ? -12.477 -27.016 -17.734 1 83.56 109 ALA B O 1
ATOM 2836 N N . ASP B 1 110 ? -11.367 -26.75 -15.766 1 82.81 110 ASP B N 1
ATOM 2837 C CA . ASP B 1 110 ? -12.422 -27.297 -14.922 1 82.81 110 ASP B CA 1
ATOM 2838 C C . ASP B 1 110 ? -13.422 -26.219 -14.516 1 82.81 110 ASP B C 1
ATOM 2840 O O . ASP B 1 110 ? -14.43 -26.516 -13.859 1 82.81 110 ASP B O 1
ATOM 2844 N N . GLY B 1 111 ? -13.172 -25.016 -14.93 1 87.56 111 GLY B N 1
ATOM 2845 C CA . GLY B 1 111 ? -14.062 -23.922 -14.578 1 87.56 111 GLY B CA 1
ATOM 2846 C C . GLY B 1 111 ? -13.336 -22.672 -14.148 1 87.56 111 GLY B C 1
ATOM 2847 O O . GLY B 1 111 ? -12.102 -22.641 -14.117 1 87.56 111 GLY B O 1
ATOM 2848 N N . THR B 1 112 ? -14.195 -21.703 -13.805 1 92 112 THR B N 1
ATOM 2849 C CA . THR B 1 112 ? -13.633 -20.406 -13.414 1 92 112 THR B CA 1
ATOM 2850 C C . THR B 1 112 ? -13.469 -20.328 -11.898 1 92 112 THR B C 1
ATOM 2852 O O . THR B 1 112 ? -14.398 -20.641 -11.148 1 92 112 THR B O 1
ATOM 2855 N N . LEU B 1 113 ? -12.258 -20.031 -11.484 1 95.06 113 LEU B N 1
ATOM 2856 C CA . LEU B 1 113 ? -11.953 -19.719 -10.094 1 95.06 113 LEU B CA 1
ATOM 2857 C C . LEU B 1 113 ? -11.766 -18.203 -9.914 1 95.06 113 LEU B C 1
ATOM 2859 O O . LEU B 1 113 ? -11.766 -17.453 -10.898 1 95.06 113 LEU B O 1
ATOM 2863 N N . VAL B 1 114 ? -11.664 -17.797 -8.656 1 95.56 114 VAL B N 1
ATOM 2864 C CA . VAL B 1 114 ? -11.406 -16.391 -8.375 1 95.56 114 VAL B CA 1
ATOM 2865 C C . VAL B 1 114 ? -10.219 -16.266 -7.418 1 95.56 114 VAL B C 1
ATOM 2867 O O . VAL B 1 114 ? -10.188 -16.922 -6.375 1 95.56 114 VAL B O 1
ATOM 2870 N N . LEU B 1 115 ? -9.273 -15.516 -7.844 1 96.62 115 LEU B N 1
ATOM 2871 C CA . LEU B 1 115 ? -8.172 -15.156 -6.965 1 96.62 115 LEU B CA 1
ATOM 2872 C C . LEU B 1 115 ? -8.461 -13.844 -6.234 1 96.62 115 LEU B C 1
ATOM 2874 O O . LEU B 1 115 ? -8.703 -12.82 -6.871 1 96.62 115 LEU B O 1
ATOM 2878 N N . ALA B 1 116 ? -8.523 -13.891 -4.965 1 96.88 116 ALA B N 1
ATOM 2879 C CA . ALA B 1 116 ? -8.672 -12.703 -4.133 1 96.88 116 ALA B CA 1
ATOM 2880 C C . ALA B 1 116 ? -7.336 -12.312 -3.5 1 96.88 116 ALA B C 1
ATOM 2882 O O . ALA B 1 116 ? -6.73 -13.109 -2.777 1 96.88 116 ALA B O 1
ATOM 2883 N N . SER B 1 117 ? -6.859 -11.172 -3.822 1 96.38 117 SER B N 1
ATOM 2884 C CA . SER B 1 117 ? -5.699 -10.586 -3.158 1 96.38 117 SER B CA 1
ATOM 2885 C C . SER B 1 117 ? -6.121 -9.648 -2.033 1 96.38 117 SER B C 1
ATOM 2887 O O . SER B 1 117 ? -6.895 -8.719 -2.252 1 96.38 117 SER B O 1
ATOM 2889 N N . ILE B 1 118 ? -5.59 -9.875 -0.844 1 96.38 118 ILE B N 1
ATOM 2890 C CA . ILE B 1 118 ? -6.047 -9.141 0.335 1 96.38 118 ILE B CA 1
ATOM 2891 C C . ILE B 1 118 ? -4.895 -8.32 0.909 1 96.38 118 ILE B C 1
ATOM 2893 O O . ILE B 1 118 ? -3.797 -8.836 1.12 1 96.38 118 ILE B O 1
ATOM 2897 N N . ILE B 1 119 ? -5.199 -7.113 1.189 1 93.12 119 ILE B N 1
ATOM 2898 C CA . ILE B 1 119 ? -4.207 -6.219 1.772 1 93.12 119 ILE B CA 1
ATOM 2899 C C . ILE B 1 119 ? -4.738 -5.645 3.084 1 93.12 119 ILE B C 1
ATOM 2901 O O . ILE B 1 119 ? -5.855 -5.121 3.135 1 93.12 119 ILE B O 1
ATOM 2905 N N . ASP B 1 120 ? -3.936 -5.816 4.133 1 95.62 120 ASP B N 1
ATOM 2906 C CA . ASP B 1 120 ? -4.223 -5.129 5.387 1 95.62 120 ASP B CA 1
ATOM 2907 C C . ASP B 1 120 ? -3.896 -3.641 5.285 1 95.62 120 ASP B C 1
ATOM 2909 O O . ASP B 1 120 ? -2.732 -3.264 5.129 1 95.62 120 ASP B O 1
ATOM 2913 N N . ILE B 1 121 ? -4.945 -2.828 5.395 1 93.44 121 ILE B N 1
ATOM 2914 C CA . ILE B 1 121 ? -4.703 -1.403 5.203 1 93.44 121 ILE B CA 1
ATOM 2915 C C . ILE B 1 121 ? -4.824 -0.676 6.543 1 93.44 121 ILE B C 1
ATOM 2917 O O . ILE B 1 121 ? -5.152 0.513 6.582 1 93.44 121 ILE B O 1
ATOM 2921 N N . THR B 1 122 ? -4.605 -1.363 7.609 1 93.81 122 THR B N 1
ATOM 2922 C CA . THR B 1 122 ? -4.699 -0.802 8.953 1 93.81 122 THR B CA 1
ATOM 2923 C C . THR B 1 122 ? -3.783 0.411 9.094 1 93.81 122 THR B C 1
ATOM 2925 O O . THR B 1 122 ? -4.227 1.485 9.508 1 93.81 122 THR B O 1
ATOM 2928 N N . GLU B 1 123 ? -2.555 0.247 8.727 1 88.06 123 GLU B N 1
ATOM 2929 C CA . GLU B 1 123 ? -1.582 1.324 8.883 1 88.06 123 GLU B CA 1
ATOM 2930 C C . GLU B 1 123 ? -1.909 2.504 7.977 1 88.06 123 GLU B C 1
ATOM 2932 O O . GLU B 1 123 ? -1.719 3.662 8.359 1 88.06 123 GLU B O 1
ATOM 2937 N N . ARG B 1 124 ? -2.383 2.199 6.871 1 88.38 124 ARG B N 1
ATOM 2938 C CA . ARG B 1 124 ? -2.785 3.254 5.945 1 88.38 124 ARG B CA 1
ATOM 2939 C C . ARG B 1 124 ? -3.953 4.059 6.508 1 88.38 124 ARG B C 1
ATOM 2941 O O . ARG B 1 124 ? -3.949 5.289 6.453 1 88.38 124 ARG B O 1
ATOM 2948 N N . LYS B 1 125 ? -4.895 3.375 7.004 1 90.38 125 LYS B N 1
ATOM 2949 C CA . LYS B 1 125 ? -6.051 4.047 7.594 1 90.38 125 LYS B CA 1
ATOM 2950 C C . LYS B 1 125 ? -5.637 4.902 8.789 1 90.38 125 LYS B C 1
ATOM 2952 O O . LYS B 1 125 ? -6.137 6.02 8.961 1 90.38 125 LYS B O 1
ATOM 2957 N N . LYS B 1 126 ? -4.758 4.434 9.539 1 85.38 126 LYS B N 1
ATOM 2958 C CA . LYS B 1 126 ? -4.246 5.195 10.68 1 85.38 126 LYS B CA 1
ATOM 2959 C C . LYS B 1 126 ? -3.533 6.461 10.211 1 85.38 126 LYS B C 1
ATOM 2961 O O . LYS B 1 126 ? -3.732 7.535 10.781 1 85.38 126 LYS B O 1
ATOM 2966 N N . ALA B 1 127 ? -2.738 6.316 9.258 1 82.75 127 ALA B N 1
ATOM 2967 C CA . ALA B 1 127 ? -2.016 7.461 8.711 1 82.75 127 ALA B CA 1
ATOM 2968 C C . ALA B 1 127 ? -2.98 8.508 8.156 1 82.75 127 ALA B C 1
ATOM 2970 O O . ALA B 1 127 ? -2.795 9.703 8.375 1 82.75 127 ALA B O 1
ATOM 2971 N N . GLU B 1 128 ? -3.969 8.047 7.473 1 84.31 128 GLU B N 1
ATOM 2972 C CA . GLU B 1 128 ? -4.98 8.945 6.922 1 84.31 128 GLU B CA 1
ATOM 2973 C C . GLU B 1 128 ? -5.719 9.695 8.031 1 84.31 128 GLU B C 1
ATOM 2975 O O . GLU B 1 128 ? -5.969 10.898 7.914 1 84.31 128 GLU B O 1
ATOM 2980 N N . GLN B 1 129 ? -6.051 9 8.969 1 84.44 129 GLN B N 1
ATOM 2981 C CA . GLN B 1 129 ? -6.734 9.609 10.109 1 84.44 129 GLN B CA 1
ATOM 2982 C C . GLN B 1 129 ? -5.852 10.648 10.789 1 84.44 129 GLN B C 1
ATOM 2984 O O . GLN B 1 129 ? -6.32 11.727 11.156 1 84.44 129 GLN B O 1
ATOM 2989 N N . ARG B 1 130 ? -4.637 10.297 10.922 1 78.25 130 ARG B N 1
ATOM 2990 C CA . ARG B 1 130 ? -3.695 11.234 11.516 1 78.25 130 ARG B CA 1
ATOM 2991 C C . ARG B 1 130 ? -3.598 12.508 10.688 1 78.25 130 ARG B C 1
ATOM 2993 O O . ARG B 1 130 ? -3.578 13.617 11.234 1 78.25 130 ARG B O 1
ATOM 3000 N N . PHE B 1 131 ? -3.555 12.359 9.492 1 82.31 131 PHE B N 1
ATOM 3001 C CA . PHE B 1 131 ? -3.504 13.492 8.578 1 82.31 131 PHE B CA 1
ATOM 3002 C C . PHE B 1 131 ? -4.73 14.383 8.75 1 82.31 131 PHE B C 1
ATOM 3004 O O . PHE B 1 131 ? -4.605 15.602 8.859 1 82.31 131 PHE B O 1
ATOM 3011 N N . ARG B 1 132 ? -5.805 13.812 8.812 1 83.62 132 ARG B N 1
ATOM 3012 C CA . ARG B 1 132 ? -7.047 14.562 8.969 1 83.62 132 ARG B CA 1
ATOM 3013 C C . ARG B 1 132 ? -7.059 15.328 10.289 1 83.62 132 ARG B C 1
ATOM 3015 O O . ARG B 1 132 ? -7.504 16.469 10.344 1 83.62 132 ARG B O 1
ATOM 3022 N N . LEU B 1 133 ? -6.594 14.695 11.227 1 79.69 133 LEU B N 1
ATOM 3023 C CA . LEU B 1 133 ? -6.57 15.32 12.547 1 79.69 133 LEU B CA 1
ATOM 3024 C C . LEU B 1 133 ? -5.637 16.516 12.562 1 79.69 133 LEU B C 1
ATOM 3026 O O . LEU B 1 133 ? -5.949 17.547 13.172 1 79.69 133 LEU B O 1
ATOM 3030 N N . VAL B 1 134 ? -4.582 16.359 11.953 1 77.19 134 VAL B N 1
ATOM 3031 C CA . VAL B 1 134 ? -3.623 17.453 11.875 1 77.19 134 VAL B CA 1
ATOM 3032 C C . VAL B 1 134 ? -4.254 18.641 11.156 1 77.19 134 VAL B C 1
ATOM 3034 O O . VAL B 1 134 ? -4.16 19.781 11.625 1 77.19 134 VAL B O 1
ATOM 3037 N N . VAL B 1 135 ? -4.887 18.422 10.078 1 81.56 135 VAL B N 1
ATOM 3038 C CA . VAL B 1 135 ? -5.531 19.469 9.305 1 81.56 135 VAL B CA 1
ATOM 3039 C C . VAL B 1 135 ? -6.633 20.125 10.141 1 81.56 135 VAL B C 1
ATOM 3041 O O . VAL B 1 135 ? -6.734 21.344 10.195 1 81.56 135 VAL B O 1
ATOM 3044 N N . GLU B 1 136 ? -7.336 19.328 10.781 1 82.62 136 GLU B N 1
ATOM 3045 C CA . GLU B 1 136 ? -8.461 19.797 11.594 1 82.62 136 GLU B CA 1
ATOM 3046 C C . GLU B 1 136 ? -7.984 20.656 12.758 1 82.62 136 GLU B C 1
ATOM 3048 O O . GLU B 1 136 ? -8.672 21.594 13.164 1 82.62 136 GLU B O 1
ATOM 3053 N N . SER B 1 137 ? -6.84 20.359 13.211 1 73.88 137 SER B N 1
ATOM 3054 C CA . SER B 1 137 ? -6.348 21 14.422 1 73.88 137 SER B CA 1
ATOM 3055 C C . SER B 1 137 ? -5.723 22.359 14.109 1 73.88 137 SER B C 1
ATOM 3057 O O . SER B 1 137 ? -5.473 23.156 15.016 1 73.88 137 SER B O 1
ATOM 3059 N N . ALA B 1 138 ? -5.508 22.594 12.898 1 73.56 138 ALA B N 1
ATOM 3060 C CA . ALA B 1 138 ? -4.891 23.859 12.531 1 73.56 138 ALA B CA 1
ATOM 3061 C C . ALA B 1 138 ? -5.793 25.031 12.891 1 73.56 138 ALA B C 1
ATOM 3063 O O . ALA B 1 138 ? -7.004 24.984 12.672 1 73.56 138 ALA B O 1
ATOM 3064 N N . PRO B 1 139 ? -5.266 26.094 13.469 1 69.12 139 PRO B N 1
ATOM 3065 C CA . PRO B 1 139 ? -6.059 27.266 13.867 1 69.12 139 PRO B CA 1
ATOM 3066 C C . PRO B 1 139 ? -6.48 28.125 12.68 1 69.12 139 PRO B C 1
ATOM 3068 O O . PRO B 1 139 ? -7.277 29.047 12.836 1 69.12 139 PRO B O 1
ATOM 3071 N N . ASN B 1 140 ? -5.957 27.828 11.562 1 70.56 140 ASN B N 1
ATOM 3072 C CA . ASN B 1 140 ? -6.285 28.578 10.352 1 70.56 140 ASN B CA 1
ATOM 3073 C C . ASN B 1 140 ? -7.02 27.703 9.336 1 70.56 140 ASN B C 1
ATOM 3075 O O . ASN B 1 140 ? -6.965 26.469 9.406 1 70.56 140 ASN B O 1
ATOM 3079 N N . ALA B 1 141 ? -7.68 28.406 8.477 1 74.12 141 ALA B N 1
ATOM 3080 C CA . ALA B 1 141 ? -8.367 27.688 7.406 1 74.12 141 ALA B CA 1
ATOM 3081 C C . ALA B 1 141 ? -7.367 26.953 6.523 1 74.12 141 ALA B C 1
ATOM 3083 O O . ALA B 1 141 ? -6.32 27.484 6.16 1 74.12 141 ALA B O 1
ATOM 3084 N N . MET B 1 142 ? -7.66 25.75 6.312 1 80.25 142 MET B N 1
ATOM 3085 C CA . MET B 1 142 ? -6.836 24.922 5.422 1 80.25 142 MET B CA 1
ATOM 3086 C C . MET B 1 142 ? -7.695 24.234 4.367 1 80.25 142 MET B C 1
ATOM 3088 O O . MET B 1 142 ? -8.711 23.625 4.688 1 80.25 142 MET B O 1
ATOM 3092 N N . VAL B 1 143 ? -7.297 24.422 3.094 1 80.5 143 VAL B N 1
ATOM 3093 C CA . VAL B 1 143 ? -7.969 23.797 1.96 1 80.5 143 VAL B CA 1
ATOM 3094 C C . VAL B 1 143 ? -6.961 23 1.144 1 80.5 143 VAL B C 1
ATOM 3096 O O . VAL B 1 143 ? -5.953 23.531 0.684 1 80.5 143 VAL B O 1
ATOM 3099 N N . LEU B 1 144 ? -7.219 21.719 1.1 1 83.12 144 LEU B N 1
ATOM 3100 C CA . LEU B 1 144 ? -6.395 20.875 0.249 1 83.12 144 LEU B CA 1
ATOM 3101 C C . LEU B 1 144 ? -7.086 20.594 -1.082 1 83.12 144 LEU B C 1
ATOM 3103 O O . LEU B 1 144 ? -8.242 20.172 -1.108 1 83.12 144 LEU B O 1
ATOM 3107 N N . VAL B 1 145 ? -6.359 20.859 -2.127 1 79.88 145 VAL B N 1
ATOM 3108 C CA . VAL B 1 145 ? -6.93 20.688 -3.459 1 79.88 145 VAL B CA 1
ATOM 3109 C C . VAL B 1 145 ? -6.074 19.719 -4.27 1 79.88 145 VAL B C 1
ATOM 3111 O O . VAL B 1 145 ? -4.883 19.562 -3.99 1 79.88 145 VAL B O 1
ATOM 3114 N N . ASN B 1 146 ? -6.75 19.031 -5.184 1 75 146 ASN B N 1
ATOM 3115 C CA . ASN B 1 146 ? -5.988 18.188 -6.098 1 75 146 ASN B CA 1
ATOM 3116 C C . ASN B 1 146 ? -5.426 18.984 -7.266 1 75 146 ASN B C 1
ATOM 3118 O O . ASN B 1 146 ? -5.52 20.219 -7.281 1 75 146 ASN B O 1
ATOM 3122 N N . SER B 1 147 ? -4.75 18.219 -8.148 1 71.12 147 SER B N 1
ATOM 3123 C CA . SER B 1 147 ? -4.043 18.875 -9.242 1 71.12 147 SER B CA 1
ATOM 3124 C C . SER B 1 147 ? -5.012 19.625 -10.148 1 71.12 147 SER B C 1
ATOM 3126 O O . SER B 1 147 ? -4.613 20.562 -10.852 1 71.12 147 SER B O 1
ATOM 3128 N N . GLU B 1 148 ? -6.258 19.266 -10.07 1 74.31 148 GLU B N 1
ATOM 3129 C CA . GLU B 1 148 ? -7.258 19.906 -10.922 1 74.31 148 GLU B CA 1
ATOM 3130 C C . GLU B 1 148 ? -7.918 21.078 -10.203 1 74.31 148 GLU B C 1
ATOM 3132 O O . GLU B 1 148 ? -8.781 21.75 -10.773 1 74.31 148 GLU B O 1
ATOM 3137 N N . GLY B 1 149 ? -7.559 21.312 -8.984 1 77 149 GLY B N 1
ATOM 3138 C CA . GLY B 1 149 ? -8.109 22.422 -8.219 1 77 149 GLY B CA 1
ATOM 3139 C C . GLY B 1 149 ? -9.375 22.062 -7.477 1 77 149 GLY B C 1
ATOM 3140 O O . GLY B 1 149 ? -10.094 22.938 -6.992 1 77 149 GLY B O 1
ATOM 3141 N N . THR B 1 150 ? -9.664 20.844 -7.469 1 85.94 150 THR B N 1
ATOM 3142 C CA . THR B 1 150 ? -10.844 20.359 -6.754 1 85.94 150 THR B CA 1
ATOM 3143 C C . THR B 1 150 ? -10.531 20.172 -5.273 1 85.94 150 THR B C 1
ATOM 3145 O O . THR B 1 150 ? -9.508 19.594 -4.918 1 85.94 150 THR B O 1
ATOM 3148 N N . ILE B 1 151 ? -11.414 20.734 -4.469 1 85.75 151 ILE B N 1
ATOM 3149 C CA . ILE B 1 151 ? -11.219 20.688 -3.025 1 85.75 151 ILE B CA 1
ATOM 3150 C C . ILE B 1 151 ? -11.391 19.25 -2.531 1 85.75 151 ILE B C 1
ATOM 3152 O O . ILE B 1 151 ? -12.422 18.625 -2.771 1 85.75 151 ILE B O 1
ATOM 3156 N N . ALA B 1 152 ? -10.383 18.781 -1.817 1 85.5 152 ALA B N 1
ATOM 3157 C CA . ALA B 1 152 ? -10.383 17.406 -1.329 1 85.5 152 ALA B CA 1
ATOM 3158 C C . ALA B 1 152 ? -10.633 17.359 0.176 1 85.5 152 ALA B C 1
ATOM 3160 O O . ALA B 1 152 ? -11.156 16.359 0.694 1 85.5 152 ALA B O 1
ATOM 3161 N N . LEU B 1 153 ? -10.188 18.375 0.816 1 86.06 153 LEU B N 1
ATOM 3162 C CA . LEU B 1 153 ? -10.289 18.406 2.271 1 86.06 153 LEU B CA 1
ATOM 3163 C C . LEU B 1 153 ? -10.297 19.844 2.781 1 86.06 153 LEU B C 1
ATOM 3165 O O . LEU B 1 153 ? -9.578 20.688 2.256 1 86.06 153 LEU B O 1
ATOM 3169 N N . VAL B 1 154 ? -11.109 20.078 3.781 1 86.62 154 VAL B N 1
ATOM 3170 C CA . VAL B 1 154 ? -11.125 21.359 4.469 1 86.62 154 VAL B CA 1
ATOM 3171 C C . VAL B 1 154 ? -11.234 21.141 5.977 1 86.62 154 VAL B C 1
ATOM 3173 O O . VAL B 1 154 ? -11.688 20.078 6.422 1 86.62 154 VAL B O 1
ATOM 3176 N N . ASN B 1 155 ? -10.773 22.062 6.68 1 84.25 155 ASN B N 1
ATOM 3177 C CA . ASN B 1 155 ? -10.922 21.953 8.125 1 84.25 155 ASN B CA 1
ATOM 3178 C C . ASN B 1 155 ? -12.039 22.859 8.641 1 84.25 155 ASN B C 1
ATOM 3180 O O . ASN B 1 155 ? -12.664 23.578 7.867 1 84.25 155 ASN B O 1
ATOM 3184 N N . THR B 1 156 ? -12.289 22.719 9.93 1 87.75 156 THR B N 1
ATOM 3185 C CA . THR B 1 156 ? -13.375 23.453 10.57 1 87.75 156 THR B CA 1
ATOM 3186 C C . THR B 1 156 ? -13.18 24.969 10.406 1 87.75 156 THR B C 1
ATOM 3188 O O . THR B 1 156 ? -14.141 25.703 10.195 1 87.75 156 THR B O 1
ATOM 3191 N N . GLN B 1 157 ? -11.961 25.422 10.453 1 79.25 157 GLN B N 1
ATOM 3192 C CA . GLN B 1 157 ? -11.664 26.859 10.32 1 79.25 157 GLN B CA 1
ATOM 3193 C C . GLN B 1 157 ? -12.07 27.375 8.945 1 79.25 157 GLN B C 1
ATOM 3195 O O . GLN B 1 157 ? -12.508 28.516 8.812 1 79.25 157 GLN B O 1
ATOM 3200 N N . THR B 1 158 ? -11.977 26.547 7.992 1 82.31 158 THR B N 1
ATOM 3201 C CA . THR B 1 158 ? -12.406 26.906 6.648 1 82.31 158 THR B CA 1
ATOM 3202 C C . THR B 1 158 ? -13.922 27.109 6.605 1 82.31 158 THR B C 1
ATOM 3204 O O . THR B 1 158 ? -14.406 28.078 6.023 1 82.31 158 THR B O 1
ATOM 3207 N N . GLU B 1 159 ? -14.578 26.188 7.207 1 87.94 159 GLU B N 1
ATOM 3208 C CA . GLU B 1 159 ? -16.031 26.312 7.277 1 87.94 159 GLU B CA 1
ATOM 3209 C C . GLU B 1 159 ? -16.438 27.625 7.957 1 87.94 159 GLU B C 1
ATOM 3211 O O . GLU B 1 159 ? -17.328 28.328 7.469 1 87.94 159 GLU B O 1
ATOM 3216 N N . LYS B 1 160 ? -15.836 27.922 9 1 81.94 160 LYS B N 1
ATOM 3217 C CA . LYS B 1 160 ? -16.156 29.109 9.781 1 81.94 160 LYS B CA 1
ATOM 3218 C C . LYS B 1 160 ? -15.82 30.375 9.016 1 81.94 160 LYS B C 1
ATOM 3220 O O . LYS B 1 160 ? -16.609 31.328 9 1 81.94 160 LYS B O 1
ATOM 3225 N N . LEU B 1 161 ? -14.766 30.297 8.391 1 78.19 161 LEU B N 1
ATOM 3226 C CA . LEU B 1 161 ? -14.266 31.484 7.688 1 78.19 161 LEU B CA 1
ATOM 3227 C C . LEU B 1 161 ? -15.133 31.812 6.477 1 78.19 161 LEU B C 1
ATOM 3229 O O . LEU B 1 161 ? -15.445 32.969 6.23 1 78.19 161 LEU B O 1
ATOM 3233 N N . PHE B 1 162 ? -15.555 30.75 5.816 1 80 162 PHE B N 1
ATOM 3234 C CA . PHE B 1 162 ? -16.203 31 4.539 1 80 162 PHE B CA 1
ATOM 3235 C C . PHE B 1 162 ? -17.703 30.75 4.641 1 80 162 PHE B C 1
ATOM 3237 O O . PHE B 1 162 ? -18.469 31.156 3.76 1 80 162 PHE B O 1
ATOM 3244 N N . GLY B 1 163 ? -18.094 30.04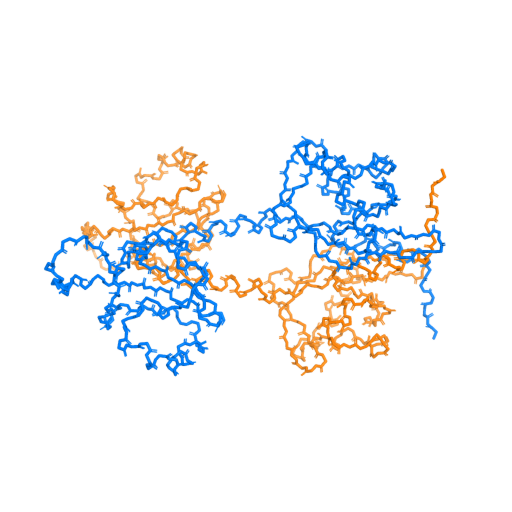7 5.664 1 84.75 163 GLY B N 1
ATOM 3245 C CA . GLY B 1 163 ? -19.5 29.891 5.93 1 84.75 163 GLY B CA 1
ATOM 3246 C C . GLY B 1 163 ? -20.125 28.734 5.16 1 84.75 163 GLY B C 1
ATOM 3247 O O . GLY B 1 163 ? -21.344 28.688 4.988 1 84.75 163 GLY B O 1
ATOM 3248 N N . TYR B 1 164 ? -19.344 27.906 4.57 1 87.56 164 TYR B N 1
ATOM 3249 C CA . TYR B 1 164 ? -19.812 26.719 3.873 1 87.56 164 TYR B CA 1
ATOM 3250 C C . TYR B 1 164 ? -19.734 25.5 4.773 1 87.56 164 TYR B C 1
ATOM 3252 O O . TYR B 1 164 ? -18.859 25.391 5.629 1 87.56 164 TYR B O 1
ATOM 3260 N N . GLU B 1 165 ? -20.672 24.672 4.574 1 92.31 165 GLU B N 1
ATOM 3261 C CA . GLU B 1 165 ? -20.484 23.344 5.137 1 92.31 165 GLU B CA 1
ATOM 3262 C C . GLU B 1 165 ? -19.453 22.547 4.344 1 92.31 165 GLU B C 1
ATOM 3264 O O . GLU B 1 165 ? -19.344 22.688 3.127 1 92.31 165 GLU B O 1
ATOM 3269 N N . ARG B 1 166 ? -18.75 21.688 5.078 1 91.75 166 ARG B N 1
ATOM 3270 C CA . ARG B 1 166 ? -17.672 20.953 4.43 1 91.75 166 ARG B CA 1
ATOM 3271 C C . ARG B 1 166 ? -18.203 20.125 3.266 1 91.75 166 ARG B C 1
ATOM 3273 O O . ARG B 1 166 ? -17.531 19.969 2.244 1 91.75 166 ARG B O 1
ATOM 3280 N N . GLU B 1 167 ? -19.391 19.625 3.398 1 92.56 167 GLU B N 1
ATOM 3281 C CA . GLU B 1 167 ? -19.984 18.812 2.35 1 92.56 167 GLU B CA 1
ATOM 3282 C C . GLU B 1 167 ? -20.203 19.609 1.07 1 92.56 167 GLU B C 1
ATOM 3284 O O . GLU B 1 167 ? -20.188 19.047 -0.029 1 92.56 167 GLU B O 1
ATOM 3289 N N . GLU B 1 168 ? -20.359 20.891 1.269 1 91.5 168 GLU B N 1
ATOM 3290 C CA . GLU B 1 168 ? -20.547 21.781 0.125 1 91.5 168 GLU B CA 1
ATOM 3291 C C . GLU B 1 168 ? -19.219 22.062 -0.568 1 91.5 168 GLU B C 1
ATOM 3293 O O . GLU B 1 168 ? -19.188 22.375 -1.76 1 91.5 168 GLU B O 1
ATOM 3298 N N . LEU B 1 169 ? -18.25 22.031 0.145 1 89.62 169 LEU B N 1
ATOM 3299 C CA . LEU B 1 169 ? -16.938 22.422 -0.354 1 89.62 169 LEU B CA 1
ATOM 3300 C C . LEU B 1 169 ? -16.219 21.25 -0.99 1 89.62 169 LEU B C 1
ATOM 3302 O O . LEU B 1 169 ? -15.578 21.391 -2.035 1 89.62 169 LEU B O 1
ATOM 3306 N N . ILE B 1 170 ? -16.328 20.062 -0.416 1 91.5 170 ILE B N 1
ATOM 3307 C CA . ILE B 1 170 ? -15.594 18.891 -0.902 1 91.5 170 ILE B CA 1
ATOM 3308 C C . ILE B 1 170 ? -16.078 18.516 -2.301 1 91.5 170 ILE B C 1
ATOM 3310 O O . ILE B 1 170 ? -17.281 18.359 -2.521 1 91.5 170 ILE B O 1
ATOM 3314 N N . GLY B 1 171 ? -15.172 18.438 -3.199 1 90.88 171 GLY B N 1
ATOM 3315 C CA . GLY B 1 171 ? -15.516 18.109 -4.574 1 90.88 171 GLY B CA 1
ATOM 3316 C C . GLY B 1 171 ? -15.711 19.344 -5.445 1 90.88 171 GLY B C 1
ATOM 3317 O O . GLY B 1 171 ? -15.703 19.234 -6.676 1 90.88 171 GLY B O 1
ATOM 3318 N N . ALA B 1 172 ? -15.875 20.469 -4.863 1 88.44 172 ALA B N 1
ATOM 3319 C CA . ALA B 1 172 ? -16.031 21.719 -5.598 1 88.44 172 ALA B CA 1
ATOM 3320 C C . ALA B 1 172 ? -14.68 22.297 -6.008 1 88.44 172 ALA B C 1
ATOM 3322 O O . ALA B 1 172 ? -13.641 21.859 -5.504 1 88.44 172 ALA B O 1
ATOM 3323 N N . LYS B 1 173 ? -14.758 23.219 -6.996 1 85.56 173 LYS B N 1
ATOM 3324 C CA . LYS B 1 173 ? -13.539 23.922 -7.387 1 85.56 173 LYS B CA 1
ATOM 3325 C C . LYS B 1 173 ? -13.164 24.984 -6.352 1 85.56 173 LYS B C 1
ATOM 3327 O O . LYS B 1 173 ? -14.031 25.609 -5.754 1 85.56 173 LYS B O 1
ATOM 3332 N N . LEU B 1 174 ? -11.922 25.203 -6.141 1 83.5 174 LEU B N 1
ATOM 3333 C CA . LEU B 1 174 ? -11.367 26.141 -5.172 1 83.5 174 LEU B CA 1
ATOM 3334 C C . LEU B 1 174 ? -11.93 27.547 -5.402 1 83.5 174 LEU B C 1
ATOM 3336 O O . LEU B 1 174 ? -12.094 28.312 -4.453 1 83.5 174 LEU B O 1
ATOM 3340 N N . GLU B 1 175 ? -12.328 27.875 -6.586 1 75.31 175 GLU B N 1
ATOM 3341 C CA . GLU B 1 175 ? -12.797 29.188 -6.996 1 75.31 175 GLU B CA 1
ATOM 3342 C C . GLU B 1 175 ? -14.047 29.594 -6.223 1 75.31 175 GLU B C 1
ATOM 3344 O O . GLU B 1 175 ? -14.367 30.781 -6.129 1 75.31 175 GLU B O 1
ATOM 3349 N N . ILE B 1 176 ? -14.75 28.609 -5.746 1 80.44 176 ILE B N 1
ATOM 3350 C CA . ILE B 1 176 ? -15.961 28.891 -4.984 1 80.44 176 ILE B CA 1
ATOM 3351 C C . ILE B 1 176 ? -15.625 29.75 -3.768 1 80.44 176 ILE B C 1
ATOM 3353 O O . ILE B 1 176 ? -16.484 30.453 -3.24 1 80.44 176 ILE B O 1
ATOM 3357 N N . LEU B 1 177 ? -14.406 29.672 -3.307 1 76.94 177 LEU B N 1
ATOM 3358 C CA . LEU B 1 177 ? -13.984 30.375 -2.102 1 76.94 177 LEU B CA 1
ATOM 3359 C C . LEU B 1 177 ? -13.391 31.734 -2.451 1 76.94 177 LEU B C 1
ATOM 3361 O O . LEU B 1 177 ? -13.109 32.531 -1.561 1 76.94 177 LEU B O 1
ATOM 3365 N N . LEU B 1 178 ? -13.188 31.953 -3.686 1 71.12 178 LEU B N 1
ATOM 3366 C CA . LEU B 1 178 ? -12.562 33.219 -4.109 1 71.12 178 LEU B CA 1
ATOM 3367 C C . LEU B 1 178 ? -13.617 34.25 -4.48 1 71.12 178 LEU B C 1
ATOM 3369 O O . LEU B 1 178 ? -14.68 33.875 -4.996 1 71.12 178 LEU B O 1
ATOM 3373 N N . PRO B 1 179 ? -13.281 35.469 -4.062 1 53.81 179 PRO B N 1
ATOM 3374 C CA . PRO B 1 179 ? -14.203 36.531 -4.512 1 53.81 179 PRO B CA 1
ATOM 3375 C C . PRO B 1 179 ? -14.406 36.531 -6.027 1 53.81 179 PRO B C 1
ATOM 3377 O O . PRO B 1 179 ? -13.516 36.125 -6.77 1 53.81 179 PRO B O 1
ATOM 3380 N N . GLU B 1 180 ? -15.68 36.781 -6.453 1 51.84 180 GLU B N 1
ATOM 3381 C CA . GLU B 1 180 ? -16.109 36.781 -7.852 1 51.84 180 GLU B CA 1
ATOM 3382 C C . GLU B 1 180 ? -15.078 37.5 -8.734 1 51.84 180 GLU B C 1
ATOM 3384 O O . GLU B 1 180 ? -14.797 37.062 -9.844 1 51.84 180 GLU B O 1
ATOM 3389 N N . ARG B 1 181 ? -14.586 38.594 -8.211 1 47.81 181 ARG B N 1
ATOM 3390 C CA . ARG B 1 181 ? -13.695 39.375 -9.062 1 47.81 181 ARG B CA 1
ATOM 3391 C C . ARG B 1 181 ? -12.43 38.594 -9.391 1 47.81 181 ARG B C 1
ATOM 3393 O O . ARG B 1 181 ? -11.797 38.844 -10.422 1 47.81 181 ARG B O 1
ATOM 3400 N N . PHE B 1 182 ? -12.07 37.781 -8.516 1 45.66 182 PHE B N 1
ATOM 3401 C CA . PHE B 1 182 ? -10.812 37.062 -8.727 1 45.66 182 PHE B CA 1
ATOM 3402 C C . PHE B 1 182 ? -11.062 35.719 -9.445 1 45.66 182 PHE B C 1
ATOM 3404 O O . PHE B 1 182 ? -10.117 35.062 -9.836 1 45.66 182 PHE B O 1
ATOM 3411 N N . ARG B 1 183 ? -12.234 35.375 -9.609 1 48.78 183 ARG B N 1
ATOM 3412 C CA . ARG B 1 183 ? -12.578 34.125 -10.266 1 48.78 183 ARG B CA 1
ATOM 3413 C C . ARG B 1 183 ? -12.07 34.094 -11.711 1 48.78 183 ARG B C 1
ATOM 3415 O O . ARG B 1 183 ? -11.656 33.062 -12.211 1 48.78 183 ARG B O 1
ATOM 3422 N N . GLU B 1 184 ? -12.305 35.188 -12.297 1 48.47 184 GLU B N 1
ATOM 3423 C CA . GLU B 1 184 ? -11.977 35.219 -13.719 1 48.47 184 GLU B CA 1
ATOM 3424 C C . GLU B 1 184 ? -10.469 35.125 -13.938 1 48.47 184 GLU B C 1
ATOM 3426 O O . GLU B 1 184 ? -10.008 34.531 -14.914 1 48.47 184 GLU B O 1
ATOM 3431 N N . ALA B 1 185 ? -9.75 35.844 -13.156 1 43.69 185 ALA B N 1
ATOM 3432 C CA . ALA B 1 185 ? -8.312 35.938 -13.406 1 43.69 185 ALA B CA 1
ATOM 3433 C C . ALA B 1 185 ? -7.602 34.656 -12.922 1 43.69 185 ALA B C 1
ATOM 3435 O O . ALA B 1 185 ? -6.457 34.406 -13.305 1 43.69 185 ALA B O 1
ATOM 3436 N N . HIS B 1 186 ? -8.078 33.906 -12.266 1 48.62 186 HIS B N 1
ATOM 3437 C CA . HIS B 1 186 ? -7.398 32.844 -11.523 1 48.62 186 HIS B CA 1
ATOM 3438 C C . HIS B 1 186 ? -7.258 31.594 -12.383 1 48.62 186 HIS B C 1
ATOM 3440 O O . HIS B 1 186 ? -6.617 30.625 -11.961 1 48.62 186 HIS B O 1
ATOM 3446 N N . PRO B 1 187 ? -8.141 31.484 -13.344 1 46.41 187 PRO B N 1
ATOM 3447 C CA . PRO B 1 187 ? -7.734 30.266 -14.047 1 46.41 187 PRO B CA 1
ATOM 3448 C C . PRO B 1 187 ? -6.293 30.312 -14.539 1 46.41 187 PRO B C 1
ATOM 3450 O O . PRO B 1 187 ? -5.598 29.297 -14.547 1 46.41 187 PRO B O 1
ATOM 3453 N N . ASP B 1 188 ? -5.957 31.391 -14.977 1 44.03 188 ASP B N 1
ATOM 3454 C CA . ASP B 1 188 ? -4.605 31.562 -15.508 1 44.03 188 ASP B CA 1
ATOM 3455 C C . ASP B 1 188 ? -3.568 31.516 -14.383 1 44.03 188 ASP B C 1
ATOM 3457 O O . ASP B 1 188 ? -2.475 30.969 -14.57 1 44.03 188 ASP B O 1
ATOM 3461 N N . ARG B 1 189 ? -3.869 32.125 -13.328 1 40.12 189 ARG B N 1
ATOM 3462 C CA . ARG B 1 189 ? -2.953 32.125 -12.195 1 40.12 189 ARG B CA 1
ATOM 3463 C C . ARG B 1 189 ? -2.967 30.797 -11.461 1 40.12 189 ARG B C 1
ATOM 3465 O O . ARG B 1 189 ? -2.084 30.531 -10.641 1 40.12 189 ARG B O 1
ATOM 3472 N N . ARG B 1 190 ? -3.965 30.078 -11.68 1 45.12 190 ARG B N 1
ATOM 3473 C CA . ARG B 1 190 ? -4.016 28.703 -11.219 1 45.12 190 ARG B CA 1
ATOM 3474 C C . ARG B 1 190 ? -2.801 27.922 -11.695 1 45.12 190 ARG B C 1
ATOM 3476 O O . ARG B 1 190 ? -2.252 27.094 -10.961 1 45.12 190 ARG B O 1
ATOM 3483 N N . ASN B 1 191 ? -2.613 28.172 -13.008 1 42.47 191 ASN B N 1
ATOM 3484 C CA . ASN B 1 191 ? -1.482 27.469 -13.602 1 42.47 191 ASN B CA 1
ATOM 3485 C C . ASN B 1 191 ? -0.192 27.719 -12.828 1 42.47 191 ASN B C 1
ATOM 3487 O O . ASN B 1 191 ? 0.636 26.828 -12.68 1 42.47 191 ASN B O 1
ATOM 3491 N N . GLN B 1 192 ? -0.122 28.922 -12.531 1 37.56 192 GLN B N 1
ATOM 3492 C CA . GLN B 1 192 ? 1.114 29.219 -11.812 1 37.56 192 GLN B CA 1
ATOM 3493 C C . GLN B 1 192 ? 1.058 28.688 -10.383 1 37.56 192 GLN B C 1
ATOM 3495 O O . GLN B 1 192 ? 2.066 28.219 -9.852 1 37.56 192 GLN B O 1
ATOM 3500 N N . PHE B 1 193 ? -0.065 28.953 -9.844 1 38.72 193 PHE B N 1
ATOM 3501 C CA . PHE B 1 193 ? -0.27 28.516 -8.477 1 38.72 193 PHE B CA 1
ATOM 3502 C C . PHE B 1 193 ? -0.121 27 -8.367 1 38.72 193 PHE B C 1
ATOM 3504 O O . PHE B 1 193 ? 0.392 26.5 -7.363 1 38.72 193 PHE B O 1
ATOM 3511 N N . PHE B 1 194 ? -0.613 26.234 -9.336 1 39.5 194 PHE B N 1
ATOM 3512 C CA . PHE B 1 194 ? -0.647 24.781 -9.312 1 39.5 194 PHE B CA 1
ATOM 3513 C C . PHE B 1 194 ? 0.71 24.203 -9.688 1 39.5 194 PHE B C 1
ATOM 3515 O O . PHE B 1 194 ? 0.918 22.984 -9.609 1 39.5 194 PHE B O 1
ATOM 3522 N N . LEU B 1 195 ? 1.436 24.938 -10.312 1 37.09 195 LEU B N 1
ATOM 3523 C CA . LEU B 1 195 ? 2.688 24.328 -10.742 1 37.09 195 LEU B CA 1
ATOM 3524 C C . LEU B 1 195 ? 3.549 23.938 -9.547 1 37.09 195 LEU B C 1
ATOM 3526 O O . LEU B 1 195 ? 4.418 23.078 -9.656 1 37.09 195 LEU B O 1
ATOM 3530 N N . SER B 1 196 ? 3.541 24.891 -8.391 1 36.03 196 SER B N 1
ATOM 3531 C CA . SER B 1 196 ? 4.387 24.5 -7.27 1 36.03 196 SER B CA 1
ATOM 3532 C C . SER B 1 196 ? 3.559 24.203 -6.027 1 36.03 196 SER B C 1
ATOM 3534 O O . SER B 1 196 ? 2.754 25.031 -5.598 1 36.03 196 SER B O 1
ATOM 3536 N N . PRO B 1 197 ? 3.328 22.922 -5.727 1 38.59 197 PRO B N 1
ATOM 3537 C CA . PRO B 1 197 ? 2.678 22.625 -4.453 1 38.59 197 PRO B CA 1
ATOM 3538 C C . PRO B 1 197 ? 3.061 23.609 -3.348 1 38.59 197 PRO B C 1
ATOM 3540 O O . PRO B 1 197 ? 4.234 23.703 -2.982 1 38.59 197 PRO B O 1
ATOM 3543 N N . THR B 1 198 ? 2.918 24.844 -3.49 1 40.78 198 THR B N 1
ATOM 3544 C CA . THR B 1 198 ? 3.363 25.781 -2.479 1 40.78 198 THR B CA 1
ATOM 3545 C C . THR B 1 198 ? 2.318 25.938 -1.375 1 40.78 198 THR B C 1
ATOM 3547 O O . THR B 1 198 ? 1.117 25.828 -1.631 1 40.78 198 THR B O 1
ATOM 3550 N N . VAL B 1 199 ? 2.693 25.406 -0.167 1 42.59 199 VAL B N 1
ATOM 3551 C CA . VAL B 1 199 ? 2.02 25.906 1.025 1 42.59 199 VAL B CA 1
ATOM 3552 C C . VAL B 1 199 ? 1.901 27.438 0.951 1 42.59 199 VAL B C 1
ATOM 3554 O O . VAL B 1 199 ? 2.902 28.125 0.779 1 42.59 199 VAL B O 1
ATOM 3557 N N . ARG B 1 200 ? 0.953 28.016 0.333 1 41.91 200 ARG B N 1
ATOM 3558 C CA . ARG B 1 200 ? 0.845 29.469 0.359 1 41.91 200 ARG B CA 1
ATOM 3559 C C . ARG B 1 200 ? -0.089 29.938 1.475 1 41.91 200 ARG B C 1
ATOM 3561 O O . ARG B 1 200 ? -1.091 29.281 1.763 1 41.91 200 ARG B O 1
ATOM 3568 N N . SER B 1 201 ? 0.592 30.609 2.311 1 38.75 201 SER B N 1
ATOM 3569 C CA . SER B 1 201 ? -0.245 31.375 3.227 1 38.75 201 SER B CA 1
ATOM 3570 C C . SER B 1 201 ? -1.194 32.312 2.467 1 38.75 201 SER B C 1
ATOM 3572 O O . SER B 1 201 ? -0.757 33.125 1.649 1 38.75 201 SER B O 1
ATOM 3574 N N . MET B 1 202 ? -2.203 31.828 1.947 1 36.81 202 MET B N 1
ATOM 3575 C CA . MET B 1 202 ? -3.039 32.781 1.197 1 36.81 202 MET B CA 1
ATOM 3576 C C . MET B 1 202 ? -3.146 34.094 1.922 1 36.81 202 MET B C 1
ATOM 3578 O O . MET B 1 202 ? -3.482 35.125 1.312 1 36.81 202 MET B O 1
ATOM 3582 N N . GLY B 1 203 ? -2.938 34.156 3.283 1 33.19 203 GLY B N 1
ATOM 3583 C CA . GLY B 1 203 ? -3.246 35.344 4.051 1 33.19 203 GLY B CA 1
ATOM 3584 C C . GLY B 1 203 ? -2.012 36.125 4.473 1 33.19 203 GLY B C 1
ATOM 3585 O O . GLY B 1 203 ? -2.109 37.094 5.211 1 33.19 203 GLY B O 1
ATOM 3586 N N . ALA B 1 204 ? -0.883 35.625 4.438 1 35.19 204 ALA B N 1
ATOM 3587 C CA . ALA B 1 204 ? 0.086 36.531 5.09 1 35.19 204 ALA B CA 1
ATOM 3588 C C . ALA B 1 204 ? -0.015 37.938 4.555 1 35.19 204 ALA B C 1
ATOM 3590 O O . ALA B 1 204 ? 0.047 38.906 5.324 1 35.19 204 ALA B O 1
ATOM 3591 N N . GLY B 1 205 ? 0.276 38.156 3.334 1 31.48 205 GLY B N 1
ATOM 3592 C CA . GLY B 1 205 ? 0.375 39.531 2.869 1 31.48 205 GLY B CA 1
ATOM 3593 C C . GLY B 1 205 ? -0.908 40.062 2.24 1 31.48 205 GLY B C 1
ATOM 3594 O O . GLY B 1 205 ? -1.072 41.25 2.045 1 31.48 205 GLY B O 1
ATOM 3595 N N . ARG B 1 206 ? -1.599 39.281 1.377 1 32.84 206 ARG B N 1
ATOM 3596 C CA . ARG B 1 206 ? -2.709 39.906 0.675 1 32.84 206 ARG B CA 1
ATOM 3597 C C . ARG B 1 206 ? -4.043 39.531 1.309 1 32.84 206 ARG B C 1
ATOM 3599 O O . ARG B 1 206 ? -4.191 38.438 1.854 1 32.84 206 ARG B O 1
ATOM 3606 N N . ASP B 1 207 ? -4.879 40.469 1.732 1 32.16 207 ASP B N 1
ATOM 3607 C CA . ASP B 1 207 ? -6.266 40.438 2.197 1 32.16 207 ASP B CA 1
ATOM 3608 C C . ASP B 1 207 ? -7.09 39.438 1.415 1 32.16 207 ASP B C 1
ATOM 3610 O O . ASP B 1 207 ? -7.266 39.562 0.202 1 32.16 207 ASP B O 1
ATOM 3614 N N . LEU B 1 208 ? -6.809 38.219 1.57 1 37.12 208 LEU B N 1
ATOM 3615 C CA . LEU B 1 208 ? -7.73 37.312 0.868 1 37.12 208 LEU B CA 1
ATOM 3616 C C . LEU B 1 208 ? -9.164 37.531 1.35 1 37.12 208 LEU B C 1
ATOM 3618 O O . LEU B 1 208 ? -9.414 37.594 2.555 1 37.12 208 LEU B O 1
ATOM 3622 N N . PHE B 1 209 ? -10.016 38.25 0.641 1 34.53 209 PHE B N 1
ATOM 3623 C CA . PHE B 1 209 ? -11.438 38.469 0.894 1 34.53 209 PHE B CA 1
ATOM 3624 C C . PHE B 1 209 ? -12.203 37.156 0.73 1 34.53 209 PHE B C 1
ATOM 3626 O O . PHE B 1 209 ? -12.102 36.5 -0.307 1 34.53 209 PHE B O 1
ATOM 3633 N N . ALA B 1 210 ? -12.289 36.375 1.743 1 43.38 210 ALA B N 1
ATOM 3634 C CA . ALA B 1 210 ? -13.117 35.156 1.767 1 43.38 210 ALA B CA 1
ATOM 3635 C C . ALA B 1 210 ? -14.562 35.5 1.396 1 43.38 210 ALA B C 1
ATOM 3637 O O . ALA B 1 210 ? -15.094 36.531 1.789 1 43.38 210 ALA B O 1
ATOM 3638 N N . ARG B 1 211 ? -15.125 35.094 0.372 1 45.09 211 ARG B N 1
ATOM 3639 C CA . ARG B 1 211 ? -16.562 35.219 0.124 1 45.09 211 ARG B CA 1
ATOM 3640 C C . ARG B 1 211 ? -17.359 34.344 1.09 1 45.09 211 ARG B C 1
ATOM 3642 O O . ARG B 1 211 ? -17.219 33.125 1.081 1 45.09 211 ARG B O 1
ATOM 3649 N N . LYS B 1 212 ? -17.781 34.969 2.176 1 45.22 212 LYS B N 1
ATOM 3650 C CA . LYS B 1 212 ? -18.719 34.25 3.035 1 45.22 212 LYS B CA 1
ATOM 3651 C C . LYS B 1 212 ? -19.984 33.875 2.27 1 45.22 212 LYS B C 1
ATOM 3653 O O . LYS B 1 212 ? -20.406 34.562 1.351 1 45.22 212 LYS B O 1
ATOM 3658 N N . LYS B 1 213 ? -20.375 32.625 2.482 1 47.75 213 LYS B N 1
ATOM 3659 C CA . LYS B 1 213 ? -21.688 32.25 1.963 1 47.75 213 LYS B CA 1
ATOM 3660 C C . LYS B 1 213 ? -22.719 33.344 2.207 1 47.75 213 LYS B C 1
ATOM 3662 O O . LYS B 1 213 ? -22.797 33.906 3.303 1 47.75 213 LYS B O 1
ATOM 3667 N N . LYS B 1 214 ? -23.203 34.031 1.21 1 45.78 214 LYS B N 1
ATOM 3668 C CA . LYS B 1 214 ? -24.312 34.969 1.367 1 45.78 214 LYS B CA 1
ATOM 3669 C C . LYS B 1 214 ? -25.406 34.344 2.234 1 45.78 214 LYS B C 1
ATOM 3671 O O . LYS B 1 214 ? -25.922 33.281 1.942 1 45.78 214 LYS B O 1
ATOM 3676 N N . ARG B 1 215 ? -25.375 34.5 3.549 1 40.44 215 ARG B N 1
ATOM 3677 C CA . ARG B 1 215 ? -26.594 34.25 4.293 1 40.44 215 ARG B CA 1
ATOM 3678 C C . ARG B 1 215 ? -27.812 34.781 3.566 1 40.44 215 ARG B C 1
ATOM 3680 O O . ARG B 1 215 ? -27.891 36 3.291 1 40.44 215 ARG B O 1
ATOM 3687 N N . LEU B 1 216 ? -28.5 34.031 2.736 1 37.12 216 LEU B N 1
ATOM 3688 C CA . LEU B 1 216 ? -29.828 34.5 2.404 1 37.12 216 LEU B CA 1
ATOM 3689 C C . LEU B 1 216 ? -30.609 34.875 3.666 1 37.12 216 LEU B C 1
ATOM 3691 O O . LEU B 1 216 ? -31.094 34 4.375 1 37.12 216 LEU B O 1
ATOM 3695 N N . ARG B 1 217 ? -30.25 35.875 4.543 1 34.81 217 ARG B N 1
ATOM 3696 C CA . ARG B 1 217 ? -31.266 36.344 5.488 1 34.81 217 ARG B CA 1
ATOM 3697 C C . ARG B 1 217 ? -32.562 36.688 4.77 1 34.81 217 ARG B C 1
ATOM 3699 O O . ARG B 1 217 ? -32.562 37.094 3.607 1 34.81 217 ARG B O 1
ATOM 3706 N N . SER B 1 218 ? -33.781 36.25 5.262 1 33.78 218 SER B N 1
ATOM 3707 C CA . SER B 1 218 ? -35.094 36.781 4.883 1 33.78 218 SER B CA 1
ATOM 3708 C C . SER B 1 218 ? -35.031 38.281 4.551 1 33.78 218 SER B C 1
ATOM 3710 O O . SER B 1 218 ? -35.656 38.719 3.598 1 33.78 218 SER B O 1
ATOM 3712 N N . SER B 1 219 ? -35.031 39.281 5.652 1 33.72 219 SER B N 1
ATOM 3713 C CA . SER B 1 219 ? -35.438 40.656 5.41 1 33.72 219 SER B CA 1
ATOM 3714 C C . SER B 1 219 ? -34.438 41.375 4.488 1 33.72 219 SER B C 1
ATOM 3716 O O . SER B 1 219 ? -33.344 40.844 4.258 1 33.72 219 SER B O 1
ATOM 3718 N N . GLY B 1 220 ? -34.688 42.812 3.992 1 35.44 220 GLY B N 1
ATOM 3719 C CA . GLY B 1 220 ? -34.312 43.875 3.084 1 35.44 220 GLY B CA 1
ATOM 3720 C C . GLY B 1 220 ? -32.812 44.156 3.1 1 35.44 220 GLY B C 1
ATOM 3721 O O . GLY B 1 220 ? -32.219 44.469 2.062 1 35.44 220 GLY B O 1
ATOM 3722 N N . ARG B 1 221 ? -32.219 44.75 4.312 1 33.31 221 ARG B N 1
ATOM 3723 C CA . ARG B 1 221 ? -31.047 45.625 4.195 1 33.31 221 ARG B CA 1
ATOM 3724 C C . ARG B 1 221 ? -29.781 44.812 3.986 1 33.31 221 ARG B C 1
ATOM 3726 O O . ARG B 1 221 ? -29.391 44 4.852 1 33.31 221 ARG B O 1
ATOM 3733 N N . ASN B 1 222 ? -29.438 44.406 2.779 1 36 222 ASN B N 1
ATOM 3734 C CA . ASN B 1 222 ? -28.312 43.688 2.166 1 36 222 ASN B CA 1
ATOM 3735 C C . ASN B 1 222 ? -26.969 44.281 2.576 1 36 222 ASN B C 1
ATOM 3737 O O . ASN B 1 222 ? -26.391 45.062 1.835 1 36 222 ASN B O 1
ATOM 3741 N N . ARG B 1 223 ? -26.766 45.062 3.697 1 32.19 223 ARG B N 1
ATOM 3742 C CA . ARG B 1 223 ? -25.484 45.781 3.697 1 32.19 223 ARG B CA 1
ATOM 3743 C C . ARG B 1 223 ? -24.328 44.781 3.852 1 32.19 223 ARG B C 1
ATOM 3745 O O . ARG B 1 223 ? -24.312 43.969 4.785 1 32.19 223 ARG B O 1
ATOM 3752 N N . SER B 1 224 ? -23.766 44.375 2.715 1 35.31 224 SER B N 1
ATOM 3753 C CA . SER B 1 224 ? -22.484 43.688 2.596 1 35.31 224 SER B CA 1
ATOM 3754 C C . SER B 1 224 ? -21.469 44.219 3.619 1 35.31 224 SER B C 1
ATOM 3756 O O . SER B 1 224 ? -21.109 45.375 3.59 1 35.31 224 SER B O 1
ATOM 3758 N N . GLN B 1 225 ? -21.719 44.25 4.945 1 28.64 225 GLN B N 1
ATOM 3759 C CA . GLN B 1 225 ? -20.641 44.781 5.77 1 28.64 225 GLN B CA 1
ATOM 3760 C C . GLN B 1 225 ? -19.328 44.062 5.496 1 28.64 225 GLN B C 1
ATOM 3762 O O . GLN B 1 225 ? -19.297 42.812 5.484 1 28.64 225 GLN B O 1
ATOM 3767 N N . PRO B 1 226 ? -18.359 44.688 4.777 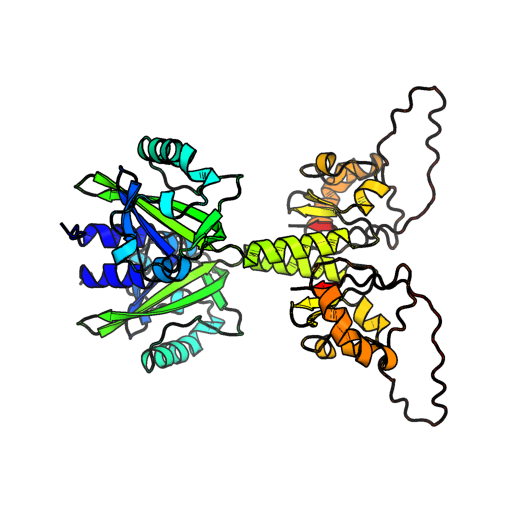1 33.75 226 PRO B N 1
ATOM 3768 C CA . PRO B 1 226 ? -17 44.156 4.594 1 33.75 226 PRO B CA 1
ATOM 3769 C C . PRO B 1 226 ? -16.406 43.594 5.883 1 33.75 226 PRO B C 1
ATOM 3771 O O . PRO B 1 226 ? -16.391 44.281 6.91 1 33.75 226 PRO B O 1
ATOM 3774 N N . ASP B 1 227 ? -16.906 42.594 6.43 1 33.69 227 ASP B N 1
ATOM 3775 C CA . ASP B 1 227 ? -16.297 42.094 7.664 1 33.69 227 ASP B CA 1
ATOM 3776 C C . ASP B 1 227 ? -14.781 42.156 7.586 1 33.69 227 ASP B C 1
ATOM 3778 O O . ASP B 1 227 ? -14.172 41.562 6.699 1 33.69 227 ASP B O 1
ATOM 3782 N N . ARG B 1 228 ? -14.109 43.281 7.871 1 31.02 228 ARG B N 1
ATOM 3783 C CA . ARG B 1 228 ? -12.711 43.719 7.961 1 31.02 228 ARG B CA 1
ATOM 3784 C C . ARG B 1 228 ? -11.898 42.75 8.82 1 31.02 228 ARG B C 1
ATOM 3786 O O . ARG B 1 228 ? -10.781 43.062 9.234 1 31.02 228 ARG B O 1
ATOM 3793 N N . HIS B 1 229 ? -12.492 41.875 9.555 1 29.72 229 HIS B N 1
ATOM 3794 C CA . HIS B 1 229 ? -11.516 41.188 10.391 1 29.72 229 HIS B CA 1
ATOM 3795 C C . HIS B 1 229 ? -10.516 40.406 9.539 1 29.72 229 HIS B C 1
ATOM 3797 O O . HIS B 1 229 ? -10.906 39.531 8.75 1 29.72 229 HIS B O 1
ATOM 3803 N N . ARG B 1 230 ? -9.453 41.031 9.094 1 29.88 230 ARG B N 1
ATOM 3804 C CA . ARG B 1 230 ? -8.25 40.531 8.453 1 29.88 230 ARG B CA 1
ATOM 3805 C C . ARG B 1 230 ? -7.797 39.219 9.094 1 29.88 230 ARG B C 1
ATOM 3807 O O . ARG B 1 230 ? -7.094 39.219 10.102 1 29.88 230 ARG B O 1
ATOM 3814 N N . ARG B 1 231 ? -8.711 38.344 9.352 1 33.19 231 ARG B N 1
ATOM 3815 C CA . ARG B 1 231 ? -8.195 37.125 9.945 1 33.19 231 ARG B CA 1
ATOM 3816 C C . ARG B 1 231 ? -7.25 36.406 8.992 1 33.19 231 ARG B C 1
ATOM 3818 O O . ARG B 1 231 ? -7.551 36.25 7.805 1 33.19 231 ARG B O 1
ATOM 3825 N N . ARG B 1 232 ? -5.953 36.594 9.195 1 31.5 232 ARG B N 1
ATOM 3826 C CA . ARG B 1 232 ? -4.84 35.906 8.531 1 31.5 232 ARG B CA 1
ATOM 3827 C C . ARG B 1 232 ? -5.125 34.438 8.367 1 31.5 232 ARG B C 1
ATOM 3829 O O . ARG B 1 232 ? -5.43 33.719 9.344 1 31.5 232 ARG B O 1
ATOM 3836 N N . TYR B 1 233 ? -5.914 34.219 7.246 1 32.72 233 TYR B N 1
ATOM 3837 C CA . TYR B 1 233 ? -6.242 32.812 6.973 1 32.72 233 TYR B CA 1
ATOM 3838 C C . TYR B 1 233 ? -5.074 32.094 6.312 1 32.72 233 TYR B C 1
ATOM 3840 O O . TYR B 1 233 ? -4.383 32.656 5.469 1 32.72 233 TYR B O 1
ATOM 3848 N N . TYR B 1 234 ? -4.328 31.484 7.074 1 32.28 234 TYR B N 1
ATOM 3849 C CA . TYR B 1 234 ? -3.293 30.656 6.488 1 32.28 234 TYR B CA 1
ATOM 3850 C C . TYR B 1 234 ? -3.893 29.391 5.883 1 32.28 234 TYR B C 1
ATOM 3852 O O . TYR B 1 234 ? -4.68 28.688 6.527 1 32.28 234 TYR B O 1
ATOM 3860 N N . GLY B 1 235 ? -4.469 29.656 4.641 1 36.5 235 GLY B N 1
ATOM 3861 C CA . GLY B 1 235 ? -4.945 28.453 3.979 1 36.5 235 GLY B CA 1
ATOM 3862 C C . GLY B 1 235 ? -3.848 27.703 3.242 1 36.5 235 GLY B C 1
ATOM 3863 O O . GLY B 1 235 ? -2.924 28.312 2.707 1 36.5 235 GLY B O 1
ATOM 3864 N N . SER B 1 236 ? -3.359 26.688 3.736 1 35.62 236 SER B N 1
ATOM 3865 C CA . SER B 1 236 ? -2.443 25.859 2.945 1 35.62 236 SER B CA 1
ATOM 3866 C C . SER B 1 236 ? -3.184 25.109 1.853 1 35.62 236 SER B C 1
ATOM 3868 O O . SER B 1 236 ? -4.238 24.516 2.104 1 35.62 236 SER B O 1
ATOM 3870 N N . CYS B 1 237 ? -3.135 25.656 0.578 1 34.53 237 CYS B N 1
ATOM 3871 C CA . CYS B 1 237 ? -3.666 24.922 -0.565 1 34.53 237 CYS B CA 1
ATOM 3872 C C . CYS B 1 237 ? -2.611 24 -1.162 1 34.53 237 CYS B C 1
ATOM 3874 O O . CYS B 1 237 ? -1.455 24.406 -1.323 1 34.53 237 CYS B O 1
ATOM 3876 N N . PHE B 1 238 ? -2.801 22.688 -1.005 1 32.88 238 PHE B N 1
ATOM 3877 C CA . PHE B 1 238 ? -1.837 21.734 -1.559 1 32.88 238 PHE B CA 1
ATOM 3878 C C . PHE B 1 238 ? -2.266 21.281 -2.947 1 32.88 238 PHE B C 1
ATOM 3880 O O . PHE B 1 238 ? -3.436 20.969 -3.168 1 32.88 238 PHE B O 1
ATOM 3887 N N . ASP B 1 239 ? -1.644 21.766 -3.975 1 33.38 239 ASP B N 1
ATOM 3888 C CA . ASP B 1 239 ? -1.953 21.391 -5.352 1 33.38 239 ASP B CA 1
ATOM 3889 C C . ASP B 1 239 ? -1.506 19.969 -5.652 1 33.38 239 ASP B C 1
ATOM 3891 O O . ASP B 1 239 ? -0.469 19.516 -5.16 1 33.38 239 ASP B O 1
ATOM 3895 N N . HIS B 1 240 ? -2.318 18.984 -5.961 1 33.19 240 HIS B N 1
ATOM 3896 C CA . HIS B 1 240 ? -1.957 17.672 -6.492 1 33.19 240 HIS B CA 1
ATOM 3897 C C . HIS B 1 240 ? -1.43 17.781 -7.918 1 33.19 240 HIS B C 1
ATOM 3899 O O . HIS B 1 240 ? -1.908 18.609 -8.703 1 33.19 240 HIS B O 1
#

Foldseek 3Di:
DPPPPDPVNVLVVQQPDQWWKFKADLQQFTQDTHPNVCVVQVHDGVVRGGDHPLVFADPVCSVCVNVVSNVCQVPPDWDKPPVVDWGWTAHPVGDIFTKIWIWHWDQDPVGIMIMITIDGCRVVVVVVVVVLVVQQPDPFWAFEAEQVQATQDIYPNVCVQQVDDRVVRHRDHPLVQAPPVCSVVVVVVSVVVQVDQDQDQPQPPDQRQGHHDPPPDPDDDSPPPSPPPSPSHSYGYGYD/DPPPPDPVNVLVVQQPDQWWKFKADLQQFTQDTHPNVCVVQVHDGVVRGGDHPLVFADPVCSVCVNVVSNVCQVPPDWDKPPVVDWGWTAHPVGDIFTKIWIWHWDQDPVGIMIMITIDGCRVVVVVVVVVLVVQQPDPFWAFEAEQVQATADIYPNVCVLQVDDRVVRHRDHPLVQADPVCSVVVVVVVVVVQVDQDQDQPQDPDQRQGHHDPPPDPDDDSPPPSPPPSPSHSYGYGYD

pLDDT: mean 75.37, std 24.05, range [28.23, 98.5]

Radius of gyration: 27.73 Å; Cα contacts (8 Å, |Δi|>4): 858; chains: 2; bounding box: 64×81×61 Å

Solvent-accessible surface area (backbone atoms only — not comparable to full-atom values): 26138 Å² total; per-residue (Å²): 128,78,75,74,70,49,49,64,52,32,45,48,48,50,42,54,39,88,50,20,36,38,33,26,43,85,87,37,26,24,74,43,67,29,58,35,31,26,64,70,33,61,43,56,65,82,74,45,51,70,34,51,58,55,74,38,32,46,74,90,53,39,81,60,42,59,60,54,52,54,53,39,69,75,60,68,54,75,40,69,55,52,85,95,51,92,41,56,34,28,26,70,89,65,50,70,43,46,38,48,39,39,36,25,64,38,82,50,96,92,42,61,30,35,37,38,38,45,40,81,39,53,68,56,51,51,52,51,50,50,49,50,43,53,50,48,53,36,91,34,21,31,39,33,23,33,57,85,37,30,24,70,44,68,19,64,38,32,26,67,64,25,56,45,54,65,79,68,44,47,72,29,56,55,56,73,48,40,37,74,84,51,44,72,60,36,63,66,48,38,58,60,55,45,69,45,63,41,62,37,55,54,17,76,82,48,85,66,61,58,40,50,52,75,72,80,64,88,79,83,86,75,71,78,66,78,76,72,74,76,64,62,32,40,26,37,39,40,38,75,127,78,76,73,72,49,49,64,53,32,46,48,48,49,42,54,39,88,50,20,34,39,31,26,43,85,84,38,26,24,75,42,65,30,58,34,30,25,64,70,32,62,43,56,66,83,74,44,50,70,33,52,58,56,74,38,32,46,75,89,51,40,80,60,42,58,59,55,53,53,52,40,70,76,60,67,55,76,39,70,55,52,84,95,52,91,42,56,34,28,26,70,88,65,50,71,44,44,38,47,39,39,36,25,62,38,79,50,97,92,43,61,31,35,36,38,38,45,41,82,39,53,67,56,54,51,52,52,50,50,50,50,43,53,50,46,55,36,91,32,20,28,39,33,24,34,60,85,37,31,23,69,44,70,19,63,39,32,26,66,65,25,57,45,53,66,79,70,44,48,70,30,55,56,54,74,50,40,36,74,82,51,44,73,60,36,64,68,48,38,55,61,54,46,68,45,62,42,64,37,55,55,17,75,84,49,85,64,61,58,40,49,53,77,71,81,63,88,79,84,86,74,71,80,67,76,76,72,76,78,65,65,33,39,26,37,40,40,40,76

Sequence (480 aa):
MTIKHSELTFQLMVESVPNAILLLNRDGKIVYINNQAEKLFKYERTELIGQVVEELLPHRYRKNHPTFRNSFFLSPKVRPMGAGRDLFGLKKDGTEFPIEIGLNPVVTADGTLVLASIIDITERKKAEQRFRLVVESAPNAMVLVNSEGTIALVNTQTEKLFGYEREELIGAKLEILLPERFREAHPDRRNQFFLSPTVRSMGAGRDLFARKKKRLRSSGRNRSQPDRHRRRYYGSCFDHMTIKHSELTFQLMVESVPNAILLLNRDGKIVYINNQAEKLFKYERTELIGQVVEELLPHRYRKNHPTFRNSFFLSPKVRPMGAGRDLFGLKKDGTEFPIEIGLNPVVTADGTLVLASIIDITERKKAEQRFRLVVESAPNAMVLVNSEGTIALVNTQTEKLFGYEREELIGAKLEILLPERFREAHPDRRNQFFLSPTVRSMGAGRDLFARKKKRLRSSGRNRSQPDRHRRRYYGSCFDH

InterPro domains:
  IPR000014 PAS domain [PF13426] (18-123)
  IPR000014 PAS domain [PS50112] (6-51)
  IPR000014 PAS domain [PS50112] (127-180)
  IPR000014 PAS domain [SM00091] (8-74)
  IPR000014 PAS domain [SM00091] (129-195)
  IPR000014 PAS domain [TIGR00229] (5-130)
  IPR000014 PAS domain [TIGR00229] (128-189)
  IPR000014 PAS domain [cd00130] (18-121)
  IPR000014 PAS domain [cd00130] (138-186)
  IPR000700 PAS-associated, C-terminal [PS50113] (83-133)
  IPR013767 PAS fold [PF00989] (130-181)
  IPR035965 PAS domain superfamily [SSF55785] (20-132)
  IPR035965 PAS domain superfamily [SSF55785] (121-213)
  IPR052155 Bacterial biofilm regulation/maintenance [PTHR44757] (3-131)

Secondary structure (DSSP, 8-state):
------HHHHHHHHHH-SSEEEEE-TTSBEEEE-HHHHHHHT--HHHHTTSBGGGGS-HHHHTTHHHHHHHHHHS---EESSTTS-EEEE-TTS-EEEEEEEEEEEEETTEEEEEEEEEE-HHHHHHHHHHHHHHHH-SS--EEE-TTSBEEEE-HHHHHHH---HHHHTTSBGGGGS-HHHHTTHHHHHHHHHHS-----SSSSS-----------SSS----------------EE--/------HHHHHHHHHH-SSEEEEE-TTSBEEEE-HHHHHHHT--HHHHTTSBGGGGS-HHHHTTHHHHHHHHHHS---EESSTTS-EEEE-TTS-EEEEEEEEEEEEETTEEEEEEEEEE-HHHHHHHHHHHHHHHH-SS--EEE-TTSBEEEE-HHHHHHH---HHHHTTSBGGGGS-HHHHTTHHHHHHHHHHS-----SSSSS-----------SSS----------------EE--

Organism: Leptospira interrogans serogroup Icterohaemorrhagiae serovar Lai (strain 56601) (NCBI:txid189518)